Protein AF-A0A850DX77-F1 (afdb_monomer_lite)

InterPro domains:
  IPR023631 Amidase signature domain [PF01425] (141-314)
  IPR024507 AtzH-like [PF11533] (6-117)
  IPR032710 NTF2-like domain superfamily [SSF54427] (4-118)
  IPR036928 Amidase signature (AS) superfamily [G3DSA:3.90.1300.10] (129-436)
  IPR036928 Amidase signature (AS) superfamily [SSF75304] (129-435)

Foldseek 3Di:
DDDPDDAPCPVVLVVQCVVCLVVLVLVSVLVQADQAQAAWEEEPVGIDGGSVRVSVVSVPDDGDAAKDWPDWDKDDPDNFWIWIWTKIAGPVGAIKIKIFIWGQDPNDIHTRYMYIYDGDDPPQQLLAVWFDPFPFAAPAEAPQAPFEEAEELQWQDAQAFRCQLFPVNRVPTDHHNDTWLLVNLSSHRRYTYGGHTYFARNQQFWQQQRPVRGHQAQLQDRVGTLTARLRSLLSCQLVVVGAKRKDKPQPCHFPRNCQSNVWDKDFDDQPQFHGGRGQDQANVRITIMMTGRDVVVRVSSVCSGGDPPDDDDDAFAEEEAVLQLVLADPVLNVVLCVVVDDPHHYDYCVNLVADHPVVVVLLSLLNSLLRNCVRCVVVCVVPPPSGDPVVVVSNVCNVPPDPVSSVVSVVCVVVNVVSVCVSRVRYDYDHRSDRD

Radius of gyration: 27.1 Å; chains: 1; bounding box: 70×46×85 Å

Organism: NCBI:txid2036

Secondary structure (DSSP, 8-state):
---TTPPTTHHHHHHHHHHHHHTT-HHHHHHTB--STT-EEEETTEEEESHHHHHHHHHTSPPPPPEEEEEEEEEEEETTEEEEEEEEEETTS-EEEEEEEEEEETTEEEEEEEEEE-PPPP--TTTEEEEEEEEE--SS-STTTT-EEEEETTB-BBTB---TT-HHHHHHPPPBSS--HHHHHHHHTTPEEEEEE--SGGG--SS--BTTTB----SSSTTS---SSSHHHHHHHHTTS-SEEEEEESSSTTHHHHHHHT-EEEEPPTTSS--TTBPPS-TTT-EEEEEESSHHHHHHHHHTTS-TT-PPPPPPEEEEEHHHHHTS-HHHHHHHHHHH-TTS-EE-TTTTTPPPHHHHHHHHHHHHHHHHHHHHHHHHHHSTT-S-HHHHHHHHHHHTS-HHHHHHHHHHHHHHHHHHHHHTTTEEEE--SS--

pLDDT: mean 93.86, std 7.95, range [41.56, 98.94]

Sequence (436 aa):
MSGPDAPAGLLEALDAYERALATDDLAALDDAFVRSPTTLRGDDRGLLVGHDAISAFRGARGGVASRTLTRVDVRALADDLALVVAVSTFDAGGSGLQTQLWRRQDGTWRIEAAHVTGRPRAFDTTVWRVLGDPLVAPTGTGPLDGETVAVKDLYAVPGHPVGAGNPTYLRESVPAATAAAAVAALLAAGASIRGIARTDEFAYALTGRNEHHGTPPNGAVPTAVPGGSSSGSASAVRSGTAGIGLGTDTAGSIRVPASYQGLWGLRTTHGLVDRAGLLPLAPSFDTVGWLTRDADTLLRALDASVPDDTARQPVGDPVVLTDLLDAADPATREAFRAAVGPDVPETSLAALGLPGLDELRELLRLVQGAEATVVHGDWIAAHPGALGAVVGGRFAAAAAAPADQVAAARERFPGVRAAIREALRDRAFLAPTVPG

Structure (mmCIF, N/CA/C/O backbone):
data_AF-A0A850DX77-F1
#
_entry.id   AF-A0A850DX77-F1
#
loop_
_atom_site.group_PDB
_atom_site.id
_atom_site.type_symbol
_atom_site.label_atom_id
_atom_site.label_alt_id
_atom_site.label_comp_id
_atom_site.label_asym_id
_atom_site.label_entity_id
_atom_site.label_seq_id
_atom_site.pdbx_PDB_ins_code
_atom_site.Cartn_x
_atom_site.Cartn_y
_atom_site.Cartn_z
_atom_site.occupancy
_atom_site.B_iso_or_equiv
_atom_site.auth_seq_id
_atom_site.auth_comp_id
_atom_site.auth_asym_id
_atom_site.auth_atom_id
_atom_site.pdbx_PDB_model_num
ATOM 1 N N . MET A 1 1 ? -30.158 17.469 32.725 1.00 49.81 1 MET A N 1
ATOM 2 C CA . MET A 1 1 ? -29.612 16.117 32.953 1.00 49.81 1 MET A CA 1
ATOM 3 C C . MET A 1 1 ? -30.220 15.602 34.240 1.00 49.81 1 MET A C 1
ATOM 5 O O . MET A 1 1 ? -29.874 16.116 35.290 1.00 49.81 1 MET A O 1
ATOM 9 N N . SER A 1 2 ? -31.183 14.691 34.160 1.00 41.56 2 SER A N 1
ATOM 10 C CA . SER A 1 2 ? -31.751 14.023 35.337 1.00 41.56 2 SER A CA 1
ATOM 11 C C . SER A 1 2 ? -32.658 12.893 34.857 1.00 41.56 2 SER A C 1
ATOM 13 O O . SER A 1 2 ? -33.792 13.122 34.445 1.00 41.56 2 SER A O 1
ATOM 15 N N . GLY A 1 3 ? -32.144 11.664 34.863 1.00 48.41 3 GLY A N 1
ATOM 16 C CA . GLY A 1 3 ? -33.019 10.497 34.915 1.00 48.41 3 GLY A CA 1
ATOM 17 C C . GLY A 1 3 ? -33.551 10.394 36.350 1.00 48.41 3 GLY A C 1
ATOM 18 O O . GLY A 1 3 ? -32.726 10.422 37.261 1.00 48.41 3 GLY A O 1
ATOM 19 N N . PRO A 1 4 ? -34.870 10.315 36.586 1.00 53.53 4 PRO A N 1
ATOM 20 C CA . PRO A 1 4 ? -35.469 10.328 37.928 1.00 53.53 4 PRO A CA 1
ATOM 21 C C . PRO A 1 4 ? -35.072 9.156 38.855 1.00 53.53 4 PRO A C 1
ATOM 23 O O . PRO A 1 4 ? -35.459 9.171 40.017 1.00 53.53 4 PRO A O 1
ATOM 26 N N . ASP A 1 5 ? -34.248 8.207 38.390 1.00 72.06 5 ASP A N 1
ATOM 27 C CA . ASP A 1 5 ? -33.938 6.941 39.076 1.00 72.06 5 ASP A CA 1
ATOM 28 C C . ASP A 1 5 ? -32.433 6.709 39.349 1.00 72.06 5 ASP A C 1
ATOM 30 O O . ASP A 1 5 ? -31.997 5.572 39.542 1.00 72.06 5 ASP A O 1
ATOM 34 N N . ALA A 1 6 ? -31.590 7.748 39.320 1.00 83.69 6 ALA A N 1
ATOM 35 C CA . ALA A 1 6 ? -30.161 7.573 39.603 1.00 83.69 6 ALA A CA 1
ATOM 36 C C . ALA A 1 6 ? -29.906 7.333 41.111 1.00 83.69 6 ALA A C 1
ATOM 38 O O . ALA A 1 6 ? -30.356 8.138 41.930 1.00 83.69 6 ALA A O 1
ATOM 39 N N . PRO A 1 7 ? -29.150 6.284 41.506 1.00 92.06 7 PRO A N 1
ATOM 40 C CA . PRO A 1 7 ? -28.771 6.066 42.901 1.00 92.06 7 PRO A CA 1
ATOM 41 C C . PRO A 1 7 ? -28.042 7.264 43.522 1.00 92.06 7 PRO A C 1
ATOM 43 O O . PRO A 1 7 ? -27.242 7.936 42.865 1.00 92.06 7 PRO A O 1
ATOM 46 N N . ALA A 1 8 ? -28.281 7.503 44.814 1.00 92.00 8 ALA A N 1
ATOM 47 C CA . ALA A 1 8 ? -27.670 8.611 45.546 1.00 92.00 8 ALA A CA 1
ATOM 48 C C . ALA A 1 8 ? -26.130 8.592 45.440 1.00 92.00 8 ALA A C 1
ATOM 50 O O . ALA A 1 8 ? -25.496 7.543 45.600 1.00 92.00 8 ALA A O 1
ATOM 51 N N . GLY A 1 9 ? -25.538 9.756 45.156 1.00 92.94 9 GLY A N 1
ATOM 52 C CA . GLY A 1 9 ? -24.090 9.954 45.013 1.00 92.94 9 GLY A CA 1
ATOM 53 C C . GLY A 1 9 ? -23.470 9.447 43.702 1.00 92.94 9 GLY A C 1
ATOM 54 O O . GLY A 1 9 ? -22.302 9.725 43.445 1.00 92.94 9 GLY A O 1
ATOM 55 N N . LEU A 1 10 ? -24.209 8.731 42.843 1.00 95.44 10 LEU A N 1
ATOM 56 C CA . LEU A 1 10 ? -23.643 8.174 41.607 1.00 95.44 10 LEU A CA 1
ATOM 57 C C . LEU A 1 10 ? -23.278 9.262 40.590 1.00 95.44 10 LEU A C 1
ATOM 59 O O . LEU A 1 10 ? -22.200 9.227 40.004 1.00 95.44 10 LEU A O 1
ATOM 63 N N . LEU A 1 11 ? -24.171 10.232 40.375 1.00 94.19 11 LEU A N 1
ATOM 64 C CA . LEU A 1 11 ? -23.918 11.324 39.430 1.00 94.19 11 LEU A CA 1
ATOM 65 C C . LEU A 1 11 ? -22.773 12.228 39.904 1.00 94.19 11 LEU A C 1
ATOM 67 O O . LEU A 1 11 ? -21.973 12.671 39.090 1.00 94.19 11 LEU A O 1
ATOM 71 N N . GLU A 1 12 ? -22.630 12.424 41.217 1.00 95.12 12 GLU A N 1
ATOM 72 C CA . GLU A 1 12 ? -21.504 13.164 41.799 1.00 95.12 12 GLU A CA 1
ATOM 73 C C . GLU A 1 12 ? -20.167 12.450 41.550 1.00 95.12 12 GLU A C 1
ATOM 75 O O . GLU A 1 12 ? -19.172 13.100 41.221 1.00 95.12 12 GLU A O 1
ATOM 80 N N . ALA A 1 13 ? -20.151 11.116 41.657 1.00 96.31 13 ALA A N 1
ATOM 81 C CA . ALA A 1 13 ? -18.986 10.296 41.335 1.00 96.31 13 ALA A CA 1
ATOM 82 C C . ALA A 1 13 ? -18.656 10.317 39.832 1.00 96.31 13 ALA A C 1
ATOM 84 O O . ALA A 1 13 ? -17.486 10.432 39.464 1.00 96.31 13 ALA A O 1
ATOM 85 N N . LEU A 1 14 ? -19.672 10.280 38.961 1.00 95.94 14 LEU A N 1
ATOM 86 C CA . LEU A 1 14 ? -19.498 10.456 37.516 1.00 95.94 14 LEU A CA 1
ATOM 87 C C . LEU A 1 14 ? -18.901 11.831 37.187 1.00 95.94 14 LEU A C 1
ATOM 89 O O . LEU A 1 14 ? -17.938 11.916 36.428 1.00 95.94 14 LEU A O 1
ATOM 93 N N . ASP A 1 15 ? -19.424 12.901 37.785 1.00 94.88 15 ASP A N 1
ATOM 94 C CA . ASP A 1 15 ? -18.917 14.257 37.570 1.00 94.88 15 ASP A CA 1
ATOM 95 C C . ASP A 1 15 ? -17.485 14.417 38.102 1.00 94.88 15 ASP A C 1
ATOM 97 O O . ASP A 1 15 ? -16.668 15.112 37.497 1.00 94.88 15 ASP A O 1
ATOM 101 N N . ALA A 1 16 ? -17.152 13.773 39.227 1.00 95.81 16 ALA A N 1
ATOM 102 C CA . ALA A 1 16 ? -15.786 13.728 39.745 1.00 95.81 16 ALA A CA 1
ATOM 103 C C . ALA A 1 16 ? -14.839 13.007 38.780 1.00 95.81 16 ALA A C 1
ATOM 105 O O . ALA A 1 16 ? -13.742 13.501 38.519 1.00 95.81 16 ALA A O 1
ATOM 106 N N . TYR A 1 17 ? -15.289 11.896 38.197 1.00 95.25 17 TYR A N 1
ATOM 107 C CA . TYR A 1 17 ? -14.539 11.169 37.182 1.00 95.25 17 TYR A CA 1
ATOM 108 C C . TYR A 1 17 ? -14.312 12.001 35.909 1.00 95.25 17 TYR A C 1
ATOM 110 O O . TYR A 1 17 ? -13.185 12.063 35.421 1.00 95.25 17 TYR A O 1
ATOM 118 N N . GLU A 1 18 ? -15.330 12.697 35.390 1.00 93.62 18 GLU A N 1
ATOM 119 C CA . GLU A 1 18 ? -15.162 13.571 34.217 1.00 93.62 18 GLU A CA 1
ATOM 120 C C . GLU A 1 18 ? -14.251 14.773 34.508 1.00 93.62 18 GLU A C 1
ATOM 122 O O . GLU A 1 18 ? -13.449 15.148 33.653 1.00 93.62 18 GLU A O 1
ATOM 127 N N . ARG A 1 19 ? -14.303 15.349 35.718 1.00 93.75 19 ARG A N 1
ATOM 128 C CA . ARG A 1 19 ? -13.346 16.391 36.125 1.00 93.75 19 ARG A CA 1
ATOM 129 C C . ARG A 1 19 ? -11.918 15.861 36.156 1.00 93.75 19 ARG A C 1
ATOM 131 O O . ARG A 1 19 ? -11.038 16.506 35.598 1.00 93.75 19 ARG A O 1
ATOM 138 N N . ALA A 1 20 ? -11.706 14.686 36.746 1.00 93.25 20 ALA A N 1
ATOM 139 C CA . ALA A 1 20 ? -10.393 14.054 36.801 1.00 93.25 20 ALA A CA 1
ATOM 140 C C . ALA A 1 20 ? -9.849 13.732 35.396 1.00 93.25 20 ALA A C 1
ATOM 142 O O . ALA A 1 20 ? -8.661 13.911 35.143 1.00 93.25 20 ALA A O 1
ATOM 143 N N . LEU A 1 21 ? -10.717 13.338 34.452 1.00 90.19 21 LEU A N 1
ATOM 144 C CA . LEU A 1 21 ? -10.354 13.201 33.036 1.00 90.19 21 LEU A CA 1
ATOM 145 C C . LEU A 1 21 ? -9.938 14.535 32.400 1.00 90.19 21 LEU A C 1
ATOM 147 O O . LEU A 1 21 ? -8.981 14.561 31.629 1.00 90.19 21 LEU A O 1
ATOM 151 N N . ALA A 1 22 ? -10.654 15.622 32.694 1.00 88.06 22 ALA A N 1
ATOM 152 C CA . ALA A 1 22 ? -10.386 16.941 32.123 1.00 88.06 22 ALA A CA 1
ATOM 153 C C . ALA A 1 22 ? -9.085 17.570 32.650 1.00 88.06 22 ALA A C 1
ATOM 155 O O . ALA A 1 22 ? -8.426 18.308 31.921 1.00 88.06 22 ALA A O 1
ATOM 156 N N . THR A 1 23 ? -8.712 17.281 33.898 1.00 90.44 23 THR A N 1
ATOM 157 C CA . THR A 1 23 ? -7.493 17.804 34.538 1.00 90.44 23 THR A CA 1
ATOM 158 C C . THR A 1 23 ? -6.311 16.838 34.500 1.00 90.44 23 THR A C 1
ATOM 160 O O . THR A 1 23 ? -5.270 17.158 35.064 1.00 90.44 23 THR A O 1
ATOM 163 N N . ASP A 1 24 ? -6.472 15.673 33.866 1.00 89.00 24 ASP A N 1
ATOM 164 C CA . ASP A 1 24 ? -5.481 14.588 33.836 1.00 89.00 24 ASP A CA 1
ATOM 165 C C . ASP A 1 24 ? -4.999 14.167 35.245 1.00 89.00 24 ASP A C 1
ATOM 167 O O . ASP A 1 24 ? -3.820 13.908 35.486 1.00 89.00 24 ASP A O 1
ATOM 171 N N . ASP A 1 25 ? -5.924 14.119 36.212 1.00 93.12 25 ASP A N 1
ATOM 172 C CA . ASP A 1 25 ? -5.634 13.721 37.595 1.00 93.12 25 ASP A CA 1
ATOM 173 C C . ASP A 1 25 ? -5.518 12.194 37.692 1.00 93.12 25 ASP A C 1
ATOM 175 O O . ASP A 1 25 ? -6.491 11.480 37.949 1.00 93.12 25 ASP A O 1
ATOM 179 N N . LEU A 1 26 ? -4.308 11.682 37.456 1.00 91.06 26 LEU A N 1
ATOM 180 C CA . LEU A 1 26 ? -4.026 10.245 37.443 1.00 91.06 26 LEU A CA 1
ATOM 181 C C . LEU A 1 26 ? -4.393 9.543 38.759 1.00 91.06 26 LEU A C 1
ATOM 183 O O . LEU A 1 26 ? -4.825 8.393 38.718 1.00 91.06 26 LEU A O 1
ATOM 187 N N . ALA A 1 27 ? -4.259 10.215 39.907 1.00 93.19 27 ALA A N 1
ATOM 188 C CA . ALA A 1 27 ? -4.562 9.625 41.209 1.00 93.19 27 ALA A CA 1
ATOM 189 C C . ALA A 1 27 ? -6.075 9.474 41.417 1.00 93.19 27 ALA A C 1
ATOM 191 O O . ALA A 1 27 ? -6.542 8.403 41.809 1.00 93.19 27 ALA A O 1
ATOM 192 N N . ALA A 1 28 ? -6.856 10.509 41.097 1.00 94.25 28 ALA A N 1
ATOM 193 C CA . ALA A 1 28 ? -8.316 10.430 41.148 1.00 94.25 28 ALA A CA 1
ATOM 194 C C . ALA A 1 28 ? -8.869 9.428 40.120 1.00 94.25 28 ALA A C 1
ATOM 196 O O . ALA A 1 28 ? -9.812 8.688 40.396 1.00 94.25 28 ALA A O 1
ATOM 197 N N . LEU A 1 29 ? -8.257 9.370 38.937 1.00 93.50 29 LEU A N 1
ATOM 198 C CA . LEU A 1 29 ? -8.607 8.427 37.880 1.00 93.50 29 LEU A CA 1
ATOM 199 C C . LEU A 1 29 ? -8.309 6.965 38.240 1.00 93.50 29 LEU A C 1
ATOM 201 O O . LEU A 1 29 ? -9.047 6.080 37.804 1.00 93.50 29 LEU A O 1
ATOM 205 N N . ASP A 1 30 ? -7.237 6.719 38.994 1.00 94.00 30 ASP A N 1
ATOM 206 C CA . ASP A 1 30 ? -6.895 5.409 39.553 1.00 94.00 30 ASP A CA 1
ATOM 207 C C . ASP A 1 30 ? -7.893 4.975 40.637 1.00 94.00 30 ASP A C 1
ATOM 209 O O . ASP A 1 30 ? -8.385 3.845 40.611 1.00 94.00 30 ASP A O 1
ATOM 213 N N . ASP A 1 31 ? -8.238 5.887 41.555 1.00 94.75 31 ASP A N 1
ATOM 214 C CA . ASP A 1 31 ? -9.180 5.615 42.651 1.00 94.75 31 ASP A CA 1
ATOM 215 C C . ASP A 1 31 ? -10.629 5.439 42.175 1.00 94.75 31 ASP A C 1
ATOM 217 O O . ASP A 1 31 ? -11.420 4.736 42.811 1.00 94.75 31 ASP A O 1
ATOM 221 N N . ALA A 1 32 ? -10.969 6.023 41.023 1.00 95.88 32 ALA A N 1
ATOM 222 C CA . ALA A 1 32 ? -12.283 5.895 40.409 1.00 95.88 32 ALA A CA 1
ATOM 223 C C . ALA A 1 32 ? -12.614 4.464 39.955 1.00 95.88 32 ALA A C 1
ATOM 225 O O . ALA A 1 32 ? -13.770 4.206 39.630 1.00 95.88 32 ALA A O 1
ATOM 226 N N . PHE A 1 33 ? -11.651 3.538 39.906 1.00 96.94 33 PHE A N 1
ATOM 227 C CA . PHE A 1 33 ? -11.868 2.143 39.511 1.00 96.94 33 PHE A CA 1
ATOM 228 C C . PHE A 1 33 ? -11.869 1.209 40.722 1.00 96.94 33 PHE A C 1
ATOM 230 O O . PHE A 1 33 ? -11.128 1.394 41.685 1.00 96.94 33 PHE A O 1
ATOM 237 N N . VAL A 1 34 ? -12.695 0.161 40.670 1.00 97.38 34 VAL A N 1
ATOM 238 C CA . VAL A 1 34 ? -12.690 -0.903 41.681 1.00 97.38 34 VAL A CA 1
ATOM 239 C C . VAL A 1 34 ? -11.304 -1.550 41.713 1.00 97.38 34 VAL A C 1
ATOM 241 O O . VAL A 1 34 ? -10.776 -1.961 40.676 1.00 97.38 34 VAL A O 1
ATOM 244 N N . ARG A 1 35 ? -10.723 -1.679 42.910 1.00 96.00 35 ARG A N 1
ATOM 245 C CA . ARG A 1 35 ? -9.438 -2.359 43.133 1.00 96.00 35 ARG A CA 1
ATOM 246 C C . ARG A 1 35 ? -9.637 -3.873 43.144 1.00 96.00 35 ARG A C 1
ATOM 248 O O . ARG A 1 35 ? -9.748 -4.492 44.196 1.00 96.00 35 ARG A O 1
ATOM 255 N N . SER A 1 36 ? -9.741 -4.454 41.952 1.00 96.12 36 SER A N 1
ATOM 256 C CA . SER A 1 36 ? -9.939 -5.890 41.749 1.00 96.12 36 SER A CA 1
ATOM 257 C C . SER A 1 36 ? -9.125 -6.394 40.552 1.00 96.12 36 SER A C 1
ATOM 259 O O . SER A 1 36 ? -9.002 -5.675 39.554 1.00 96.12 36 SER A O 1
ATOM 261 N N . PRO A 1 37 ? -8.627 -7.647 40.582 1.00 96.44 37 PRO A N 1
ATOM 262 C CA . PRO A 1 37 ? -8.053 -8.303 39.405 1.00 96.44 37 PRO A CA 1
ATOM 263 C C . PRO A 1 37 ? -9.081 -8.551 38.286 1.00 96.44 37 PRO A C 1
ATOM 265 O O . PRO A 1 37 ? -8.695 -8.883 37.172 1.00 96.44 37 PRO A O 1
ATOM 268 N N . THR A 1 38 ? -10.381 -8.384 38.554 1.00 96.44 38 THR A N 1
ATOM 269 C CA . THR A 1 38 ? -11.464 -8.587 37.575 1.00 96.44 38 THR A CA 1
ATOM 270 C C . THR A 1 38 ? -12.010 -7.294 36.971 1.00 96.44 38 THR A C 1
ATOM 272 O O . THR A 1 38 ? -12.906 -7.360 36.133 1.00 96.44 38 THR A O 1
ATOM 275 N N . THR A 1 39 ? -11.518 -6.125 37.388 1.00 97.31 39 THR A N 1
ATOM 276 C CA . THR A 1 39 ? -11.984 -4.829 36.873 1.00 97.31 39 THR A CA 1
ATOM 277 C C . THR A 1 39 ? -11.677 -4.707 35.382 1.00 97.31 39 THR A C 1
ATOM 279 O O . THR A 1 39 ? -10.574 -5.037 34.951 1.00 97.31 39 THR A O 1
ATOM 282 N N . LEU A 1 40 ? -12.635 -4.227 34.585 1.00 97.50 40 LEU A N 1
ATOM 283 C CA . LEU A 1 40 ? -12.507 -4.184 33.124 1.00 97.50 40 LEU A CA 1
ATOM 284 C C . LEU A 1 40 ? -12.440 -2.755 32.587 1.00 97.50 40 LEU A C 1
ATOM 286 O O . LEU A 1 40 ? -13.198 -1.877 33.002 1.00 97.50 40 LEU A O 1
ATOM 290 N N . ARG A 1 41 ? -11.600 -2.529 31.576 1.00 95.19 41 ARG A N 1
ATOM 291 C CA . ARG A 1 41 ? -11.633 -1.292 30.788 1.00 95.19 41 ARG A CA 1
ATOM 292 C C . ARG A 1 41 ? -11.289 -1.558 29.330 1.00 95.19 41 ARG A C 1
ATOM 294 O O . ARG A 1 41 ? -10.190 -2.012 29.040 1.00 95.19 41 ARG A O 1
ATOM 301 N N . GLY A 1 42 ? -12.189 -1.218 28.413 1.00 91.25 42 GLY A N 1
ATOM 302 C CA . GLY A 1 42 ? -11.983 -1.359 26.971 1.00 91.25 42 GLY A CA 1
ATOM 303 C C . GLY A 1 42 ? -12.172 -0.061 26.185 1.00 91.25 42 GLY A C 1
ATOM 304 O O . GLY A 1 42 ? -12.937 0.818 26.589 1.00 91.25 42 GLY A O 1
ATOM 305 N N . ASP A 1 43 ? -11.477 0.051 25.056 1.00 88.06 43 ASP A N 1
ATOM 306 C CA . ASP A 1 43 ? -11.678 1.075 24.020 1.00 88.06 43 ASP A CA 1
ATOM 307 C C . ASP A 1 43 ? -11.360 0.513 22.618 1.00 88.06 43 ASP A C 1
ATOM 309 O O . ASP A 1 43 ? -11.314 -0.703 22.428 1.00 88.06 43 ASP A O 1
ATOM 313 N N . ASP A 1 44 ? -11.134 1.387 21.630 1.00 74.50 44 ASP A N 1
ATOM 314 C CA . ASP A 1 44 ? -10.750 1.014 20.260 1.00 74.50 44 ASP A CA 1
ATOM 315 C C . ASP A 1 44 ? -9.391 0.293 20.162 1.00 74.50 44 ASP A C 1
ATOM 317 O O . ASP A 1 44 ? -9.029 -0.168 19.083 1.00 74.50 44 ASP A O 1
ATOM 321 N N . ARG A 1 45 ? -8.626 0.197 21.258 1.00 72.25 45 ARG A N 1
ATOM 322 C CA . ARG A 1 45 ? -7.300 -0.439 21.308 1.00 72.25 45 ARG A CA 1
ATOM 323 C C . ARG A 1 45 ? -7.300 -1.800 22.003 1.00 72.25 45 ARG A C 1
ATOM 325 O O . ARG A 1 45 ? -6.244 -2.420 22.083 1.00 72.25 45 ARG A O 1
ATOM 332 N N . GLY A 1 46 ? -8.446 -2.262 22.502 1.00 80.94 46 GLY A N 1
ATOM 333 C CA . GLY A 1 46 ? -8.589 -3.566 23.151 1.00 80.94 46 GLY A CA 1
ATOM 334 C C . GLY A 1 46 ? -9.113 -3.487 24.584 1.00 80.94 46 GLY A C 1
ATOM 335 O O . GLY A 1 46 ? -9.675 -2.475 25.004 1.00 80.94 46 GLY A O 1
ATOM 336 N N . LEU A 1 47 ? -8.955 -4.589 25.324 1.00 93.19 47 LEU A N 1
ATOM 337 C CA . LEU A 1 47 ? -9.483 -4.792 26.676 1.00 93.19 47 LEU A CA 1
ATOM 338 C C . LEU A 1 47 ? -8.345 -4.924 27.696 1.00 93.19 47 LEU A C 1
ATOM 340 O O . LEU A 1 47 ? -7.440 -5.735 27.523 1.00 93.19 47 LEU A O 1
ATOM 344 N N . LEU A 1 48 ? -8.434 -4.166 28.784 1.00 93.31 48 LEU A N 1
ATOM 345 C CA . LEU A 1 48 ? -7.603 -4.294 29.978 1.00 93.31 48 LEU A CA 1
ATOM 346 C C . LEU A 1 48 ? -8.399 -5.009 31.071 1.00 93.31 48 LEU A C 1
ATOM 348 O O . LEU A 1 48 ? -9.574 -4.692 31.289 1.00 93.31 48 LEU A O 1
ATOM 352 N N . VAL A 1 49 ? -7.742 -5.943 31.757 1.00 96.38 49 VAL A N 1
ATOM 353 C CA . VAL A 1 49 ? -8.308 -6.738 32.852 1.00 96.38 49 VAL A CA 1
ATOM 354 C C . VAL A 1 49 ? -7.426 -6.570 34.088 1.00 96.38 49 VAL A C 1
ATOM 356 O O . VAL A 1 49 ? -6.222 -6.809 34.023 1.00 96.38 49 VAL A O 1
ATOM 359 N N . GLY A 1 50 ? -8.034 -6.159 35.198 1.00 96.50 50 GLY A N 1
ATOM 360 C CA . GLY A 1 50 ? -7.380 -5.887 36.474 1.00 96.50 50 GLY A CA 1
ATOM 361 C C . GLY A 1 50 ? -7.048 -4.410 36.690 1.00 96.50 50 GLY A C 1
ATOM 362 O O . GLY A 1 50 ? -6.656 -3.700 35.763 1.00 96.50 50 GLY A O 1
ATOM 363 N N . HIS A 1 51 ? -7.198 -3.953 37.938 1.00 96.12 51 HIS A N 1
ATOM 364 C CA . HIS A 1 51 ? -6.901 -2.574 38.352 1.00 96.12 51 HIS A CA 1
ATOM 365 C C . HIS A 1 51 ? -5.465 -2.161 37.991 1.00 96.12 51 HIS A C 1
ATOM 367 O O . HIS A 1 51 ? -5.304 -1.197 37.251 1.00 96.12 51 HIS A O 1
ATOM 373 N N . ASP A 1 52 ? -4.458 -2.968 38.342 1.00 93.06 52 ASP A N 1
ATOM 374 C CA . ASP A 1 52 ? -3.042 -2.674 38.058 1.00 93.06 52 ASP A CA 1
ATOM 375 C C . ASP A 1 52 ? -2.754 -2.421 36.564 1.00 93.06 52 ASP A C 1
ATOM 377 O O . ASP A 1 52 ? -1.990 -1.521 36.207 1.00 93.06 52 ASP A O 1
ATOM 381 N N . ALA A 1 53 ? -3.393 -3.184 35.666 1.00 91.06 53 ALA A N 1
ATOM 382 C CA . ALA A 1 53 ? -3.243 -3.010 34.220 1.00 91.06 53 ALA A CA 1
ATOM 383 C C . ALA A 1 53 ? -3.849 -1.681 33.738 1.00 91.06 53 ALA A C 1
ATOM 385 O O . ALA A 1 53 ? -3.305 -1.023 32.848 1.00 91.06 53 ALA A O 1
ATOM 386 N N . ILE A 1 54 ? -4.967 -1.268 34.340 1.00 92.00 54 ILE A N 1
ATOM 387 C CA . ILE A 1 54 ? -5.634 0.007 34.059 1.00 92.00 54 ILE A CA 1
ATOM 388 C C . ILE A 1 54 ? -4.782 1.173 34.578 1.00 92.00 54 ILE A C 1
ATOM 390 O O . ILE A 1 54 ? -4.610 2.160 33.857 1.00 92.00 54 ILE A O 1
ATOM 394 N N . SER A 1 55 ? -4.209 1.052 35.776 1.00 91.56 55 SER A N 1
ATOM 395 C CA . SER A 1 55 ? -3.310 2.044 36.378 1.00 91.56 55 SER A CA 1
ATOM 396 C C . SER A 1 55 ? -2.051 2.246 35.538 1.00 91.56 55 SER A C 1
ATOM 398 O O . SER A 1 55 ? -1.717 3.377 35.175 1.00 91.56 55 SER A O 1
ATOM 400 N N . ALA A 1 56 ? -1.394 1.149 35.142 1.00 87.62 56 ALA A N 1
ATOM 401 C CA . ALA A 1 56 ? -0.211 1.183 34.284 1.00 87.62 56 ALA A CA 1
ATOM 402 C C . ALA A 1 56 ? -0.513 1.821 32.919 1.00 87.62 56 ALA A C 1
ATOM 404 O O . ALA A 1 56 ? 0.248 2.661 32.436 1.00 87.62 56 ALA A O 1
ATOM 405 N N . PHE A 1 57 ? -1.659 1.480 32.317 1.00 84.50 57 PHE A N 1
ATOM 406 C CA . PHE A 1 57 ? -2.105 2.081 31.062 1.00 84.50 57 PHE A CA 1
ATOM 407 C C . PHE A 1 57 ? -2.304 3.598 31.172 1.00 84.50 57 PHE A C 1
ATOM 409 O O . PHE A 1 57 ? -1.930 4.330 30.255 1.00 84.50 57 PHE A O 1
ATOM 416 N N . ARG A 1 58 ? -2.891 4.082 32.275 1.00 80.25 58 ARG A N 1
ATOM 417 C CA . ARG A 1 58 ? -3.118 5.518 32.502 1.00 80.25 58 ARG A CA 1
ATOM 418 C C . ARG A 1 58 ? -1.809 6.272 32.705 1.00 80.25 58 ARG A C 1
ATOM 420 O O . ARG A 1 58 ? -1.630 7.305 32.077 1.00 80.25 58 ARG A O 1
ATOM 427 N N . GLY A 1 59 ? -0.881 5.726 33.492 1.00 74.94 59 GLY A N 1
ATOM 428 C CA . GLY A 1 59 ? 0.433 6.343 33.712 1.00 74.94 59 GLY A CA 1
ATOM 429 C C . GLY A 1 59 ? 1.270 6.504 32.436 1.00 74.94 59 GLY A C 1
ATOM 430 O O . GLY A 1 59 ? 2.126 7.381 32.371 1.00 74.94 59 GLY A O 1
ATOM 431 N N . ALA A 1 60 ? 1.011 5.690 31.408 1.00 70.94 60 ALA A N 1
ATOM 432 C CA . ALA A 1 60 ? 1.694 5.750 30.116 1.00 70.94 60 ALA A CA 1
ATOM 433 C C . ALA A 1 60 ? 0.994 6.638 29.064 1.00 70.94 60 ALA A C 1
ATOM 435 O O . ALA A 1 60 ? 1.530 6.831 27.969 1.00 70.94 60 ALA A O 1
ATOM 436 N N . ARG A 1 61 ? -0.212 7.148 29.341 1.00 66.12 61 ARG A N 1
ATOM 437 C CA . ARG A 1 61 ? -1.033 7.905 28.384 1.00 66.12 61 ARG A CA 1
ATOM 438 C C . ARG A 1 61 ? -1.049 9.391 28.759 1.00 66.12 61 ARG A C 1
ATOM 440 O O . ARG A 1 61 ? -1.058 9.726 29.931 1.00 66.12 61 ARG A O 1
ATOM 447 N N . GLY A 1 62 ? -1.088 10.277 27.762 1.00 62.41 62 GLY A N 1
ATOM 448 C CA . GLY A 1 62 ? -1.401 11.695 27.987 1.00 62.41 62 GLY A CA 1
ATOM 449 C C . GLY A 1 62 ? -2.904 11.947 28.171 1.00 62.41 62 GLY A C 1
ATOM 450 O O . GLY A 1 62 ? -3.721 11.058 27.909 1.00 62.41 62 GLY A O 1
ATOM 451 N N . GLY A 1 63 ? -3.256 13.175 28.556 1.00 68.25 63 GLY A N 1
ATOM 452 C CA . GLY A 1 63 ? -4.632 13.601 28.816 1.00 68.25 63 GLY A CA 1
ATOM 453 C C . GLY A 1 63 ? -5.662 13.302 27.716 1.00 68.25 63 GLY A C 1
ATOM 454 O O . GLY A 1 63 ? -5.358 13.024 26.549 1.00 68.25 63 GLY A O 1
ATOM 455 N N . VAL A 1 64 ? -6.937 13.345 28.106 1.00 74.44 64 VAL A N 1
ATOM 456 C CA . VAL A 1 64 ? -8.075 13.088 27.213 1.00 74.44 64 VAL A CA 1
ATOM 457 C C . VAL A 1 64 ? -8.455 14.357 26.449 1.00 74.44 64 VAL A C 1
ATOM 459 O O . VAL A 1 64 ? -8.375 15.464 26.971 1.00 74.44 64 VAL A O 1
ATOM 462 N N . ALA A 1 65 ? -8.884 14.202 25.192 1.00 77.81 65 ALA A N 1
ATOM 463 C CA . ALA A 1 65 ? -9.393 15.321 24.404 1.00 77.81 65 ALA A CA 1
ATOM 464 C C . ALA A 1 65 ? -10.590 15.986 25.106 1.00 77.81 65 ALA A C 1
ATOM 466 O O . ALA A 1 65 ? -11.523 15.291 25.518 1.00 77.81 65 ALA A O 1
ATOM 467 N N . SER A 1 66 ? -10.566 17.319 25.187 1.00 82.00 66 SER A N 1
ATOM 468 C CA . SER A 1 66 ? -11.622 18.111 25.825 1.00 82.00 66 SER A CA 1
ATOM 469 C C . SER A 1 66 ? -12.999 17.815 25.218 1.00 82.00 66 SER A C 1
ATOM 471 O O . SER A 1 66 ? -13.157 17.716 23.991 1.00 82.00 66 SER A O 1
ATOM 473 N N . ARG A 1 67 ? -13.982 17.601 26.098 1.00 87.56 67 ARG A N 1
ATOM 474 C CA . ARG A 1 67 ? -15.335 17.148 25.762 1.00 87.56 67 ARG A CA 1
ATOM 475 C C . ARG A 1 67 ? -16.338 17.536 26.844 1.00 87.56 67 ARG A C 1
ATOM 477 O O . ARG A 1 67 ? -15.972 17.714 28.000 1.00 87.56 67 ARG A O 1
ATOM 484 N N . THR A 1 68 ? -17.617 17.545 26.480 1.00 90.38 68 THR A N 1
ATOM 485 C CA . THR A 1 68 ? -18.747 17.724 27.406 1.00 90.38 68 THR A CA 1
ATOM 486 C C . THR A 1 68 ? -19.725 16.556 27.282 1.00 90.38 68 THR A C 1
ATOM 488 O O . THR A 1 68 ? -20.014 16.124 26.164 1.00 90.38 68 THR A O 1
ATOM 491 N N . LEU A 1 69 ? -20.258 16.043 28.400 1.00 92.56 69 LEU A N 1
ATOM 492 C CA . LEU A 1 69 ? -21.356 15.069 28.377 1.00 92.56 69 LEU A CA 1
ATOM 493 C C . LEU A 1 69 ? -22.661 15.764 27.962 1.00 92.56 69 LEU A C 1
ATOM 495 O O . LEU A 1 69 ? -23.108 16.706 28.609 1.00 92.56 69 LEU A O 1
ATOM 499 N N . THR A 1 70 ? -23.284 15.296 26.885 1.00 92.62 70 THR A N 1
ATOM 500 C CA . THR A 1 70 ? -24.546 15.848 26.360 1.00 92.62 70 THR A CA 1
ATOM 501 C C . THR A 1 70 ? -25.756 15.007 26.731 1.00 92.62 70 THR A C 1
ATOM 503 O O . THR A 1 70 ? -26.882 15.507 26.743 1.00 92.62 70 THR A O 1
ATOM 506 N N . ARG A 1 71 ? -25.541 13.732 27.067 1.00 93.12 71 ARG A N 1
ATOM 507 C CA . ARG A 1 71 ? -26.586 12.818 27.523 1.00 93.12 71 ARG A CA 1
ATOM 508 C C . ARG A 1 71 ? -26.006 11.816 28.512 1.00 93.12 71 ARG A C 1
ATOM 510 O O . ARG A 1 71 ? -24.915 11.307 28.288 1.00 93.12 71 ARG A O 1
ATOM 517 N N . VAL A 1 72 ? -26.754 11.527 29.571 1.00 95.12 72 VAL A N 1
ATOM 518 C CA . VAL A 1 72 ? -26.431 10.503 30.570 1.00 95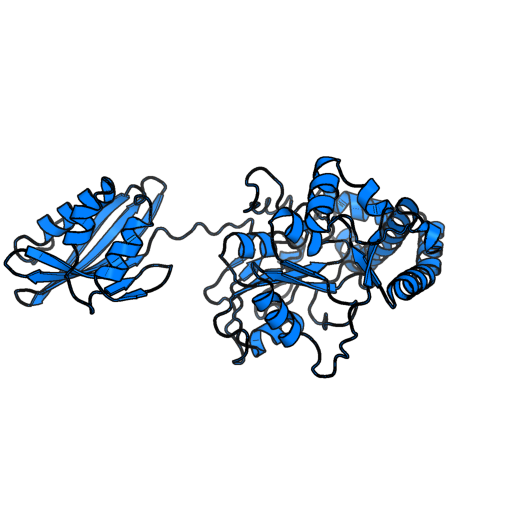.12 72 VAL A CA 1
ATOM 519 C C . VAL A 1 72 ? -27.712 9.736 30.874 1.00 95.12 72 VAL A C 1
ATOM 521 O O . VAL A 1 72 ? -28.698 10.332 31.310 1.00 95.12 72 VAL A O 1
ATOM 524 N N . ASP A 1 73 ? -27.695 8.428 30.647 1.00 95.31 73 ASP A N 1
ATOM 525 C CA . ASP A 1 73 ? -28.758 7.496 31.006 1.00 95.31 73 ASP A CA 1
ATOM 526 C C . ASP A 1 73 ? -28.236 6.553 32.098 1.00 95.31 73 ASP A C 1
ATOM 528 O O . ASP A 1 73 ? -27.171 5.949 31.959 1.00 95.31 73 ASP A O 1
ATOM 532 N N . VAL A 1 74 ? -28.995 6.419 33.186 1.00 95.94 74 VAL A N 1
ATOM 533 C CA . VAL A 1 74 ? -28.643 5.580 34.340 1.00 95.94 74 VAL A CA 1
ATOM 534 C C . VAL A 1 74 ? -29.675 4.472 34.503 1.00 95.94 74 VAL A C 1
ATOM 536 O O . VAL A 1 74 ? -30.878 4.714 34.395 1.00 95.94 74 VAL A O 1
ATOM 539 N N . ARG A 1 75 ? -29.212 3.255 34.792 1.00 95.62 75 ARG A N 1
ATOM 540 C CA . ARG A 1 75 ? -30.041 2.113 35.191 1.00 95.62 75 ARG A CA 1
ATOM 541 C C . ARG A 1 75 ? -29.489 1.516 36.479 1.00 95.62 75 ARG A C 1
ATOM 543 O O . ARG A 1 75 ? -28.420 0.914 36.461 1.00 95.62 75 ARG A O 1
ATOM 550 N N . ALA A 1 76 ? -30.215 1.671 37.583 1.00 94.56 76 ALA A N 1
ATOM 551 C CA . ALA A 1 76 ? -29.932 0.916 38.799 1.00 94.56 76 ALA A CA 1
ATOM 552 C C . ALA A 1 76 ? -30.155 -0.581 38.523 1.00 94.56 76 ALA A C 1
ATOM 554 O O . ALA A 1 76 ? -31.199 -0.967 37.997 1.00 94.56 76 ALA A O 1
ATOM 555 N N . LEU A 1 77 ? -29.152 -1.401 38.828 1.00 95.25 77 LEU A N 1
ATOM 556 C CA . LEU A 1 77 ? -29.196 -2.857 38.672 1.00 95.25 77 LEU A CA 1
ATOM 557 C C . LEU A 1 77 ? -29.335 -3.556 40.032 1.00 95.25 77 LEU A C 1
ATOM 559 O O . LEU A 1 77 ? -29.935 -4.624 40.110 1.00 95.25 77 LEU A O 1
ATOM 563 N N . ALA A 1 78 ? -28.793 -2.939 41.086 1.00 94.00 78 ALA A N 1
ATOM 564 C CA . ALA A 1 78 ? -28.941 -3.311 42.490 1.00 94.00 78 ALA A CA 1
ATOM 565 C C . ALA A 1 78 ? -28.708 -2.075 43.384 1.00 94.00 78 ALA A C 1
ATOM 567 O O . ALA A 1 78 ? -28.329 -1.010 42.889 1.00 94.00 78 ALA A O 1
ATOM 568 N N . ASP A 1 79 ? -28.875 -2.217 44.702 1.00 90.69 79 ASP A N 1
ATOM 569 C CA . ASP A 1 79 ? -28.643 -1.131 45.670 1.00 90.69 79 ASP A CA 1
ATOM 570 C C . ASP A 1 79 ? -27.205 -0.584 45.629 1.00 90.69 79 ASP A C 1
ATOM 572 O O . ASP A 1 79 ? -26.960 0.582 45.948 1.00 90.69 79 ASP A O 1
ATOM 576 N N . ASP A 1 80 ? -26.243 -1.426 45.254 1.00 95.56 80 ASP A N 1
ATOM 577 C CA . ASP A 1 80 ? -24.820 -1.119 45.156 1.00 95.56 80 ASP A CA 1
ATOM 578 C C . ASP A 1 80 ? -24.299 -1.144 43.713 1.00 95.56 80 ASP A C 1
ATOM 580 O O . ASP A 1 80 ? -23.089 -1.079 43.525 1.00 95.56 80 ASP A O 1
ATOM 584 N N . LEU A 1 81 ? -25.166 -1.236 42.696 1.00 97.06 81 LEU A N 1
ATOM 585 C CA . LEU A 1 81 ? -24.750 -1.454 41.308 1.00 97.06 81 LEU A CA 1
ATOM 586 C C . LEU A 1 81 ? -25.597 -0.656 40.312 1.00 97.06 81 LEU A C 1
ATOM 588 O O . LEU A 1 81 ? -26.825 -0.747 40.310 1.00 97.06 81 LEU A O 1
ATOM 592 N N . ALA A 1 82 ? -24.950 0.073 39.405 1.00 97.38 82 ALA A N 1
ATOM 593 C CA . ALA A 1 82 ? -25.630 0.854 38.377 1.00 97.38 82 ALA A CA 1
ATOM 594 C C . ALA A 1 82 ? -24.891 0.840 37.037 1.00 97.38 82 ALA A C 1
ATOM 596 O O . ALA A 1 82 ? -23.669 0.946 36.979 1.00 97.38 82 ALA A O 1
ATOM 597 N N . LEU A 1 83 ? -25.648 0.764 35.944 1.00 97.25 83 LEU A N 1
ATOM 598 C CA . LEU A 1 83 ? -25.155 0.993 34.592 1.00 97.25 83 LEU A CA 1
ATOM 599 C C . LEU A 1 83 ? -25.341 2.467 34.225 1.00 97.25 83 LEU A C 1
ATOM 601 O O . LEU A 1 83 ? -26.443 3.005 34.335 1.00 97.25 83 LEU A O 1
ATOM 605 N N . VAL A 1 84 ? -24.280 3.096 33.737 1.00 97.38 84 VAL A N 1
ATOM 606 C CA . VAL A 1 84 ? -24.271 4.463 33.218 1.00 97.38 84 VAL A CA 1
ATOM 607 C C . VAL A 1 84 ? -23.870 4.415 31.750 1.00 97.38 84 VAL A C 1
ATOM 609 O O . VAL A 1 84 ? -22.803 3.906 31.413 1.00 97.38 84 VAL A O 1
ATOM 612 N N . VAL A 1 85 ? -24.706 4.961 30.870 1.00 96.62 85 VAL A N 1
ATOM 613 C CA . VAL A 1 85 ? -24.378 5.180 29.457 1.00 96.62 85 VAL A CA 1
ATOM 614 C C . VAL A 1 85 ? -24.395 6.678 29.203 1.00 96.62 85 VAL A C 1
ATOM 616 O O . VAL A 1 85 ? -25.418 7.328 29.400 1.00 96.62 85 VAL A O 1
ATOM 619 N N . ALA A 1 86 ? -23.267 7.240 28.780 1.00 94.94 86 ALA A N 1
ATOM 620 C CA . ALA A 1 86 ? -23.139 8.667 28.530 1.00 94.94 86 ALA A CA 1
ATOM 621 C C . ALA A 1 86 ? -22.629 8.958 27.117 1.00 94.94 86 ALA A C 1
ATOM 623 O O . ALA A 1 86 ? -21.737 8.283 26.602 1.00 94.94 86 ALA A O 1
ATOM 624 N N . VAL A 1 87 ? -23.195 9.992 26.501 1.00 92.56 87 VAL A N 1
ATOM 625 C CA . VAL A 1 87 ? -22.780 10.537 25.207 1.00 92.56 87 VAL A CA 1
ATOM 626 C C . VAL A 1 87 ? -22.030 11.834 25.461 1.00 92.56 87 VAL A C 1
ATOM 628 O O . VAL A 1 87 ? -22.477 12.676 26.239 1.00 92.56 87 VAL A O 1
ATOM 631 N N . SER A 1 88 ? -20.901 12.002 24.784 1.00 91.81 88 SER A N 1
ATOM 632 C CA . SER A 1 88 ? -20.079 13.209 24.834 1.00 91.81 88 SER A CA 1
ATOM 633 C C . SER A 1 88 ? -20.002 13.880 23.469 1.00 91.81 88 SER A C 1
ATOM 635 O O . SER A 1 88 ? -20.085 13.211 22.440 1.00 91.81 88 SER A O 1
ATOM 637 N N . THR A 1 89 ? -19.811 15.195 23.456 1.00 85.56 89 THR A N 1
ATOM 638 C CA . THR A 1 89 ? -19.387 15.969 22.282 1.00 85.56 89 THR A CA 1
ATOM 639 C C . THR A 1 89 ? -18.012 16.559 22.549 1.00 85.56 89 THR A C 1
ATOM 641 O O . THR A 1 89 ? -17.798 17.144 23.610 1.00 85.56 89 THR A O 1
ATOM 644 N N . PHE A 1 90 ? -17.087 16.402 21.605 1.00 82.12 90 PHE A N 1
ATOM 645 C CA . PHE A 1 90 ? -15.722 16.924 21.714 1.00 82.12 90 PHE A CA 1
ATOM 646 C C . PHE A 1 90 ? -15.631 18.357 21.185 1.00 82.12 90 PHE A C 1
ATOM 648 O O . PHE A 1 90 ? -16.283 18.684 20.191 1.00 82.12 90 PHE A O 1
ATOM 655 N N . ASP A 1 91 ? -14.753 19.174 21.770 1.00 78.69 91 ASP A N 1
ATOM 656 C CA . ASP A 1 91 ? -14.567 20.580 21.368 1.00 78.69 91 ASP A CA 1
ATOM 657 C C . ASP A 1 91 ? -14.103 20.707 19.908 1.00 78.69 91 ASP A C 1
ATOM 659 O O . ASP A 1 91 ? -14.521 21.597 19.173 1.00 78.69 91 ASP A O 1
ATOM 663 N N . ALA A 1 92 ? -13.285 19.754 19.450 1.00 71.12 92 ALA A N 1
ATOM 664 C CA . ALA A 1 92 ? -12.806 19.663 18.070 1.00 71.12 92 ALA A CA 1
ATOM 665 C C . ALA A 1 92 ? -13.808 18.984 17.105 1.00 71.12 92 ALA A C 1
ATOM 667 O O . ALA A 1 92 ? -13.425 18.575 16.000 1.00 71.12 92 ALA A O 1
ATOM 668 N N . GLY A 1 93 ? -15.063 18.809 17.530 1.00 68.94 93 GLY A N 1
ATOM 669 C CA . GLY A 1 93 ? -16.133 18.146 16.789 1.00 68.94 93 GLY A CA 1
ATOM 670 C C . GLY A 1 93 ? -16.153 16.618 16.925 1.00 68.94 93 GLY A C 1
ATOM 671 O O . GLY A 1 93 ? -15.146 15.972 17.218 1.00 68.94 93 GLY A O 1
ATOM 672 N N . GLY A 1 94 ? -17.321 16.029 16.660 1.00 77.50 94 GLY A N 1
ATOM 673 C CA . GLY A 1 94 ? -17.593 14.597 16.817 1.00 77.50 94 GLY A CA 1
ATOM 674 C C . GLY A 1 94 ? -18.167 14.236 18.190 1.00 77.50 94 GLY A C 1
ATOM 675 O O . GLY A 1 94 ? -18.218 15.062 19.103 1.00 77.50 94 GLY A O 1
ATOM 676 N N . SER A 1 95 ? -18.608 12.987 18.326 1.00 83.50 95 SER A N 1
ATOM 677 C CA . SER A 1 95 ? -19.208 12.458 19.552 1.00 83.50 95 SER A CA 1
ATOM 678 C C . SER A 1 95 ? -18.438 11.256 20.084 1.00 83.50 95 SER A C 1
ATOM 680 O O . SER A 1 95 ? -17.775 10.559 19.322 1.00 83.50 95 SER A O 1
ATOM 682 N N . GLY A 1 96 ? -18.541 10.999 21.381 1.00 87.56 96 GLY A N 1
ATOM 683 C CA . GLY A 1 96 ? -18.066 9.773 22.018 1.00 87.56 96 GLY A CA 1
ATOM 684 C C . GLY A 1 96 ? -19.189 9.111 22.803 1.00 87.56 96 GLY A C 1
ATOM 685 O O . GLY A 1 96 ? -20.159 9.771 23.177 1.00 87.56 96 GLY A O 1
ATOM 686 N N . LEU A 1 97 ? -19.042 7.822 23.079 1.00 92.44 97 LEU A N 1
ATOM 687 C CA . LEU A 1 97 ? -19.952 7.052 23.920 1.00 92.44 97 LEU A CA 1
ATOM 688 C C . LEU A 1 97 ? -19.137 6.389 25.027 1.00 92.44 97 LEU A C 1
ATOM 690 O O . LEU A 1 97 ? -18.080 5.826 24.762 1.00 92.44 97 LEU A O 1
ATOM 694 N N . GLN A 1 98 ? -19.624 6.417 26.259 1.00 94.88 98 GLN A N 1
ATOM 695 C CA . GLN A 1 98 ? -19.063 5.611 27.335 1.00 94.88 98 GLN A CA 1
ATOM 696 C C . GLN A 1 98 ? -20.154 4.817 28.031 1.00 94.88 98 GLN A C 1
ATOM 698 O O . GLN A 1 98 ? -21.224 5.340 28.324 1.00 94.88 98 GLN A O 1
ATOM 703 N N . THR A 1 99 ? -19.866 3.546 28.281 1.00 97.19 99 THR A N 1
ATOM 704 C CA . THR A 1 99 ? -20.698 2.640 29.068 1.00 97.19 99 THR A CA 1
ATOM 705 C C . THR A 1 99 ? -19.893 2.223 30.283 1.00 97.19 99 THR A C 1
ATOM 707 O O . THR A 1 99 ? -18.779 1.727 30.138 1.00 97.19 99 THR A O 1
ATOM 710 N N . GLN A 1 100 ? -20.427 2.443 31.475 1.00 98.12 100 GLN A N 1
ATOM 711 C CA . GLN A 1 100 ? -19.750 2.168 32.734 1.00 98.12 100 GLN A CA 1
ATOM 712 C C . GLN A 1 100 ? -20.677 1.402 33.668 1.00 98.12 100 GLN A C 1
ATOM 714 O O . GLN A 1 100 ? -21.812 1.812 33.899 1.00 98.12 100 GLN A O 1
ATOM 719 N N . LEU A 1 101 ? -20.176 0.310 34.229 1.00 98.12 101 LEU A N 1
ATOM 720 C CA . LEU A 1 101 ? -20.771 -0.347 35.378 1.00 98.12 101 LEU A CA 1
ATOM 721 C C . LEU A 1 101 ? -20.116 0.226 36.632 1.00 98.12 101 LEU A C 1
ATOM 723 O O . LEU A 1 101 ? -18.900 0.131 36.798 1.00 98.12 101 LEU A O 1
ATOM 727 N N . TRP A 1 102 ? -20.922 0.825 37.492 1.00 98.25 102 TRP A N 1
ATOM 728 C CA . TRP A 1 102 ? -20.500 1.436 38.741 1.00 98.25 102 TRP A CA 1
ATOM 729 C C . TRP A 1 102 ? -20.953 0.575 39.908 1.00 98.25 102 TRP A C 1
ATOM 731 O O . TRP A 1 102 ? -22.123 0.202 39.971 1.00 98.25 102 TRP A O 1
ATOM 741 N N . ARG A 1 103 ? -20.044 0.314 40.846 1.00 97.50 103 ARG A N 1
ATOM 742 C CA . ARG A 1 103 ? -20.302 -0.387 42.099 1.00 97.50 103 ARG A CA 1
ATOM 743 C C . ARG A 1 103 ? -20.029 0.518 43.289 1.00 97.50 103 ARG A C 1
ATOM 745 O O . ARG A 1 103 ? -19.010 1.204 43.329 1.00 97.50 103 ARG A O 1
ATOM 752 N N . ARG A 1 104 ? -20.908 0.491 44.285 1.00 96.06 104 ARG A N 1
ATOM 753 C CA . ARG A 1 104 ? -20.714 1.180 45.559 1.00 96.06 104 ARG A CA 1
ATOM 754 C C . ARG A 1 104 ? -20.001 0.260 46.548 1.00 96.06 104 ARG A C 1
ATOM 756 O O . ARG A 1 104 ? -20.572 -0.731 46.985 1.00 96.06 104 ARG A O 1
ATOM 763 N N . GLN A 1 105 ? -18.776 0.608 46.925 1.00 90.75 105 GLN A N 1
ATOM 764 C CA . GLN A 1 105 ? -17.982 -0.087 47.943 1.00 90.75 105 GLN A CA 1
ATOM 765 C C . GLN A 1 105 ? -17.624 0.898 49.052 1.00 90.75 105 GLN A C 1
ATOM 767 O O . GLN A 1 105 ? -17.120 1.984 48.769 1.00 90.75 105 GLN A O 1
ATOM 772 N N . ASP A 1 106 ? -17.932 0.539 50.298 1.00 89.56 106 ASP A N 1
ATOM 773 C CA . ASP A 1 106 ? -17.676 1.370 51.484 1.00 89.56 106 ASP A CA 1
ATOM 774 C C . ASP A 1 106 ? -18.259 2.791 51.374 1.00 89.56 106 ASP A C 1
ATOM 776 O O . ASP A 1 106 ? -17.674 3.778 51.809 1.00 89.56 106 ASP A O 1
ATOM 780 N N . GLY A 1 107 ? -19.435 2.902 50.747 1.00 89.88 107 GLY A N 1
ATOM 781 C CA . GLY A 1 107 ? -20.122 4.177 50.520 1.00 89.88 107 GLY A CA 1
ATOM 782 C C . GLY A 1 107 ? -19.623 4.979 49.312 1.00 89.88 107 GLY A C 1
ATOM 783 O O . GLY A 1 107 ? -20.248 5.978 48.968 1.00 89.88 107 GLY A O 1
ATOM 784 N N . THR A 1 108 ? -18.569 4.535 48.620 1.00 94.00 108 THR A N 1
ATOM 785 C CA . THR A 1 108 ? -18.007 5.210 47.438 1.00 94.00 108 THR A CA 1
ATOM 786 C C . THR A 1 108 ? -18.362 4.470 46.152 1.00 94.00 108 THR A C 1
ATOM 788 O O . THR A 1 108 ? -18.154 3.262 46.042 1.00 94.00 108 THR A O 1
ATOM 791 N N . TRP A 1 109 ? -18.871 5.190 45.153 1.00 97.75 109 TRP A N 1
ATOM 792 C CA . TRP A 1 109 ? -19.081 4.651 43.809 1.00 97.75 109 TRP A CA 1
ATOM 793 C C . TRP A 1 109 ? -17.759 4.581 43.043 1.00 97.75 109 TRP A C 1
ATOM 795 O O . TRP A 1 109 ? -17.061 5.583 42.914 1.00 97.75 109 TRP A O 1
ATOM 805 N N . ARG A 1 110 ? -17.440 3.402 42.509 1.00 98.06 110 ARG A N 1
ATOM 806 C CA . ARG A 1 110 ? -16.274 3.140 41.659 1.00 98.06 110 ARG A CA 1
ATOM 807 C C . ARG A 1 110 ? -16.680 2.370 40.413 1.00 98.06 110 ARG A C 1
ATOM 809 O O . ARG A 1 110 ? -17.638 1.606 40.423 1.00 98.06 110 ARG A O 1
ATOM 816 N N . ILE A 1 111 ? -15.935 2.549 39.338 1.00 98.19 111 ILE A N 1
ATOM 817 C CA . ILE A 1 111 ? -16.129 1.879 38.059 1.00 98.19 111 ILE A CA 1
ATOM 818 C C . ILE A 1 111 ? -15.598 0.446 38.168 1.00 98.19 111 ILE A C 1
ATOM 820 O O . ILE A 1 111 ? -14.406 0.220 38.371 1.00 98.19 111 ILE A O 1
ATOM 824 N N . GLU A 1 112 ? -16.484 -0.532 38.024 1.00 97.94 112 GLU A N 1
ATOM 825 C CA . GLU A 1 112 ? -16.152 -1.959 37.970 1.00 97.94 112 GLU A CA 1
ATOM 826 C C . GLU A 1 112 ? -15.850 -2.415 36.535 1.00 97.94 112 GLU A C 1
ATOM 828 O O . GLU A 1 112 ? -14.974 -3.249 36.305 1.00 97.94 112 GLU A O 1
ATOM 833 N N . ALA A 1 113 ? -16.541 -1.832 35.553 1.00 97.88 113 ALA A N 1
ATOM 834 C CA . ALA A 1 113 ? -16.272 -2.056 34.139 1.00 97.88 113 ALA A CA 1
ATOM 835 C C . ALA A 1 113 ? -16.510 -0.778 33.331 1.00 97.88 113 ALA A C 1
ATOM 837 O O . ALA A 1 113 ? -17.492 -0.078 33.562 1.00 97.88 113 ALA A O 1
ATOM 838 N N . ALA A 1 114 ? -15.657 -0.487 32.351 1.00 97.00 114 ALA A N 1
ATOM 839 C CA . ALA A 1 114 ? -15.860 0.617 31.416 1.00 97.00 114 ALA A CA 1
ATOM 840 C C . ALA A 1 114 ? -15.586 0.211 29.967 1.00 97.00 114 ALA A C 1
ATOM 842 O O . ALA A 1 114 ? -14.560 -0.388 29.664 1.00 97.00 114 ALA A O 1
ATOM 843 N N . HIS A 1 115 ? -16.456 0.626 29.053 1.00 95.69 115 HIS A N 1
ATOM 844 C CA . HIS A 1 115 ? -16.196 0.670 27.619 1.00 95.69 115 HIS A CA 1
ATOM 845 C C . HIS A 1 115 ? -16.274 2.121 27.153 1.00 95.69 115 HIS A C 1
ATOM 847 O O . HIS A 1 115 ? -17.265 2.804 27.419 1.00 95.69 115 HIS A O 1
ATOM 853 N N . VAL A 1 116 ? -15.250 2.595 26.447 1.00 91.19 116 VAL A N 1
ATOM 854 C CA . VAL A 1 116 ? -15.210 3.957 25.908 1.00 91.19 116 VAL A CA 1
ATOM 855 C C . VAL A 1 116 ? -15.031 3.904 24.398 1.00 91.19 116 VAL A C 1
ATOM 857 O O . VAL A 1 116 ? -13.966 3.560 23.895 1.00 91.19 116 VAL A O 1
ATOM 860 N N . THR A 1 117 ? -16.059 4.319 23.671 1.00 85.94 117 THR A N 1
ATOM 861 C CA . THR A 1 117 ? -15.974 4.633 22.249 1.00 85.94 117 THR A CA 1
ATOM 862 C C . THR A 1 117 ? -15.539 6.090 22.108 1.00 85.94 117 THR A C 1
ATOM 864 O O . THR A 1 117 ? -16.283 7.020 22.434 1.00 85.94 117 THR A O 1
ATOM 867 N N . GLY A 1 118 ? -14.300 6.298 21.661 1.00 75.00 118 GLY A N 1
ATOM 868 C CA . GLY A 1 118 ? -13.770 7.633 21.390 1.00 75.00 118 GLY A CA 1
ATOM 869 C C . GLY A 1 118 ? -14.445 8.312 20.195 1.00 75.00 118 GLY A C 1
ATOM 870 O O . GLY A 1 118 ? -15.375 7.783 19.588 1.00 75.00 118 GLY A O 1
ATOM 871 N N . ARG A 1 119 ? -13.936 9.492 19.827 1.00 70.00 119 ARG A N 1
ATOM 872 C CA . ARG A 1 119 ? -14.318 10.162 18.580 1.00 70.00 119 ARG A CA 1
ATOM 873 C C . ARG A 1 119 ? -14.124 9.188 17.404 1.00 70.00 119 ARG A C 1
ATOM 875 O O . ARG A 1 119 ? -13.022 8.640 17.293 1.00 70.00 119 ARG A O 1
ATOM 882 N N . PRO A 1 120 ? -15.115 9.007 16.506 1.00 59.84 120 PRO A N 1
ATOM 883 C CA . PRO A 1 120 ? -14.896 8.320 15.241 1.00 59.84 120 PRO A CA 1
ATOM 884 C C . PRO A 1 120 ? -13.673 8.933 14.568 1.00 59.84 120 PRO A C 1
ATOM 886 O O . PRO A 1 120 ? -13.633 10.147 14.341 1.00 59.84 120 PRO A O 1
ATOM 889 N N . ARG A 1 121 ? -12.640 8.124 14.315 1.00 60.59 121 ARG A N 1
ATOM 890 C CA . ARG A 1 121 ? -11.459 8.627 13.614 1.00 60.59 121 ARG A CA 1
ATOM 891 C C . ARG A 1 121 ? -11.931 9.133 12.259 1.00 60.59 121 ARG A C 1
ATOM 893 O O . ARG A 1 121 ? -12.676 8.436 11.572 1.00 60.59 121 ARG A O 1
ATOM 900 N N . ALA A 1 122 ? -11.549 10.362 11.916 1.00 61.59 122 ALA A N 1
ATOM 901 C CA . ALA A 1 122 ? -11.872 10.916 10.614 1.00 61.59 122 ALA A CA 1
ATOM 902 C C . ALA A 1 122 ? -11.387 9.929 9.546 1.00 61.59 122 ALA A C 1
ATOM 904 O O . ALA A 1 122 ? -10.231 9.503 9.568 1.00 61.59 122 ALA A O 1
ATOM 905 N N . PHE A 1 123 ? -12.295 9.524 8.662 1.00 78.38 123 PHE A N 1
ATOM 906 C CA . PHE A 1 123 ? -11.954 8.740 7.488 1.00 78.38 123 PHE A CA 1
ATOM 907 C C . PHE A 1 123 ? -11.055 9.608 6.610 1.00 78.38 123 PHE A C 1
ATOM 909 O O . PHE A 1 123 ? -11.529 10.526 5.939 1.00 78.38 123 PHE A O 1
ATOM 916 N N . ASP A 1 124 ? -9.747 9.370 6.674 1.00 90.62 124 ASP A N 1
ATOM 917 C CA . ASP A 1 124 ? -8.803 10.087 5.833 1.00 90.62 124 ASP A CA 1
ATOM 918 C C . ASP A 1 124 ? -8.939 9.582 4.393 1.00 90.62 124 ASP A C 1
ATOM 920 O O . ASP A 1 124 ? -8.366 8.564 3.998 1.00 90.62 124 ASP A O 1
ATOM 924 N N . THR A 1 125 ? -9.733 10.315 3.614 1.00 94.50 125 THR A N 1
ATOM 925 C CA . THR A 1 125 ? -10.007 10.038 2.196 1.00 94.50 125 THR A CA 1
ATOM 926 C C . THR A 1 125 ? -8.757 10.076 1.311 1.00 94.50 125 THR A C 1
ATOM 928 O O . THR A 1 125 ? -8.792 9.559 0.187 1.00 94.50 125 THR A O 1
ATOM 931 N N . THR A 1 126 ? -7.663 10.668 1.811 1.00 95.44 126 THR A N 1
ATOM 932 C CA . THR A 1 126 ? -6.367 10.680 1.133 1.00 95.44 126 THR A CA 1
ATOM 933 C C . THR A 1 126 ? -5.629 9.357 1.326 1.00 95.44 126 THR A C 1
ATOM 935 O O . THR A 1 126 ? -4.928 8.936 0.417 1.00 95.44 126 THR A O 1
ATOM 938 N N . VAL A 1 127 ? -5.841 8.640 2.439 1.00 97.19 127 VAL A N 1
ATOM 939 C CA . VAL A 1 127 ? -5.303 7.285 2.671 1.00 97.19 127 VAL A CA 1
ATOM 940 C C . VAL A 1 127 ? -6.215 6.228 2.057 1.00 97.19 127 VAL A C 1
ATOM 942 O O . VAL A 1 127 ? -5.742 5.307 1.392 1.00 97.19 127 VAL A O 1
ATOM 945 N N . TRP A 1 128 ? -7.526 6.362 2.253 1.00 97.75 128 TRP A N 1
ATOM 946 C CA . TRP A 1 128 ? -8.508 5.329 1.942 1.00 97.75 128 TRP A CA 1
ATOM 947 C C . TRP A 1 128 ? -9.516 5.796 0.892 1.00 97.75 128 TRP A C 1
ATOM 949 O O . TRP A 1 128 ? -10.115 6.864 1.000 1.00 97.75 128 TRP A O 1
ATOM 959 N N . ARG A 1 129 ? -9.766 4.960 -0.119 1.00 97.50 129 ARG A N 1
ATOM 960 C CA . ARG A 1 129 ? -10.934 5.103 -0.998 1.00 97.50 129 ARG A CA 1
ATOM 961 C C . ARG A 1 129 ? -12.177 4.488 -0.367 1.00 97.50 129 ARG A C 1
ATOM 963 O O . ARG A 1 129 ? -13.247 5.081 -0.435 1.00 97.50 129 ARG A O 1
ATOM 970 N N . VAL A 1 130 ? -12.023 3.308 0.228 1.00 96.56 130 VAL A N 1
ATOM 971 C CA . VAL A 1 130 ? -13.073 2.566 0.938 1.00 96.56 130 VAL A CA 1
ATOM 972 C C . VAL A 1 130 ? -12.450 1.977 2.199 1.00 96.56 130 VAL A C 1
ATOM 974 O O . VAL A 1 130 ? -11.328 1.481 2.140 1.00 96.56 130 VAL A O 1
ATOM 977 N N . LEU A 1 131 ? -13.160 2.013 3.322 1.00 94.12 131 LEU A N 1
ATOM 978 C CA . LEU A 1 131 ? -12.724 1.434 4.593 1.00 94.12 131 LEU A CA 1
ATOM 979 C C . LEU A 1 131 ? -13.885 0.657 5.220 1.00 94.12 131 LEU A C 1
ATOM 981 O O . LEU A 1 131 ? -15.023 1.122 5.173 1.00 94.12 131 LEU A O 1
ATOM 985 N N . GLY A 1 132 ? -13.592 -0.504 5.798 1.00 86.19 132 GLY A N 1
ATOM 986 C CA . GLY A 1 132 ? -14.543 -1.361 6.508 1.00 86.19 132 GLY A CA 1
ATOM 987 C C . GLY A 1 132 ? -13.894 -2.053 7.710 1.00 86.19 132 GLY A C 1
ATOM 988 O O . GLY A 1 132 ? -12.697 -1.901 7.942 1.00 86.19 132 GLY A O 1
ATOM 989 N N . ASP A 1 133 ? -14.674 -2.809 8.486 1.00 79.62 133 ASP A N 1
ATOM 990 C CA . ASP A 1 133 ? -14.190 -3.522 9.679 1.00 79.62 133 ASP A CA 1
ATOM 991 C C . ASP A 1 133 ? -14.796 -4.930 9.850 1.00 79.62 133 ASP A C 1
ATOM 993 O O . ASP A 1 133 ? -15.715 -5.115 10.651 1.00 79.62 133 ASP A O 1
ATOM 997 N N . PRO A 1 134 ? -14.318 -5.932 9.092 1.00 89.88 134 PRO A N 1
ATOM 998 C CA . PRO A 1 134 ? -13.483 -5.801 7.899 1.00 89.88 134 PRO A CA 1
ATOM 999 C C . PRO A 1 134 ? -14.305 -5.349 6.677 1.00 89.88 134 PRO A C 1
ATOM 1001 O O . PRO A 1 134 ? -15.529 -5.449 6.659 1.00 89.88 134 PRO A O 1
ATOM 1004 N N . LEU A 1 135 ? -13.640 -4.847 5.632 1.00 93.00 135 LEU A N 1
ATOM 1005 C CA . LEU A 1 135 ? -14.271 -4.635 4.323 1.00 93.00 135 LEU A CA 1
ATOM 1006 C C . LEU A 1 135 ? -14.538 -5.976 3.624 1.00 93.00 135 LEU A C 1
ATOM 1008 O O . LEU A 1 135 ? -15.608 -6.178 3.059 1.00 93.00 135 LEU A O 1
ATOM 1012 N N . VAL A 1 136 ? -13.567 -6.892 3.685 1.00 95.88 136 VAL A N 1
ATOM 1013 C CA . VAL A 1 136 ? -13.709 -8.279 3.223 1.00 95.88 136 VAL A CA 1
ATOM 1014 C C . VAL A 1 136 ? -13.164 -9.200 4.308 1.00 95.88 136 VAL A C 1
ATOM 1016 O O . VAL A 1 136 ? -12.016 -9.053 4.733 1.00 95.88 136 VAL A O 1
ATOM 1019 N N . ALA A 1 137 ? -14.004 -10.122 4.775 1.00 93.56 137 ALA A N 1
ATOM 1020 C CA . ALA A 1 137 ? -13.640 -11.123 5.771 1.00 93.56 137 ALA A CA 1
ATOM 1021 C C . ALA A 1 137 ? -12.652 -12.159 5.195 1.00 93.56 137 ALA A C 1
ATOM 1023 O O . ALA A 1 137 ? -12.692 -12.410 3.987 1.00 93.56 137 ALA A O 1
ATOM 1024 N N . PRO A 1 138 ? -11.794 -12.771 6.034 1.00 95.62 138 PRO A N 1
ATOM 1025 C CA . PRO A 1 138 ? -10.913 -13.855 5.609 1.00 95.62 138 PRO A CA 1
ATOM 1026 C C . PRO A 1 138 ? -11.718 -15.035 5.053 1.00 95.62 138 PRO A C 1
ATOM 1028 O O . PRO A 1 138 ? -12.850 -15.292 5.470 1.00 95.62 138 PRO A O 1
ATOM 1031 N N . THR A 1 139 ? -11.124 -15.766 4.112 1.00 97.62 139 THR A N 1
ATOM 1032 C CA . THR A 1 139 ? -11.725 -16.970 3.510 1.00 97.62 139 THR A CA 1
ATOM 1033 C C . THR A 1 139 ? -11.150 -18.264 4.082 1.00 97.62 139 THR A C 1
ATOM 1035 O O . THR A 1 139 ? -11.649 -19.343 3.771 1.00 97.62 139 THR A O 1
ATOM 1038 N N . GLY A 1 140 ? -10.103 -18.162 4.898 1.00 95.88 140 GLY A N 1
ATOM 1039 C CA . GLY A 1 140 ? -9.463 -19.265 5.602 1.00 95.88 140 GLY A CA 1
ATOM 1040 C C . GLY A 1 140 ? -8.842 -18.789 6.913 1.00 95.88 140 GLY A C 1
ATOM 1041 O O . GLY A 1 140 ? -9.106 -17.677 7.363 1.00 95.88 140 GLY A O 1
ATOM 1042 N N . THR A 1 141 ? -8.029 -19.646 7.517 1.00 95.12 141 THR A N 1
ATOM 1043 C CA . THR A 1 141 ? -7.240 -19.353 8.720 1.00 95.12 141 THR A CA 1
ATOM 1044 C C . THR A 1 141 ? -5.786 -19.696 8.450 1.00 95.12 141 THR A C 1
ATOM 1046 O O . THR A 1 141 ? -5.516 -20.636 7.697 1.00 95.12 141 THR A O 1
ATOM 1049 N N . GLY A 1 142 ? -4.847 -19.010 9.088 1.00 96.25 142 GLY A N 1
ATOM 1050 C CA . GLY A 1 142 ? -3.437 -19.299 8.874 1.00 96.25 142 GLY A CA 1
ATOM 1051 C C . GLY A 1 142 ? -2.479 -18.306 9.528 1.00 96.25 142 GLY A C 1
ATOM 1052 O O . GLY A 1 142 ? -2.817 -17.660 10.519 1.00 96.25 142 GLY A O 1
ATOM 1053 N N . PRO A 1 143 ? -1.249 -18.178 8.999 1.00 96.44 143 PRO A N 1
ATOM 1054 C CA . PRO A 1 143 ? -0.202 -17.366 9.618 1.00 96.44 143 PRO A CA 1
ATOM 1055 C C . PRO A 1 143 ? -0.533 -15.868 9.682 1.00 96.44 143 PRO A C 1
ATOM 1057 O O . PRO A 1 143 ? 0.175 -15.128 10.364 1.00 96.44 143 PRO A O 1
ATOM 1060 N N . LEU A 1 144 ? -1.577 -15.408 8.985 1.00 97.75 144 LEU A N 1
ATOM 1061 C CA . LEU A 1 144 ? -2.033 -14.020 8.983 1.00 97.75 144 LEU A CA 1
ATOM 1062 C C . LEU A 1 144 ? -3.338 -13.809 9.770 1.00 97.75 144 LEU A C 1
ATOM 1064 O O . LEU A 1 144 ? -3.966 -12.760 9.623 1.00 97.75 144 LEU A O 1
ATOM 1068 N N . ASP A 1 145 ? -3.759 -14.765 10.601 1.00 93.50 145 ASP A N 1
ATOM 1069 C CA . ASP A 1 145 ? -4.921 -14.592 11.479 1.00 93.50 145 ASP A CA 1
ATOM 1070 C C . ASP A 1 145 ? -4.784 -13.324 12.340 1.00 93.50 145 ASP A C 1
ATOM 1072 O O . ASP A 1 145 ? -3.771 -13.089 13.000 1.00 93.50 145 ASP A O 1
ATOM 1076 N N . GLY A 1 146 ? -5.827 -12.490 12.331 1.00 87.81 146 GLY A N 1
ATOM 1077 C CA . GLY A 1 146 ? -5.854 -11.210 13.049 1.00 87.81 146 GLY A CA 1
ATOM 1078 C C . GLY A 1 146 ? -5.156 -10.053 12.324 1.00 87.81 146 GLY A C 1
ATOM 1079 O O . GLY A 1 146 ? -5.299 -8.904 12.747 1.00 87.81 146 GLY A O 1
ATOM 1080 N N . GLU A 1 147 ? -4.465 -10.312 11.211 1.00 96.81 147 GLU A N 1
ATOM 1081 C CA . GLU A 1 147 ? -3.870 -9.257 10.395 1.00 96.81 147 GLU A CA 1
ATOM 1082 C C . GLU A 1 147 ? -4.919 -8.528 9.548 1.00 96.81 147 GLU A C 1
ATOM 1084 O O . GLU A 1 147 ? -5.960 -9.058 9.137 1.00 96.81 147 GLU A O 1
ATOM 1089 N N . THR A 1 148 ? -4.615 -7.266 9.253 1.00 98.06 148 THR A N 1
ATOM 1090 C CA . THR A 1 148 ? -5.464 -6.380 8.452 1.00 98.06 148 THR A CA 1
ATOM 1091 C C . THR A 1 148 ? -4.693 -5.831 7.260 1.00 98.06 148 THR A C 1
ATOM 1093 O O . THR A 1 148 ? -3.559 -5.371 7.404 1.00 98.06 148 THR A O 1
ATOM 1096 N N . VAL A 1 149 ? -5.310 -5.845 6.075 1.00 98.88 149 VAL A N 1
ATOM 1097 C CA . VAL A 1 149 ? -4.652 -5.465 4.817 1.00 98.88 149 VAL A CA 1
ATOM 1098 C C . VAL A 1 149 ? -5.227 -4.167 4.249 1.00 98.88 149 VAL A C 1
ATOM 1100 O O . VAL A 1 149 ? -6.434 -4.051 4.018 1.00 98.88 149 VAL A O 1
ATOM 1103 N N . ALA A 1 150 ? -4.346 -3.207 3.970 1.00 98.81 150 ALA A N 1
ATOM 1104 C CA . ALA A 1 150 ? -4.604 -2.053 3.120 1.00 98.81 150 ALA A CA 1
ATOM 1105 C C . ALA A 1 150 ? -4.281 -2.412 1.664 1.00 98.81 150 ALA A C 1
ATOM 1107 O O . ALA A 1 150 ? -3.114 -2.581 1.305 1.00 98.81 150 ALA A O 1
ATOM 1108 N N . VAL A 1 151 ? -5.304 -2.549 0.820 1.00 98.94 151 VAL A N 1
ATOM 1109 C CA . VAL A 1 151 ? -5.129 -2.978 -0.575 1.00 98.94 151 VAL A CA 1
ATOM 1110 C C . VAL A 1 151 ? -5.034 -1.762 -1.481 1.00 98.94 151 VAL A C 1
ATOM 1112 O O . VAL A 1 151 ? -5.995 -1.007 -1.589 1.00 98.94 151 VAL A O 1
ATOM 1115 N N . LYS A 1 152 ? -3.900 -1.568 -2.159 1.00 98.88 152 LYS A N 1
ATOM 1116 C CA . LYS A 1 152 ? -3.749 -0.501 -3.159 1.00 98.88 152 LYS A CA 1
ATOM 1117 C C . LYS A 1 152 ? -4.858 -0.572 -4.211 1.00 98.88 152 LYS A C 1
ATOM 1119 O O . LYS A 1 152 ? -5.182 -1.653 -4.698 1.00 98.88 152 LYS A O 1
ATOM 1124 N N . ASP A 1 153 ? -5.374 0.584 -4.618 1.00 98.69 153 ASP A N 1
ATOM 1125 C CA . ASP A 1 153 ? -6.485 0.741 -5.567 1.00 98.69 153 ASP A CA 1
ATOM 1126 C C . ASP A 1 153 ? -6.153 0.415 -7.042 1.00 98.69 153 ASP A C 1
ATOM 1128 O O . ASP A 1 153 ? -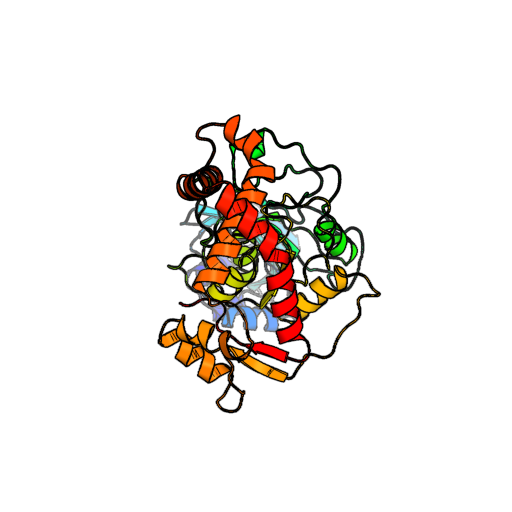6.477 1.163 -7.964 1.00 98.69 153 ASP A O 1
ATOM 1132 N N . LEU A 1 154 ? -5.474 -0.709 -7.254 1.00 98.75 154 LEU A N 1
ATOM 1133 C CA . LEU A 1 154 ? -5.188 -1.343 -8.542 1.00 98.75 154 LEU A CA 1
ATOM 1134 C C . LEU A 1 154 ? -5.579 -2.824 -8.545 1.00 98.75 154 LEU A C 1
ATOM 1136 O O . LEU A 1 154 ? -5.669 -3.428 -9.609 1.00 98.75 154 LEU A O 1
ATOM 1140 N N . TYR A 1 155 ? -5.797 -3.413 -7.369 1.00 98.88 155 TYR A N 1
ATOM 1141 C CA . TYR A 1 155 ? -6.196 -4.805 -7.225 1.00 98.88 155 TYR A CA 1
ATOM 1142 C C . TYR A 1 155 ? -7.718 -4.932 -7.215 1.00 98.88 155 TYR A C 1
ATOM 1144 O O . TYR A 1 155 ? -8.414 -4.166 -6.547 1.00 98.88 155 TYR A O 1
ATOM 1152 N N . ALA A 1 156 ? -8.227 -5.946 -7.905 1.00 98.81 156 ALA A N 1
ATOM 1153 C CA . ALA A 1 156 ? -9.603 -6.389 -7.778 1.00 98.81 156 ALA A CA 1
ATOM 1154 C C . ALA A 1 156 ? -9.891 -6.817 -6.328 1.00 98.81 156 ALA A C 1
ATOM 1156 O O . ALA A 1 156 ? -9.290 -7.759 -5.805 1.00 98.81 156 ALA A O 1
ATOM 1157 N N . VAL A 1 157 ? -10.829 -6.121 -5.686 1.00 98.75 157 VAL A N 1
ATOM 1158 C CA . VAL A 1 157 ? -11.386 -6.474 -4.375 1.00 98.75 157 VAL A CA 1
ATOM 1159 C C . VAL A 1 157 ? -12.861 -6.826 -4.589 1.00 98.75 157 VAL A C 1
ATOM 1161 O O . VAL A 1 157 ? -13.566 -6.018 -5.200 1.00 98.75 157 VAL A O 1
ATOM 1164 N N . PRO A 1 158 ? -13.345 -8.000 -4.133 1.00 96.94 158 PRO A N 1
ATOM 1165 C CA . PRO A 1 158 ? -14.711 -8.447 -4.404 1.00 96.94 158 PRO A CA 1
ATOM 1166 C C . PRO A 1 158 ? -15.763 -7.401 -4.023 1.00 96.94 158 PRO A C 1
ATOM 1168 O O . PRO A 1 158 ? -15.704 -6.822 -2.942 1.00 96.94 158 PRO A O 1
ATOM 1171 N N . GLY A 1 159 ? -16.722 -7.155 -4.914 1.00 97.38 159 GLY A N 1
ATOM 1172 C CA . GLY A 1 159 ? -17.804 -6.189 -4.707 1.00 97.38 159 GLY A CA 1
ATOM 1173 C C . GLY A 1 159 ? -17.415 -4.724 -4.927 1.00 97.38 159 GLY A C 1
ATOM 1174 O O . GLY A 1 159 ? -18.278 -3.851 -4.828 1.00 97.38 159 GLY A O 1
ATOM 1175 N N . HIS A 1 160 ? -16.157 -4.430 -5.274 1.00 98.50 160 HIS A N 1
ATOM 1176 C CA . HIS A 1 160 ? -15.678 -3.064 -5.470 1.00 98.50 160 HIS A CA 1
ATOM 1177 C C . HIS A 1 160 ? -15.022 -2.866 -6.845 1.00 98.50 160 HIS A C 1
ATOM 1179 O O . HIS A 1 160 ? -14.289 -3.738 -7.315 1.00 98.50 160 HIS A O 1
ATOM 1185 N N . PRO A 1 161 ? -15.264 -1.723 -7.514 1.00 98.31 161 PRO A N 1
ATOM 1186 C CA . PRO A 1 161 ? -14.563 -1.382 -8.750 1.00 98.31 161 PRO A CA 1
ATOM 1187 C C . PRO A 1 161 ? -13.115 -0.978 -8.451 1.00 98.31 161 PRO A C 1
ATOM 1189 O O . PRO A 1 161 ? -12.840 -0.443 -7.372 1.00 98.31 161 PRO A O 1
ATOM 1192 N N . VAL A 1 162 ? -12.201 -1.195 -9.399 1.00 98.50 162 VAL A N 1
ATOM 1193 C CA . VAL A 1 162 ? -10.819 -0.684 -9.333 1.00 98.50 162 VAL A CA 1
ATOM 1194 C C . VAL A 1 162 ? -10.820 0.795 -9.708 1.00 98.50 162 VAL A C 1
ATOM 1196 O O . VAL A 1 162 ? -11.346 1.161 -10.750 1.00 98.50 162 VAL A O 1
ATOM 1199 N N . GLY A 1 163 ? -10.255 1.660 -8.864 1.00 98.06 163 GLY A N 1
ATOM 1200 C CA . GLY A 1 163 ? -10.302 3.105 -9.090 1.00 98.06 163 GLY A CA 1
ATOM 1201 C C . GLY A 1 163 ? -9.078 3.695 -9.778 1.00 98.06 163 GLY A C 1
ATOM 1202 O O . GLY A 1 163 ? -9.178 4.786 -10.328 1.00 98.06 163 GLY A O 1
ATOM 1203 N N . ALA A 1 164 ? -7.924 3.021 -9.741 1.00 98.31 164 ALA A N 1
ATOM 1204 C CA . ALA A 1 164 ? -6.669 3.488 -10.339 1.00 98.31 164 ALA A CA 1
ATOM 1205 C C . ALA A 1 164 ? -6.227 4.899 -9.903 1.00 98.31 164 ALA A C 1
ATOM 1207 O O . ALA A 1 164 ? -5.427 5.541 -10.578 1.00 98.31 164 ALA A O 1
ATOM 1208 N N . GLY A 1 165 ? -6.753 5.412 -8.785 1.00 97.88 165 GLY A N 1
ATOM 1209 C CA . GLY A 1 165 ? -6.536 6.800 -8.377 1.00 97.88 165 GLY A CA 1
ATOM 1210 C C . GLY A 1 165 ? -7.102 7.843 -9.353 1.00 97.88 165 GLY A C 1
ATOM 1211 O O . GLY A 1 165 ? -6.660 8.987 -9.295 1.00 97.88 165 GLY A O 1
ATOM 1212 N N . ASN A 1 166 ? -8.041 7.475 -10.233 1.00 98.62 166 ASN A N 1
ATOM 1213 C CA . ASN A 1 166 ? -8.677 8.373 -11.195 1.00 98.62 166 ASN A CA 1
ATOM 1214 C C . ASN A 1 166 ? -10.216 8.310 -11.057 1.00 98.62 166 ASN A C 1
ATOM 1216 O O . ASN A 1 166 ? -10.814 7.245 -11.231 1.00 98.62 166 ASN A O 1
ATOM 1220 N N . PRO A 1 167 ? -10.904 9.432 -10.778 1.00 97.94 167 PRO A N 1
ATOM 1221 C CA . PRO A 1 167 ? -12.348 9.427 -10.554 1.00 97.94 167 PRO 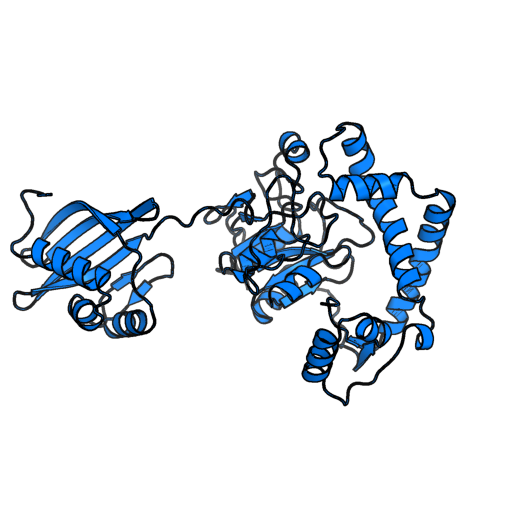A CA 1
ATOM 1222 C C . PRO A 1 167 ? -13.169 9.123 -11.814 1.00 97.94 167 PRO A C 1
ATOM 1224 O O . PRO A 1 167 ? -14.286 8.631 -11.687 1.00 97.94 167 PRO A O 1
ATOM 1227 N N . THR A 1 168 ? -12.665 9.422 -13.014 1.00 98.31 168 THR A N 1
ATOM 1228 C CA . THR A 1 168 ? -13.343 9.096 -14.280 1.00 98.31 168 THR A CA 1
ATOM 1229 C C . THR A 1 168 ? -13.259 7.605 -14.562 1.00 98.31 168 THR A C 1
ATOM 1231 O O . THR A 1 168 ? -14.297 6.977 -14.748 1.00 98.31 168 THR A O 1
ATOM 1234 N N . TYR A 1 169 ? -12.066 7.023 -14.444 1.00 98.50 169 TYR A N 1
ATOM 1235 C CA . TYR A 1 169 ? -11.859 5.581 -14.577 1.00 98.50 169 TYR A CA 1
ATOM 1236 C C . TYR A 1 169 ? -12.714 4.797 -13.573 1.00 98.50 169 TYR A C 1
ATOM 1238 O O . TYR A 1 169 ? -13.381 3.824 -13.924 1.00 98.50 169 TYR A O 1
ATOM 1246 N N . LEU A 1 170 ? -12.764 5.263 -12.320 1.00 98.31 170 LEU A N 1
ATOM 1247 C CA . LEU A 1 170 ? -13.568 4.652 -11.264 1.00 98.31 170 LEU A CA 1
ATOM 1248 C C . LEU A 1 170 ? -15.072 4.626 -11.586 1.00 98.31 170 LEU A C 1
ATOM 1250 O O . LEU A 1 170 ? -15.732 3.648 -11.247 1.00 98.31 170 LEU A O 1
ATOM 1254 N N . ARG A 1 171 ? -15.628 5.680 -12.206 1.00 97.88 171 ARG A N 1
ATOM 1255 C CA . ARG A 1 171 ? -17.066 5.747 -12.541 1.00 97.88 171 ARG A CA 1
ATOM 1256 C C . ARG A 1 171 ? -17.480 4.728 -13.603 1.00 97.88 171 ARG A C 1
ATOM 1258 O O . ARG A 1 171 ? -18.633 4.310 -13.604 1.00 97.88 171 ARG A O 1
ATOM 1265 N N . GLU A 1 172 ? -16.563 4.360 -14.489 1.00 97.12 172 GLU A N 1
ATOM 1266 C CA . GLU A 1 172 ? -16.795 3.409 -15.587 1.00 97.12 172 GLU A CA 1
ATOM 1267 C C . GLU A 1 172 ? -16.396 1.978 -15.221 1.00 97.12 172 GLU A C 1
ATOM 1269 O O . GLU A 1 172 ? -16.804 1.018 -15.875 1.00 97.12 172 GLU A O 1
ATOM 1274 N N . SER A 1 173 ? -15.604 1.828 -14.161 1.00 97.00 173 SER A N 1
ATOM 1275 C CA . SER A 1 173 ? -15.132 0.536 -13.692 1.00 97.00 173 SER A CA 1
ATOM 1276 C C . SER A 1 173 ? -16.259 -0.284 -13.073 1.00 97.00 173 SER A C 1
ATOM 1278 O O . SER A 1 173 ? -17.030 0.185 -12.235 1.00 97.00 173 SER A O 1
ATOM 1280 N N . VAL A 1 174 ? -16.317 -1.558 -13.451 1.00 96.94 174 VAL A N 1
ATOM 1281 C CA . VAL A 1 174 ? -17.300 -2.514 -12.937 1.00 96.94 174 VAL A CA 1
ATOM 1282 C C . VAL A 1 174 ? -16.780 -3.138 -11.636 1.00 96.94 174 VAL A C 1
ATOM 1284 O O . VAL A 1 174 ? -15.590 -3.459 -11.551 1.00 96.94 174 VAL A O 1
ATOM 1287 N N . PRO A 1 175 ? -17.634 -3.335 -10.612 1.00 97.94 175 PRO A N 1
ATOM 1288 C CA . PRO A 1 175 ? -17.258 -4.078 -9.417 1.00 97.94 175 PRO A CA 1
ATOM 1289 C C . PRO A 1 175 ? -16.695 -5.465 -9.736 1.00 97.94 175 PRO A C 1
ATOM 1291 O O . PRO A 1 175 ? -17.295 -6.229 -10.492 1.00 97.94 175 PRO A O 1
ATOM 1294 N N . ALA A 1 176 ? -15.553 -5.804 -9.141 1.00 96.31 176 ALA A N 1
ATOM 1295 C CA . ALA A 1 176 ? -14.942 -7.109 -9.346 1.00 96.31 176 ALA A CA 1
ATOM 1296 C C . ALA A 1 176 ? -15.769 -8.216 -8.674 1.00 96.31 176 ALA A C 1
ATOM 1298 O O . ALA A 1 176 ? -16.134 -8.106 -7.504 1.00 96.31 176 ALA A O 1
ATOM 1299 N N . ALA A 1 177 ? -16.039 -9.306 -9.395 1.00 95.62 177 ALA A N 1
ATOM 1300 C CA . ALA A 1 177 ? -16.729 -10.471 -8.835 1.00 95.62 177 ALA A CA 1
ATOM 1301 C C . ALA A 1 177 ? -15.802 -11.331 -7.958 1.00 95.62 177 ALA A C 1
ATOM 1303 O O . ALA A 1 177 ? -16.240 -11.916 -6.971 1.00 95.62 177 ALA A O 1
ATOM 1304 N N . THR A 1 178 ? -14.518 -11.396 -8.313 1.00 97.38 178 THR A N 1
ATOM 1305 C CA . THR A 1 178 ? -13.498 -12.203 -7.637 1.00 97.38 178 THR A CA 1
ATOM 1306 C C . THR A 1 178 ? -12.327 -11.335 -7.201 1.00 97.38 178 THR A C 1
ATOM 1308 O O . THR A 1 178 ? -12.053 -10.289 -7.792 1.00 97.38 178 THR A O 1
ATOM 1311 N N . ALA A 1 179 ? -11.621 -11.778 -6.163 1.00 98.50 179 ALA A N 1
ATOM 1312 C CA . ALA A 1 179 ? -10.419 -11.108 -5.693 1.00 98.50 179 ALA A CA 1
ATOM 1313 C C . ALA A 1 179 ? -9.271 -11.273 -6.700 1.00 98.50 179 ALA A C 1
ATOM 1315 O O . ALA A 1 179 ? -9.183 -12.289 -7.392 1.00 98.50 179 ALA A O 1
ATOM 1316 N N . ALA A 1 180 ? -8.371 -10.292 -6.748 1.00 98.75 180 ALA A N 1
ATOM 1317 C CA . ALA A 1 180 ? -7.064 -10.465 -7.372 1.00 98.75 180 ALA A CA 1
ATOM 1318 C C . ALA A 1 180 ? -6.291 -11.592 -6.673 1.00 98.75 180 ALA A C 1
ATOM 1320 O O . ALA A 1 180 ? -6.461 -11.790 -5.469 1.00 98.75 180 ALA A O 1
ATOM 1321 N N . ALA A 1 181 ? -5.405 -12.287 -7.387 1.00 98.44 181 ALA A N 1
ATOM 1322 C CA . ALA A 1 181 ? -4.698 -13.454 -6.853 1.00 98.44 181 ALA A CA 1
ATOM 1323 C C . ALA A 1 181 ? -3.939 -13.143 -5.549 1.00 98.44 181 ALA A C 1
ATOM 1325 O O . ALA A 1 181 ? -4.107 -13.842 -4.554 1.00 98.44 181 ALA A O 1
ATOM 1326 N N . ALA A 1 182 ? -3.206 -12.024 -5.504 1.00 98.38 182 ALA A N 1
ATOM 1327 C CA . ALA A 1 182 ? -2.515 -11.574 -4.293 1.00 98.38 182 ALA A CA 1
ATOM 1328 C C . ALA A 1 182 ? -3.464 -11.232 -3.125 1.00 98.38 182 ALA A C 1
ATOM 1330 O O . ALA A 1 182 ? -3.111 -11.417 -1.967 1.00 98.38 182 ALA A O 1
ATOM 1331 N N . VAL A 1 183 ? -4.676 -10.740 -3.406 1.00 98.81 183 VAL A N 1
ATOM 1332 C CA . VAL A 1 183 ? -5.692 -10.471 -2.372 1.00 98.81 183 VAL A CA 1
ATOM 1333 C C . VAL A 1 183 ? -6.278 -11.787 -1.857 1.00 98.81 183 VAL A C 1
ATOM 1335 O O . VAL A 1 183 ? -6.414 -11.964 -0.650 1.00 98.81 183 VAL A O 1
ATOM 1338 N N . ALA A 1 184 ? -6.587 -12.721 -2.761 1.00 98.75 184 ALA A N 1
ATOM 1339 C CA . ALA A 1 184 ? -7.111 -14.040 -2.424 1.00 98.75 184 ALA A CA 1
ATOM 1340 C C . ALA A 1 184 ? -6.133 -14.845 -1.554 1.00 98.75 184 ALA A C 1
ATOM 1342 O O . ALA A 1 184 ? -6.560 -15.466 -0.586 1.00 98.75 184 ALA A O 1
ATOM 1343 N N . ALA A 1 185 ? -4.834 -14.782 -1.856 1.00 98.56 185 ALA A N 1
ATOM 1344 C CA . ALA A 1 185 ? -3.790 -15.446 -1.081 1.00 98.56 185 ALA A CA 1
ATOM 1345 C C . ALA A 1 185 ? -3.757 -14.970 0.384 1.00 98.56 185 ALA A C 1
ATOM 1347 O O . ALA A 1 185 ? -3.806 -15.778 1.310 1.00 98.56 185 ALA A O 1
ATOM 1348 N N . LEU A 1 186 ? -3.783 -13.650 0.606 1.00 98.75 186 LEU A N 1
ATOM 1349 C CA . LEU A 1 186 ? -3.806 -13.076 1.957 1.00 98.75 186 LEU A CA 1
ATOM 1350 C C . LEU A 1 186 ? -5.096 -13.431 2.717 1.00 98.75 186 LEU A C 1
ATOM 1352 O O . LEU A 1 186 ? -5.033 -13.775 3.896 1.00 98.75 186 LEU A O 1
ATOM 1356 N N . LEU A 1 187 ? -6.251 -13.386 2.040 1.00 98.75 187 LEU A N 1
ATOM 1357 C CA . LEU A 1 187 ? -7.548 -13.781 2.607 1.00 98.75 187 LEU A CA 1
ATOM 1358 C C . LEU A 1 187 ? -7.586 -15.261 3.014 1.00 98.75 187 LEU A C 1
ATOM 1360 O O . LEU A 1 187 ? -8.157 -15.604 4.052 1.00 98.75 187 LEU A O 1
ATOM 1364 N N . ALA A 1 188 ? -6.993 -16.141 2.205 1.00 98.62 188 ALA A N 1
ATOM 1365 C CA . ALA A 1 188 ? -6.911 -17.571 2.486 1.00 98.62 188 ALA A CA 1
ATOM 1366 C C . ALA A 1 188 ? -5.983 -17.875 3.671 1.00 98.62 188 ALA A C 1
ATOM 1368 O O . ALA A 1 188 ? -6.264 -18.791 4.441 1.00 98.62 188 ALA A O 1
ATOM 1369 N N . ALA A 1 189 ? -4.931 -17.075 3.854 1.00 98.56 189 ALA A N 1
ATOM 1370 C CA . ALA A 1 189 ? -3.982 -17.195 4.959 1.00 98.56 189 ALA A CA 1
ATOM 1371 C C . ALA A 1 189 ? -4.458 -16.570 6.287 1.00 98.56 189 ALA A C 1
ATOM 1373 O O . ALA A 1 189 ? -3.675 -16.532 7.237 1.00 98.56 189 ALA A O 1
ATOM 1374 N N . GLY A 1 190 ? -5.705 -16.086 6.365 1.00 97.56 190 GLY A N 1
ATOM 1375 C CA . GLY A 1 190 ? -6.319 -15.585 7.603 1.00 97.56 190 GLY A CA 1
ATOM 1376 C C . GLY A 1 190 ? -6.423 -14.064 7.731 1.00 97.56 190 GLY A C 1
ATOM 1377 O O . GLY A 1 190 ? -7.081 -13.567 8.648 1.00 97.56 190 GLY A O 1
ATOM 1378 N N . ALA A 1 191 ? -5.831 -13.304 6.805 1.00 98.19 191 ALA A N 1
ATOM 1379 C CA . ALA A 1 191 ? -5.889 -11.848 6.857 1.00 98.19 191 ALA A CA 1
ATOM 1380 C C . ALA A 1 191 ? -7.273 -11.331 6.443 1.00 98.19 191 ALA A C 1
ATOM 1382 O O . ALA A 1 191 ? -7.921 -11.870 5.546 1.00 98.19 191 ALA A O 1
ATOM 1383 N N . SER A 1 192 ? -7.700 -10.214 7.027 1.00 97.44 192 SER A N 1
ATOM 1384 C CA . SER A 1 192 ? -8.903 -9.497 6.592 1.00 97.44 192 SER A CA 1
ATOM 1385 C C . SER A 1 192 ? -8.546 -8.257 5.771 1.00 97.44 192 SER A C 1
ATOM 1387 O O . SER A 1 192 ? -7.552 -7.577 6.041 1.00 97.44 192 SER A O 1
ATOM 1389 N N . ILE A 1 193 ? -9.356 -7.909 4.767 1.00 98.62 193 ILE A N 1
ATOM 1390 C CA . ILE A 1 193 ? -9.164 -6.641 4.052 1.00 98.62 193 ILE A CA 1
ATOM 1391 C C . ILE A 1 193 ? -9.798 -5.533 4.874 1.00 98.62 193 ILE A C 1
ATOM 1393 O O . ILE A 1 193 ? -11.013 -5.499 5.057 1.00 98.62 193 ILE A O 1
ATOM 1397 N N . ARG A 1 194 ? -8.974 -4.594 5.334 1.00 97.00 194 ARG A N 1
ATOM 1398 C CA . ARG A 1 194 ? -9.425 -3.409 6.068 1.00 97.00 194 ARG A CA 1
ATOM 1399 C C . ARG A 1 194 ? -10.053 -2.387 5.136 1.00 97.00 194 ARG A C 1
ATOM 1401 O O . ARG A 1 194 ? -11.054 -1.762 5.468 1.00 97.00 194 ARG A O 1
ATOM 1408 N N . GLY A 1 195 ? -9.465 -2.201 3.962 1.00 98.00 195 GLY A N 1
ATOM 1409 C CA . GLY A 1 195 ? -9.928 -1.195 3.024 1.00 98.00 195 GLY A CA 1
ATOM 1410 C C . GLY A 1 195 ? -9.150 -1.177 1.722 1.00 98.00 195 GLY A C 1
ATOM 1411 O O . GLY A 1 195 ? -8.120 -1.839 1.571 1.00 98.00 195 GLY A O 1
ATOM 1412 N N . ILE A 1 196 ? -9.646 -0.360 0.799 1.00 98.81 196 ILE A N 1
ATOM 1413 C CA . ILE A 1 196 ? -8.978 -0.043 -0.456 1.00 98.81 196 ILE A CA 1
ATOM 1414 C C . ILE A 1 196 ? -8.257 1.289 -0.276 1.00 98.81 196 ILE A C 1
ATOM 1416 O O . ILE A 1 196 ? -8.889 2.329 -0.076 1.00 98.81 196 ILE A O 1
ATOM 1420 N N . ALA A 1 197 ? -6.933 1.244 -0.313 1.00 98.62 197 ALA A N 1
ATOM 1421 C CA . ALA A 1 197 ? -6.045 2.369 -0.093 1.00 98.62 197 ALA A CA 1
ATOM 1422 C C . ALA A 1 197 ? -5.773 3.141 -1.390 1.00 98.62 197 ALA A C 1
ATOM 1424 O O . ALA A 1 197 ? -5.687 2.563 -2.475 1.00 98.62 197 ALA A O 1
ATOM 1425 N N . ARG A 1 198 ? -5.610 4.461 -1.281 1.00 98.00 198 ARG A N 1
ATOM 1426 C CA . ARG A 1 198 ? -5.313 5.345 -2.413 1.00 98.00 198 ARG A CA 1
ATOM 1427 C C . ARG A 1 198 ? -3.960 5.024 -3.049 1.00 98.00 198 ARG A C 1
ATOM 1429 O O . ARG A 1 198 ? -3.044 4.500 -2.417 1.00 98.00 198 ARG A O 1
ATOM 1436 N N . THR A 1 199 ? -3.860 5.382 -4.323 1.00 98.50 199 THR A N 1
ATOM 1437 C CA . THR A 1 199 ? -2.670 5.239 -5.162 1.00 98.50 199 THR A CA 1
ATOM 1438 C C . THR A 1 199 ? -2.421 6.537 -5.917 1.00 98.50 199 THR A C 1
ATOM 1440 O O . THR A 1 199 ? -3.364 7.289 -6.195 1.00 98.50 199 THR A O 1
ATOM 1443 N N . ASP A 1 200 ? -1.173 6.777 -6.315 1.00 98.38 200 ASP A N 1
ATOM 1444 C CA . ASP A 1 200 ? -0.899 7.722 -7.399 1.00 98.38 200 ASP A CA 1
ATOM 1445 C C . ASP A 1 200 ? -1.656 7.247 -8.646 1.00 98.38 200 ASP A C 1
ATOM 1447 O O . ASP A 1 200 ? -1.788 6.038 -8.882 1.00 98.38 200 ASP A O 1
ATOM 1451 N N . GLU A 1 201 ? -2.158 8.201 -9.422 1.00 98.56 201 GLU A N 1
ATOM 1452 C CA . GLU A 1 201 ? -2.991 7.958 -10.597 1.00 98.56 201 GLU A CA 1
ATOM 1453 C C . GLU A 1 201 ? -2.303 7.003 -11.597 1.00 98.56 201 GLU A C 1
ATOM 1455 O O . GLU A 1 201 ? -1.144 7.197 -11.974 1.00 98.56 201 GLU A O 1
ATOM 1460 N N . PHE A 1 202 ? -2.997 5.914 -11.955 1.00 98.50 202 PHE A N 1
ATOM 1461 C CA . PHE A 1 202 ? -2.511 4.784 -12.767 1.00 98.50 202 PHE A CA 1
ATOM 1462 C C . PHE A 1 202 ? -1.161 4.196 -12.322 1.00 98.50 202 PHE A C 1
ATOM 1464 O O . PHE A 1 202 ? -0.437 3.593 -13.109 1.00 98.50 202 PHE A O 1
ATOM 1471 N N . ALA A 1 203 ? -0.793 4.381 -11.052 1.00 98.25 203 ALA A N 1
ATOM 1472 C CA . ALA A 1 203 ? 0.526 4.066 -10.511 1.00 98.25 203 ALA A CA 1
ATOM 1473 C C . ALA A 1 203 ? 1.714 4.776 -11.190 1.00 98.25 203 ALA A C 1
ATOM 1475 O O . ALA A 1 203 ? 2.862 4.459 -10.864 1.00 98.25 203 ALA A O 1
ATOM 1476 N N . TYR A 1 204 ? 1.489 5.760 -12.070 1.00 98.19 204 TYR A N 1
ATOM 1477 C CA . TYR A 1 204 ? 2.552 6.336 -12.896 1.00 98.19 204 TYR A CA 1
ATOM 1478 C C . TYR A 1 204 ? 3.259 7.540 -12.250 1.00 98.19 204 TYR A C 1
ATOM 1480 O O . TYR A 1 204 ? 3.725 8.455 -12.930 1.00 98.19 204 TYR A O 1
ATOM 1488 N N . ALA A 1 205 ? 3.407 7.526 -10.927 1.00 96.50 205 ALA A N 1
ATOM 1489 C CA . ALA A 1 205 ? 4.205 8.477 -10.158 1.00 96.50 205 ALA A CA 1
ATOM 1490 C C . ALA A 1 205 ? 4.792 7.807 -8.899 1.00 96.50 205 ALA A C 1
ATOM 1492 O O . ALA A 1 205 ? 4.504 6.648 -8.602 1.00 96.50 205 ALA A O 1
ATOM 1493 N N . LEU A 1 206 ? 5.697 8.514 -8.215 1.00 96.88 206 LEU A N 1
ATOM 1494 C CA . LEU A 1 206 ? 6.427 8.004 -7.046 1.00 96.88 206 LEU A CA 1
ATOM 1495 C C . LEU A 1 206 ? 6.328 8.922 -5.821 1.00 96.88 206 LEU A C 1
ATOM 1497 O O . LEU A 1 206 ? 7.024 8.702 -4.834 1.00 96.88 206 LEU A O 1
ATOM 1501 N N . THR A 1 207 ? 5.498 9.965 -5.871 1.00 95.62 207 THR A N 1
ATOM 1502 C CA . THR A 1 207 ? 5.478 10.978 -4.802 1.00 95.62 207 THR A CA 1
ATOM 1503 C C . THR A 1 207 ? 4.393 10.712 -3.772 1.00 95.62 207 THR A C 1
ATOM 1505 O O . THR A 1 207 ? 4.531 11.148 -2.635 1.00 95.62 207 THR A O 1
ATOM 1508 N N . GLY A 1 208 ? 3.322 10.003 -4.133 1.00 95.81 208 GLY A N 1
ATOM 1509 C CA . GLY A 1 208 ? 2.146 9.891 -3.279 1.00 95.81 208 GLY A CA 1
ATOM 1510 C C . GLY A 1 208 ? 1.109 10.983 -3.500 1.00 95.81 208 GLY A C 1
ATOM 1511 O O . GLY A 1 208 ? 0.046 10.940 -2.888 1.00 95.81 208 GLY A O 1
ATOM 1512 N N . ARG A 1 209 ? 1.400 11.967 -4.358 1.00 95.81 209 ARG A N 1
ATOM 1513 C CA . ARG A 1 209 ? 0.465 13.043 -4.682 1.00 95.81 209 ARG A CA 1
ATOM 1514 C C . ARG A 1 209 ? -0.536 12.568 -5.724 1.00 95.81 209 ARG A C 1
ATOM 1516 O O . ARG A 1 209 ? -0.148 12.068 -6.779 1.00 95.81 209 ARG A O 1
ATOM 1523 N N . ASN A 1 210 ? -1.814 12.796 -5.453 1.00 96.69 210 ASN A N 1
ATOM 1524 C CA . ASN A 1 210 ? -2.887 12.584 -6.407 1.00 96.69 210 ASN A CA 1
ATOM 1525 C C . ASN A 1 210 ? -3.735 13.863 -6.501 1.00 96.69 210 ASN A C 1
ATOM 1527 O O . ASN A 1 210 ? -4.329 14.290 -5.514 1.00 96.69 210 ASN A O 1
ATOM 1531 N N . GLU A 1 211 ? -3.790 14.488 -7.678 1.00 94.12 211 GLU A N 1
ATOM 1532 C CA . GLU A 1 211 ? -4.500 15.763 -7.884 1.00 94.12 211 GLU A CA 1
ATOM 1533 C C . GLU A 1 211 ? -6.008 15.657 -7.601 1.00 94.12 211 GLU A C 1
ATOM 1535 O O . GLU A 1 211 ? -6.625 16.628 -7.168 1.00 94.12 211 GLU A O 1
ATOM 1540 N N . HIS A 1 212 ? -6.593 14.465 -7.761 1.00 94.94 212 HIS A N 1
ATOM 1541 C CA . HIS A 1 212 ? -8.022 14.223 -7.544 1.00 94.94 212 HIS A CA 1
ATOM 1542 C C . HIS A 1 212 ? -8.378 13.931 -6.087 1.00 94.94 212 HIS A C 1
ATOM 1544 O O . HIS A 1 212 ? -9.528 14.094 -5.676 1.00 94.94 212 HIS A O 1
ATOM 1550 N N . HIS A 1 213 ? -7.426 13.403 -5.317 1.00 93.88 213 HIS A N 1
ATOM 1551 C CA . HIS A 1 213 ? -7.694 12.795 -4.008 1.00 93.88 213 HIS A CA 1
ATOM 1552 C C . HIS A 1 213 ? -6.814 13.333 -2.879 1.00 93.88 213 HIS A C 1
ATOM 1554 O O . HIS A 1 213 ? -6.988 12.929 -1.732 1.00 93.88 213 HIS A O 1
ATOM 1560 N N . GLY A 1 214 ? -5.891 14.245 -3.178 1.00 93.62 214 GLY A N 1
ATOM 1561 C CA . GLY A 1 214 ? -4.933 14.768 -2.217 1.00 93.62 214 GLY A CA 1
ATOM 1562 C C . GLY A 1 214 ? -3.721 13.856 -2.031 1.00 93.62 214 GLY A C 1
ATOM 1563 O O . GLY A 1 214 ? -3.388 13.024 -2.874 1.00 93.62 214 GLY A O 1
ATOM 1564 N N . THR A 1 215 ? -3.005 14.069 -0.930 1.00 95.06 215 THR A N 1
ATOM 1565 C CA . THR A 1 215 ? -1.764 13.353 -0.605 1.00 95.06 215 THR A CA 1
ATOM 1566 C C . THR A 1 215 ? -1.919 12.711 0.771 1.00 95.06 215 THR A C 1
ATOM 1568 O O . THR A 1 215 ? -2.183 13.456 1.717 1.00 95.06 215 THR A O 1
ATOM 1571 N N . PRO A 1 216 ? -1.753 11.380 0.905 1.00 94.88 216 PRO A N 1
ATOM 1572 C CA . PRO A 1 216 ? -1.696 10.728 2.207 1.00 94.88 216 PRO A CA 1
ATOM 1573 C C . PRO A 1 216 ? -0.621 11.355 3.106 1.00 94.88 216 PRO A C 1
ATOM 1575 O O . PRO A 1 216 ? 0.428 11.772 2.605 1.00 94.88 216 PRO A O 1
ATOM 1578 N N . PRO A 1 217 ? -0.808 11.382 4.434 1.00 91.50 217 PRO A N 1
ATOM 1579 C CA . PRO A 1 217 ? 0.222 11.865 5.341 1.00 91.50 217 PRO A CA 1
ATOM 1580 C C . PRO A 1 217 ? 1.435 10.929 5.339 1.00 91.50 217 PRO A C 1
ATOM 1582 O O . PRO A 1 217 ? 1.289 9.704 5.354 1.00 91.50 217 PRO A O 1
ATOM 1585 N N . ASN A 1 218 ? 2.642 11.491 5.396 1.00 91.75 218 ASN A N 1
ATOM 1586 C CA . ASN A 1 218 ? 3.833 10.727 5.751 1.00 91.75 218 ASN A CA 1
ATOM 1587 C C . ASN A 1 218 ? 3.896 10.593 7.282 1.00 91.75 218 ASN A C 1
ATOM 1589 O O . ASN A 1 218 ? 4.151 11.561 7.996 1.00 91.75 218 ASN A O 1
ATOM 1593 N N . GLY A 1 219 ? 3.662 9.385 7.800 1.00 86.00 219 GLY A N 1
ATOM 1594 C CA . GLY A 1 219 ? 3.644 9.150 9.247 1.00 86.00 219 GLY A CA 1
ATOM 1595 C C . GLY A 1 219 ? 5.027 9.042 9.907 1.00 86.00 219 GLY A C 1
ATOM 1596 O O . GLY A 1 219 ? 5.103 8.805 11.113 1.00 86.00 219 GLY A O 1
ATOM 1597 N N . ALA A 1 220 ? 6.125 9.147 9.154 1.00 84.31 220 ALA A N 1
ATOM 1598 C CA . ALA A 1 220 ? 7.480 9.260 9.698 1.00 84.31 220 ALA A CA 1
ATOM 1599 C C . ALA A 1 220 ? 7.963 10.714 9.723 1.00 84.31 220 ALA A C 1
ATOM 1601 O O . ALA A 1 220 ? 8.564 11.140 10.706 1.00 84.31 220 ALA A O 1
ATOM 1602 N N . VAL A 1 221 ? 7.653 11.478 8.673 1.00 85.56 221 VAL A N 1
ATOM 1603 C CA . VAL A 1 221 ? 8.038 12.885 8.522 1.00 85.56 221 VAL A CA 1
ATOM 1604 C C . VAL A 1 221 ? 6.807 13.692 8.083 1.00 85.56 221 VAL A C 1
ATOM 1606 O O . VAL A 1 221 ? 6.563 13.812 6.885 1.00 85.56 221 VAL A O 1
ATOM 1609 N N . PRO A 1 222 ? 6.018 14.261 9.017 1.00 78.56 222 PRO A N 1
ATOM 1610 C CA . PRO A 1 222 ? 4.689 14.823 8.728 1.00 78.56 222 PRO A CA 1
ATOM 1611 C C . PRO A 1 222 ? 4.611 15.888 7.624 1.00 78.56 222 PRO A C 1
ATOM 1613 O O . PRO A 1 222 ? 3.561 16.061 7.012 1.00 78.56 222 PRO A O 1
ATOM 1616 N N . THR A 1 223 ? 5.697 16.620 7.374 1.00 82.75 223 THR A N 1
ATOM 1617 C CA . THR A 1 223 ? 5.772 17.697 6.370 1.00 82.75 223 THR A CA 1
ATOM 1618 C C . THR A 1 223 ? 6.294 17.226 5.010 1.00 82.75 223 THR A C 1
ATOM 1620 O O . THR A 1 223 ? 6.333 18.014 4.065 1.00 82.75 223 THR A O 1
ATOM 1623 N N . ALA A 1 224 ? 6.702 15.961 4.897 1.00 88.62 224 ALA A N 1
ATOM 1624 C CA . ALA A 1 224 ? 7.226 15.374 3.674 1.00 88.62 224 ALA A CA 1
ATOM 1625 C C . ALA A 1 224 ? 6.149 14.592 2.915 1.00 88.62 224 ALA A C 1
ATOM 1627 O O . ALA A 1 224 ? 5.090 14.238 3.436 1.00 88.62 224 ALA A O 1
ATOM 1628 N N . VAL A 1 225 ? 6.443 14.293 1.652 1.00 95.94 225 VAL A N 1
ATOM 1629 C CA . VAL A 1 225 ? 5.599 13.403 0.858 1.00 95.94 225 VAL A CA 1
ATOM 1630 C C . VAL A 1 225 ? 5.699 11.957 1.372 1.00 95.94 225 VAL A C 1
ATOM 1632 O O . VAL A 1 225 ? 6.762 11.549 1.843 1.00 95.94 225 VAL A O 1
ATOM 1635 N N . PRO A 1 226 ? 4.624 11.156 1.287 1.00 96.56 226 PRO A N 1
ATOM 1636 C CA . PRO A 1 226 ? 4.619 9.769 1.762 1.00 96.56 226 PRO A CA 1
ATOM 1637 C C . PRO A 1 226 ? 5.399 8.810 0.853 1.00 96.56 226 PRO A C 1
ATOM 1639 O O . PRO A 1 226 ? 5.654 7.679 1.260 1.00 96.56 226 PRO A O 1
ATOM 1642 N N . GLY A 1 227 ? 5.738 9.238 -0.368 1.00 98.06 227 GLY A N 1
ATOM 1643 C CA . GLY A 1 227 ? 6.217 8.359 -1.431 1.00 98.06 227 GLY A CA 1
ATOM 1644 C C . GLY A 1 227 ? 5.060 7.616 -2.093 1.00 98.06 227 GLY A C 1
ATOM 1645 O O . GLY A 1 227 ? 3.951 7.552 -1.567 1.00 98.06 227 GLY A O 1
ATOM 1646 N N . GLY A 1 228 ? 5.304 7.059 -3.273 1.00 97.38 228 GLY A N 1
ATOM 1647 C CA . GLY A 1 228 ? 4.271 6.425 -4.083 1.00 97.38 228 GLY A CA 1
ATOM 1648 C C . GLY A 1 228 ? 4.836 5.413 -5.078 1.00 97.38 228 GLY A C 1
ATOM 1649 O O . GLY A 1 228 ? 6.042 5.211 -5.156 1.00 97.38 228 GLY A O 1
ATOM 1650 N N . SER A 1 229 ? 4.001 4.741 -5.866 1.00 98.31 229 SER A N 1
ATOM 1651 C CA . SER A 1 229 ? 2.557 4.964 -5.977 1.00 98.31 229 SER A CA 1
ATOM 1652 C C . SER A 1 229 ? 1.697 4.238 -4.943 1.00 98.31 229 SER A C 1
ATOM 1654 O O . SER A 1 229 ? 0.496 4.467 -4.890 1.00 98.31 229 SER A O 1
ATOM 1656 N N . SER A 1 230 ? 2.270 3.373 -4.100 1.00 98.69 230 SER A N 1
ATOM 1657 C CA . SER A 1 230 ? 1.530 2.652 -3.042 1.00 98.69 230 SER A CA 1
ATOM 1658 C C . SER A 1 230 ? 1.364 3.500 -1.770 1.00 98.69 230 SER A C 1
ATOM 1660 O O . SER A 1 230 ? 1.583 3.029 -0.656 1.00 98.69 230 SER A O 1
ATOM 1662 N N . SER A 1 231 ? 1.026 4.775 -1.954 1.00 97.94 231 SER A N 1
ATOM 1663 C CA . SER A 1 231 ? 1.090 5.827 -0.940 1.00 97.94 231 SER A CA 1
ATOM 1664 C C . SER A 1 231 ? 0.076 5.635 0.186 1.00 97.94 231 SER A C 1
ATOM 1666 O O . SER A 1 231 ? 0.452 5.643 1.357 1.00 97.94 231 SER A O 1
ATOM 1668 N N . GLY A 1 232 ? -1.187 5.360 -0.152 1.00 98.44 232 GLY A N 1
ATOM 1669 C CA . GLY A 1 232 ? -2.220 5.045 0.833 1.00 98.44 232 GLY A CA 1
ATOM 1670 C C . GLY A 1 232 ? -1.891 3.779 1.628 1.00 98.44 232 GLY A C 1
ATOM 1671 O O . GLY A 1 232 ? -2.015 3.781 2.849 1.00 98.44 232 GLY A O 1
ATOM 1672 N N . SER A 1 233 ? -1.409 2.717 0.964 1.00 98.75 233 SER A N 1
ATOM 1673 C CA . SER A 1 233 ? -1.028 1.463 1.635 1.00 98.75 233 SER A CA 1
ATOM 1674 C C . SER A 1 233 ? 0.091 1.689 2.657 1.00 98.75 233 SER A C 1
ATOM 1676 O O . SER A 1 233 ? 0.011 1.196 3.780 1.00 98.75 233 SER A O 1
ATOM 1678 N N . ALA A 1 234 ? 1.109 2.472 2.294 1.00 98.75 234 ALA A N 1
ATOM 1679 C CA . ALA A 1 234 ? 2.218 2.810 3.182 1.00 98.75 234 ALA A CA 1
ATOM 1680 C C . ALA A 1 234 ? 1.761 3.649 4.383 1.00 98.75 234 ALA A C 1
ATOM 1682 O O . ALA A 1 234 ? 2.043 3.295 5.527 1.00 98.75 234 ALA A O 1
ATOM 1683 N N . SER A 1 235 ? 0.986 4.711 4.144 1.00 98.00 235 SER A N 1
ATOM 1684 C CA . SER A 1 235 ? 0.459 5.566 5.212 1.00 98.00 235 SER A CA 1
ATOM 1685 C C . SER A 1 235 ? -0.502 4.820 6.141 1.00 98.00 235 SER A C 1
ATOM 1687 O O . SER A 1 235 ? -0.497 5.062 7.350 1.00 98.00 235 SER A O 1
ATOM 1689 N N . ALA A 1 236 ? -1.289 3.872 5.622 1.00 97.62 236 ALA A N 1
ATOM 1690 C CA . ALA A 1 236 ? -2.149 3.010 6.429 1.00 97.62 236 ALA A CA 1
ATOM 1691 C C . ALA A 1 236 ? -1.336 2.145 7.408 1.00 97.62 236 ALA A C 1
ATOM 1693 O O . ALA A 1 236 ? -1.631 2.116 8.604 1.00 97.62 236 ALA A O 1
ATOM 1694 N N . VAL A 1 237 ? -0.266 1.509 6.920 1.00 98.38 237 VAL A N 1
ATOM 1695 C CA . VAL A 1 237 ? 0.644 0.699 7.745 1.00 98.38 237 VAL A CA 1
ATOM 1696 C C . VAL A 1 237 ? 1.381 1.560 8.763 1.00 98.38 237 VAL A C 1
ATOM 1698 O O . VAL A 1 237 ? 1.399 1.249 9.955 1.00 98.38 237 VAL A O 1
ATOM 1701 N N . ARG A 1 238 ? 1.956 2.685 8.325 1.00 95.75 238 ARG A N 1
ATOM 1702 C CA . ARG A 1 238 ? 2.725 3.574 9.201 1.00 95.75 238 ARG A CA 1
ATOM 1703 C C . ARG A 1 238 ? 1.875 4.172 10.321 1.00 95.75 238 ARG A C 1
ATOM 1705 O O . ARG A 1 238 ? 2.350 4.287 11.446 1.00 95.75 238 ARG A O 1
ATOM 1712 N N . SER A 1 239 ? 0.624 4.522 10.031 1.00 90.31 239 SER A N 1
ATOM 1713 C CA . SER A 1 239 ? -0.331 5.030 11.026 1.00 90.31 239 SER A CA 1
ATOM 1714 C C . SER A 1 239 ? -0.930 3.939 11.926 1.00 90.31 239 SER A C 1
ATOM 1716 O O . SER A 1 239 ? -1.673 4.261 12.855 1.00 90.31 239 SER A O 1
ATOM 1718 N N . GLY A 1 240 ? -0.627 2.660 11.666 1.00 90.69 240 GLY A N 1
ATOM 1719 C CA . GLY A 1 240 ? -1.178 1.521 12.399 1.00 90.69 240 GLY A CA 1
ATOM 1720 C C . GLY A 1 240 ? -2.668 1.290 12.141 1.00 90.69 240 GLY A C 1
ATOM 1721 O O . GLY A 1 240 ? -3.343 0.697 12.976 1.00 90.69 240 GLY A O 1
ATOM 1722 N N . THR A 1 241 ? -3.199 1.788 11.020 1.00 91.12 241 THR A N 1
ATOM 1723 C CA . THR A 1 241 ? -4.599 1.563 10.620 1.00 91.12 241 THR A CA 1
ATOM 1724 C C . THR A 1 241 ? -4.783 0.304 9.769 1.00 91.12 241 THR A C 1
ATOM 1726 O O . THR A 1 241 ? -5.921 -0.111 9.560 1.00 91.12 241 THR A O 1
ATOM 1729 N N . ALA A 1 242 ? -3.682 -0.316 9.332 1.00 96.50 242 ALA A N 1
ATOM 1730 C CA . ALA A 1 242 ? -3.595 -1.683 8.820 1.00 96.50 242 ALA A CA 1
ATOM 1731 C C . ALA A 1 242 ? -2.253 -2.319 9.240 1.00 96.50 242 ALA A C 1
ATOM 1733 O O . ALA A 1 242 ? -1.282 -1.598 9.478 1.00 96.50 242 ALA A O 1
ATOM 1734 N N . GLY A 1 243 ? -2.189 -3.650 9.325 1.00 96.25 243 GLY A N 1
ATOM 1735 C CA . GLY A 1 243 ? -0.952 -4.396 9.599 1.00 96.25 243 GLY A CA 1
ATOM 1736 C C . GLY A 1 243 ? -0.070 -4.571 8.359 1.00 96.25 243 GLY A C 1
ATOM 1737 O O . GLY A 1 243 ? 1.148 -4.402 8.427 1.00 96.25 243 GLY A O 1
ATOM 1738 N N . ILE A 1 244 ? -0.698 -4.826 7.206 1.00 98.94 244 ILE A N 1
ATOM 1739 C CA . ILE A 1 244 ? -0.037 -5.100 5.924 1.00 98.94 244 ILE A CA 1
ATOM 1740 C C . ILE A 1 244 ? -0.522 -4.112 4.864 1.00 98.94 244 ILE A C 1
ATOM 1742 O O . ILE A 1 244 ? -1.719 -3.900 4.683 1.00 98.94 244 ILE A O 1
ATOM 1746 N N . GLY A 1 245 ? 0.407 -3.535 4.109 1.00 98.88 245 GLY A N 1
ATOM 1747 C CA . GLY A 1 245 ? 0.117 -2.715 2.940 1.00 98.88 245 GLY A CA 1
ATOM 1748 C C . GLY A 1 245 ? 0.414 -3.497 1.672 1.00 98.88 245 GLY A C 1
ATOM 1749 O O . GLY A 1 245 ? 1.578 -3.678 1.339 1.00 98.88 245 GLY A O 1
ATOM 1750 N N . LEU A 1 246 ? -0.611 -3.931 0.941 1.00 98.94 246 LEU A N 1
ATOM 1751 C CA . LEU A 1 246 ? -0.442 -4.551 -0.374 1.00 98.94 246 LEU A CA 1
ATOM 1752 C C . LEU A 1 246 ? -0.305 -3.452 -1.433 1.00 98.94 246 LEU A C 1
ATOM 1754 O O . LEU A 1 246 ? -1.132 -2.536 -1.504 1.00 98.94 246 LEU A O 1
ATOM 1758 N N . GLY A 1 247 ? 0.726 -3.540 -2.270 1.00 98.69 247 GLY A N 1
ATOM 1759 C CA . GLY A 1 247 ? 0.985 -2.570 -3.328 1.00 98.69 247 GLY A CA 1
ATOM 1760 C C . GLY A 1 247 ? 1.653 -3.185 -4.549 1.00 98.69 247 GLY A C 1
ATOM 1761 O O . GLY A 1 247 ? 1.755 -4.402 -4.684 1.00 98.69 247 GLY A O 1
ATOM 1762 N N . THR A 1 248 ? 2.090 -2.327 -5.463 1.00 98.62 248 THR A N 1
ATOM 1763 C CA . THR A 1 248 ? 2.853 -2.722 -6.654 1.00 98.62 248 THR A CA 1
ATOM 1764 C C . THR A 1 248 ? 4.159 -1.958 -6.700 1.00 98.62 248 THR A C 1
ATOM 1766 O O . THR A 1 248 ? 4.231 -0.836 -6.197 1.00 98.62 248 THR A O 1
ATOM 1769 N N . ASP A 1 249 ? 5.179 -2.540 -7.325 1.00 98.75 249 ASP A N 1
ATOM 1770 C CA . ASP A 1 249 ? 6.450 -1.876 -7.612 1.00 98.75 249 ASP A CA 1
ATOM 1771 C C . ASP A 1 249 ? 6.776 -2.032 -9.100 1.00 98.75 249 ASP A C 1
ATOM 1773 O O . ASP A 1 249 ? 7.118 -3.116 -9.559 1.00 98.75 249 ASP A O 1
ATOM 1777 N N . THR A 1 250 ? 6.653 -0.947 -9.862 1.00 98.12 250 THR A N 1
ATOM 1778 C CA . THR A 1 250 ? 7.088 -0.904 -11.268 1.00 98.12 250 THR A CA 1
ATOM 1779 C C . THR A 1 250 ? 8.500 -0.327 -11.339 1.00 98.12 250 THR A C 1
ATOM 1781 O O . THR A 1 250 ? 9.421 -0.980 -11.820 1.00 98.12 250 THR A O 1
ATOM 1784 N N . ALA A 1 251 ? 8.687 0.862 -10.758 1.00 96.38 251 ALA A N 1
ATOM 1785 C CA . ALA A 1 251 ? 9.940 1.619 -10.757 1.00 96.38 251 ALA A CA 1
ATOM 1786 C C . ALA A 1 251 ? 10.347 2.103 -9.348 1.00 96.38 251 ALA A C 1
ATOM 1788 O O . ALA A 1 251 ? 11.095 3.064 -9.219 1.00 96.38 251 ALA A O 1
ATOM 1789 N N . GLY A 1 252 ? 9.833 1.468 -8.289 1.00 97.50 252 GLY A N 1
ATOM 1790 C CA . GLY A 1 252 ? 10.070 1.867 -6.894 1.00 97.50 252 GLY A CA 1
ATOM 1791 C C . GLY A 1 252 ? 8.812 1.991 -6.036 1.00 97.50 252 GLY A C 1
ATOM 1792 O O . GLY A 1 252 ? 8.901 2.403 -4.890 1.00 97.50 252 GLY A O 1
ATOM 1793 N N . SER A 1 253 ? 7.632 1.650 -6.557 1.00 98.38 253 SER A N 1
ATOM 1794 C CA . SER A 1 253 ? 6.357 1.975 -5.906 1.00 98.38 253 SER A CA 1
ATOM 1795 C C . SER A 1 253 ? 6.026 1.223 -4.608 1.00 98.38 253 SER A C 1
ATOM 1797 O O . SER A 1 253 ? 5.019 1.549 -3.980 1.00 98.38 253 SER A O 1
ATOM 1799 N N . ILE A 1 254 ? 6.867 0.279 -4.179 1.00 98.81 254 ILE A N 1
ATOM 1800 C CA . ILE A 1 254 ? 6.906 -0.253 -2.806 1.00 98.81 254 ILE A CA 1
ATOM 1801 C C . ILE A 1 254 ? 8.109 0.324 -2.060 1.00 98.81 254 ILE A C 1
ATOM 1803 O O . ILE A 1 254 ? 7.970 0.831 -0.951 1.00 98.81 254 ILE A O 1
ATOM 1807 N N . ARG A 1 255 ? 9.291 0.271 -2.682 1.00 98.69 255 ARG A N 1
ATOM 1808 C CA . ARG A 1 255 ? 10.566 0.615 -2.038 1.00 98.69 255 ARG A CA 1
ATOM 1809 C C . ARG A 1 255 ? 10.672 2.095 -1.647 1.00 98.69 255 ARG A C 1
ATOM 1811 O O . ARG A 1 255 ? 11.111 2.399 -0.545 1.00 98.69 255 ARG A O 1
ATOM 1818 N N . VAL A 1 256 ? 10.217 3.011 -2.503 1.00 98.69 256 VAL A N 1
ATOM 1819 C CA . VAL A 1 256 ? 10.207 4.463 -2.246 1.00 98.69 256 VAL A CA 1
ATOM 1820 C C . VAL A 1 256 ? 9.329 4.817 -1.039 1.00 98.69 256 VAL A C 1
ATOM 1822 O O . VAL A 1 256 ? 9.864 5.380 -0.084 1.00 98.69 256 VAL A O 1
ATOM 1825 N N . PRO A 1 257 ? 8.021 4.478 -1.004 1.00 98.62 257 PRO A N 1
ATOM 1826 C CA . PRO A 1 257 ? 7.207 4.781 0.171 1.00 98.62 257 PRO A CA 1
ATOM 1827 C C . PRO A 1 257 ? 7.662 4.026 1.428 1.00 98.62 257 PRO A C 1
ATOM 1829 O O . PRO A 1 257 ? 7.529 4.561 2.525 1.00 98.62 257 PRO A O 1
ATOM 1832 N N . ALA A 1 258 ? 8.250 2.830 1.297 1.00 98.75 258 ALA A N 1
ATOM 1833 C CA . ALA A 1 258 ? 8.850 2.139 2.438 1.00 98.75 258 ALA A CA 1
ATOM 1834 C C . ALA A 1 258 ? 10.008 2.947 3.045 1.00 98.75 258 ALA A C 1
ATOM 1836 O O . ALA A 1 258 ? 10.019 3.200 4.249 1.00 98.75 258 ALA A O 1
ATOM 1837 N N . SER A 1 259 ? 10.928 3.429 2.202 1.00 97.94 259 SER A N 1
ATOM 1838 C CA . SER A 1 259 ? 12.058 4.263 2.622 1.00 97.94 259 SER A CA 1
ATOM 1839 C C . SER A 1 259 ? 11.597 5.570 3.267 1.00 97.94 259 SER A C 1
ATOM 1841 O O . SER A 1 259 ? 12.064 5.920 4.346 1.00 97.94 259 SER A O 1
ATOM 1843 N N . TYR A 1 260 ? 10.656 6.283 2.641 1.00 97.75 260 TYR A N 1
ATOM 1844 C CA . TYR A 1 260 ? 10.173 7.578 3.135 1.00 97.75 260 TYR A CA 1
ATOM 1845 C C . TYR A 1 260 ? 9.380 7.490 4.439 1.00 97.75 260 TYR A C 1
ATOM 1847 O O . TYR A 1 260 ? 9.277 8.491 5.149 1.00 97.75 260 TYR A O 1
ATOM 1855 N N . GLN A 1 261 ? 8.817 6.323 4.763 1.00 96.81 261 GLN A N 1
ATOM 1856 C CA . GLN A 1 261 ? 8.013 6.131 5.973 1.00 96.81 261 GLN A CA 1
ATOM 1857 C C . GLN A 1 261 ? 8.676 5.241 7.031 1.00 96.81 261 GLN A C 1
ATOM 1859 O O . GLN A 1 261 ? 8.064 4.969 8.068 1.00 96.81 261 GLN A O 1
ATOM 1864 N N . GLY A 1 262 ? 9.918 4.802 6.806 1.00 96.69 262 GLY A N 1
ATOM 1865 C CA . GLY A 1 262 ? 10.626 3.909 7.724 1.00 96.69 262 GLY A CA 1
ATOM 1866 C C . GLY A 1 262 ? 9.880 2.590 7.929 1.00 96.69 262 GLY A C 1
ATOM 1867 O O . GLY A 1 262 ? 9.610 2.202 9.066 1.00 96.69 262 GLY A O 1
ATOM 1868 N N . LEU A 1 263 ? 9.476 1.957 6.827 1.00 98.62 263 LEU A N 1
ATOM 1869 C CA . LEU A 1 263 ? 8.802 0.661 6.796 1.00 98.62 263 LEU A CA 1
ATOM 1870 C C . LEU A 1 263 ? 9.698 -0.390 6.144 1.00 98.62 263 LEU A C 1
ATOM 1872 O O . LEU A 1 263 ? 10.566 -0.076 5.328 1.00 98.62 263 LEU A O 1
ATOM 1876 N N . TRP A 1 264 ? 9.416 -1.652 6.441 1.00 98.81 264 TRP A N 1
ATOM 1877 C CA . TRP A 1 264 ? 9.911 -2.755 5.634 1.00 98.81 264 TRP A CA 1
ATOM 1878 C C . TRP A 1 264 ? 9.113 -2.805 4.334 1.00 98.81 264 TRP A C 1
ATOM 1880 O O . TRP A 1 264 ? 7.886 -2.725 4.357 1.00 98.81 264 TRP A O 1
ATOM 1890 N N . GLY A 1 265 ? 9.801 -2.916 3.198 1.00 98.62 265 GLY A N 1
ATOM 1891 C CA . GLY A 1 265 ? 9.177 -2.978 1.880 1.00 98.62 265 GLY A CA 1
ATOM 1892 C C . GLY A 1 265 ? 9.829 -4.043 1.014 1.00 98.62 265 GLY A C 1
ATOM 1893 O O . GLY A 1 265 ? 11.037 -3.995 0.791 1.00 98.62 265 GLY A O 1
ATOM 1894 N N . LEU A 1 266 ? 9.035 -4.977 0.491 1.00 98.38 266 LEU A N 1
ATOM 1895 C CA . LEU A 1 266 ? 9.528 -6.041 -0.382 1.00 98.38 266 LEU A CA 1
ATOM 1896 C C . LEU A 1 266 ? 8.955 -5.902 -1.790 1.00 98.38 266 LEU A C 1
ATOM 1898 O O . LEU A 1 266 ? 7.752 -6.042 -2.002 1.00 98.38 266 LEU A O 1
ATOM 1902 N N . ARG A 1 267 ? 9.843 -5.688 -2.762 1.00 97.81 267 ARG A N 1
ATOM 1903 C CA . ARG A 1 267 ? 9.571 -5.913 -4.183 1.00 97.81 267 ARG A CA 1
ATOM 1904 C C . ARG A 1 267 ? 9.918 -7.366 -4.509 1.00 97.81 267 ARG A C 1
ATOM 1906 O O . ARG A 1 267 ? 11.068 -7.757 -4.334 1.00 97.81 267 ARG A O 1
ATOM 1913 N N . THR A 1 268 ? 8.964 -8.143 -5.014 1.00 96.56 268 THR A N 1
ATOM 1914 C CA . THR A 1 268 ? 9.211 -9.548 -5.376 1.00 96.56 268 THR A CA 1
ATOM 1915 C C . THR A 1 268 ? 9.983 -9.698 -6.689 1.00 96.56 268 THR A C 1
ATOM 1917 O O . THR A 1 268 ? 10.069 -8.777 -7.510 1.00 96.56 268 THR A O 1
ATOM 1920 N N . THR A 1 269 ? 10.538 -10.891 -6.910 1.00 94.44 269 THR A N 1
ATOM 1921 C CA . THR A 1 269 ? 11.016 -11.309 -8.231 1.00 94.44 269 THR A CA 1
ATOM 1922 C C . THR A 1 269 ? 9.886 -11.190 -9.255 1.00 94.44 269 THR A C 1
ATOM 1924 O O . THR A 1 269 ? 8.744 -11.567 -8.991 1.00 94.44 269 THR A O 1
ATOM 1927 N N . HIS A 1 270 ? 10.190 -10.660 -10.442 1.00 95.44 270 HIS A N 1
ATOM 1928 C CA . HIS A 1 270 ? 9.189 -10.502 -11.501 1.00 95.44 270 HIS A CA 1
ATOM 1929 C C . HIS A 1 270 ? 8.553 -11.844 -11.879 1.00 95.44 270 HIS A C 1
ATOM 1931 O O . HIS A 1 270 ? 9.264 -12.793 -12.200 1.00 95.44 270 HIS A O 1
ATOM 1937 N N . GLY A 1 271 ? 7.220 -11.899 -11.814 1.00 94.00 271 GLY A N 1
ATOM 1938 C CA . GLY A 1 271 ? 6.430 -13.098 -12.099 1.00 94.00 271 GLY A CA 1
ATOM 1939 C C . GLY A 1 271 ? 6.301 -14.098 -10.946 1.00 94.00 271 GLY A C 1
ATOM 1940 O O . GLY A 1 271 ? 5.615 -15.093 -11.131 1.00 94.00 271 GLY A O 1
ATOM 1941 N N . LEU A 1 272 ? 6.916 -13.852 -9.781 1.00 95.62 272 LEU A N 1
ATOM 1942 C CA . LEU A 1 272 ? 6.853 -14.787 -8.650 1.00 95.62 272 LEU A CA 1
ATOM 1943 C C . LEU A 1 272 ? 5.457 -14.873 -8.023 1.00 95.62 272 LEU A C 1
ATOM 1945 O O . LEU A 1 272 ? 4.998 -15.951 -7.670 1.00 95.62 272 LEU A O 1
ATOM 1949 N N . VAL A 1 273 ? 4.794 -13.728 -7.882 1.00 96.81 273 VAL A N 1
ATOM 1950 C CA . VAL A 1 273 ? 3.427 -13.643 -7.362 1.00 96.81 273 VAL A CA 1
ATOM 1951 C C . VAL A 1 273 ? 2.487 -13.397 -8.530 1.00 96.81 273 VAL A C 1
ATOM 1953 O O . VAL A 1 273 ? 2.755 -12.531 -9.374 1.00 96.81 273 VAL A O 1
ATOM 1956 N N . ASP A 1 274 ? 1.384 -14.140 -8.565 1.00 96.06 274 ASP A N 1
ATOM 1957 C CA . ASP A 1 274 ? 0.367 -13.987 -9.598 1.00 96.06 274 ASP A CA 1
ATOM 1958 C C . ASP A 1 274 ? -0.256 -12.578 -9.555 1.00 96.06 274 ASP A C 1
ATOM 1960 O O . ASP A 1 274 ? -0.594 -12.025 -8.505 1.00 96.06 274 ASP A O 1
ATOM 1964 N N . ARG A 1 275 ? -0.383 -11.981 -10.741 1.00 97.12 275 ARG A N 1
ATOM 1965 C CA . ARG A 1 275 ? -0.917 -10.636 -10.978 1.00 97.12 275 ARG A CA 1
ATOM 1966 C C . ARG A 1 275 ? -2.330 -10.675 -11.564 1.00 97.12 275 ARG A C 1
ATOM 1968 O O . ARG A 1 275 ? -2.838 -9.636 -11.977 1.00 97.12 275 ARG A O 1
ATOM 1975 N N . ALA A 1 276 ? -2.983 -11.834 -11.627 1.00 98.12 276 ALA A N 1
ATOM 1976 C CA . ALA A 1 276 ? -4.376 -11.922 -12.042 1.00 98.12 276 ALA A CA 1
ATOM 1977 C C . ALA A 1 276 ? -5.258 -10.991 -11.188 1.00 98.12 276 ALA A C 1
ATOM 1979 O O . ALA A 1 276 ? -5.181 -10.981 -9.958 1.00 98.12 276 ALA A O 1
ATOM 1980 N N . GLY A 1 277 ? -6.080 -10.172 -11.852 1.00 98.00 277 GLY A N 1
ATOM 1981 C CA . GLY A 1 277 ? -6.917 -9.157 -11.203 1.00 98.00 277 GLY A CA 1
ATOM 1982 C C . GLY A 1 277 ? -6.182 -7.882 -10.761 1.00 98.00 277 GLY A C 1
ATOM 1983 O O . GLY A 1 277 ? -6.779 -7.068 -10.062 1.00 98.00 277 GLY A O 1
ATOM 1984 N N . LEU A 1 278 ? -4.918 -7.682 -11.147 1.00 98.44 278 LEU A N 1
ATOM 1985 C CA . LEU A 1 278 ? -4.200 -6.414 -10.988 1.00 98.44 278 LEU A CA 1
ATOM 1986 C C . LEU A 1 278 ? -4.303 -5.575 -12.270 1.00 98.44 278 LEU A C 1
ATOM 1988 O O . LEU A 1 278 ? -3.979 -6.063 -13.351 1.00 98.44 278 LEU A O 1
ATOM 1992 N N . LEU A 1 279 ? -4.681 -4.300 -12.149 1.00 98.56 279 LEU A N 1
ATOM 1993 C CA . LEU A 1 279 ? -4.575 -3.326 -13.236 1.00 98.56 279 LEU A CA 1
ATOM 1994 C C . LEU A 1 279 ? -3.090 -2.988 -13.490 1.00 98.56 279 LEU A C 1
ATOM 1996 O O . LEU A 1 279 ? -2.443 -2.442 -12.589 1.00 98.56 279 LEU A O 1
ATOM 2000 N N . PRO A 1 280 ? -2.529 -3.302 -14.674 1.00 98.25 280 PRO A N 1
ATOM 2001 C CA . PRO A 1 280 ? -1.109 -3.100 -14.932 1.00 98.25 280 PRO A CA 1
ATOM 2002 C C . PRO A 1 280 ? -0.778 -1.639 -15.262 1.00 98.25 280 PRO A C 1
ATOM 2004 O O . PRO A 1 280 ? -1.629 -0.870 -15.706 1.00 98.25 280 PRO A O 1
ATOM 2007 N N . LEU A 1 281 ? 0.491 -1.273 -15.092 1.00 98.44 281 LEU A N 1
ATOM 2008 C CA . LEU A 1 281 ? 1.089 -0.057 -15.649 1.00 98.44 281 LEU A CA 1
ATOM 2009 C C . LEU A 1 281 ? 2.053 -0.426 -16.778 1.00 98.44 281 LEU A C 1
ATOM 2011 O O . LEU A 1 281 ? 1.902 0.043 -17.898 1.00 98.44 281 LEU A O 1
ATOM 2015 N N . ALA A 1 282 ? 3.041 -1.266 -16.480 1.00 98.25 282 ALA A N 1
ATOM 2016 C CA . ALA A 1 282 ? 4.039 -1.738 -17.430 1.00 98.25 282 ALA A 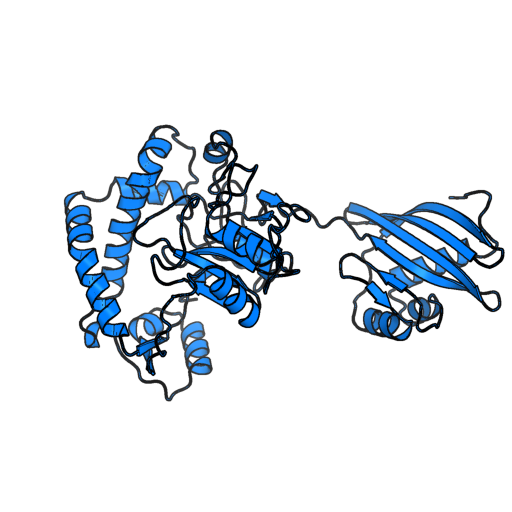CA 1
ATOM 2017 C C . ALA A 1 282 ? 4.358 -3.210 -17.116 1.00 98.25 282 ALA A C 1
ATOM 2019 O O . ALA A 1 282 ? 5.191 -3.494 -16.242 1.00 98.25 282 ALA A O 1
ATOM 2020 N N . PRO A 1 283 ? 3.679 -4.170 -17.776 1.00 97.69 283 PRO A N 1
ATOM 2021 C CA . PRO A 1 283 ? 3.731 -5.586 -17.426 1.00 97.69 283 PRO A CA 1
ATOM 2022 C C . PRO A 1 283 ? 5.133 -6.196 -17.332 1.00 97.69 283 PRO A C 1
ATOM 2024 O O . PRO A 1 283 ? 5.315 -7.134 -16.547 1.00 97.69 283 PRO A O 1
ATOM 2027 N N . SER A 1 284 ? 6.125 -5.684 -18.069 1.00 97.38 284 SER A N 1
ATOM 2028 C CA . SER A 1 284 ? 7.515 -6.162 -17.998 1.00 97.38 284 SER A CA 1
ATOM 2029 C C . SER A 1 284 ? 8.245 -5.758 -16.714 1.00 97.38 284 SER A C 1
ATOM 2031 O O . SER A 1 284 ? 9.300 -6.318 -16.410 1.00 97.38 284 SER A O 1
ATOM 2033 N N . PHE A 1 285 ? 7.691 -4.815 -15.953 1.00 97.75 285 PHE A N 1
ATOM 2034 C CA . PHE A 1 285 ? 8.287 -4.271 -14.734 1.00 97.75 285 PHE A CA 1
ATOM 2035 C C . PHE A 1 285 ? 7.419 -4.471 -13.494 1.00 97.75 285 PHE A C 1
ATOM 2037 O O . PHE A 1 285 ? 7.968 -4.540 -12.395 1.00 97.75 285 PHE A O 1
ATOM 2044 N N . ASP A 1 286 ? 6.100 -4.572 -13.655 1.00 98.44 286 ASP A N 1
ATOM 2045 C CA . ASP A 1 286 ? 5.151 -4.644 -12.545 1.00 98.44 286 ASP A CA 1
ATOM 2046 C C . ASP A 1 286 ? 5.333 -5.909 -11.699 1.00 98.44 286 ASP A C 1
ATOM 2048 O O . ASP A 1 286 ? 5.190 -7.032 -12.193 1.00 98.44 286 ASP A O 1
ATOM 2052 N N . THR A 1 287 ? 5.569 -5.716 -10.403 1.00 98.50 287 THR A N 1
ATOM 2053 C CA . THR A 1 287 ? 5.593 -6.770 -9.377 1.00 98.50 287 THR A CA 1
ATOM 2054 C C . THR A 1 287 ? 4.609 -6.467 -8.257 1.00 98.50 287 THR A C 1
ATOM 2056 O O . THR A 1 287 ? 4.393 -5.298 -7.924 1.00 98.50 287 THR A O 1
ATOM 2059 N N . VAL A 1 288 ? 4.092 -7.519 -7.625 1.00 98.56 288 VAL A N 1
ATOM 2060 C CA . VAL A 1 288 ? 3.395 -7.435 -6.335 1.00 98.56 288 VAL A CA 1
ATOM 2061 C C . VAL A 1 288 ? 4.422 -7.258 -5.217 1.00 98.56 288 VAL A C 1
ATOM 2063 O O . VAL A 1 288 ? 5.537 -7.783 -5.294 1.00 98.56 288 VAL A O 1
ATOM 2066 N N . GLY A 1 289 ? 4.060 -6.512 -4.182 1.00 98.56 289 GLY A N 1
ATOM 2067 C CA . GLY A 1 289 ? 4.885 -6.376 -2.993 1.00 98.56 289 GLY A CA 1
ATOM 2068 C C . GLY A 1 289 ? 4.103 -5.869 -1.795 1.00 98.56 289 GLY A C 1
ATOM 2069 O O . GLY A 1 289 ? 2.944 -5.459 -1.918 1.00 98.56 289 GLY A O 1
ATOM 2070 N N . TRP A 1 290 ? 4.765 -5.877 -0.643 1.00 98.81 290 TRP A N 1
ATOM 2071 C CA . TRP A 1 290 ? 4.151 -5.534 0.636 1.00 98.81 290 TRP A CA 1
ATOM 2072 C C . TRP A 1 290 ? 4.970 -4.505 1.401 1.00 98.81 290 TRP A C 1
ATOM 2074 O O . TRP A 1 290 ? 6.191 -4.428 1.244 1.00 98.81 290 TRP A O 1
ATOM 2084 N N . LEU A 1 291 ? 4.269 -3.739 2.233 1.00 98.88 291 LEU A N 1
ATOM 2085 C CA . LEU A 1 291 ? 4.828 -2.863 3.252 1.00 98.88 291 LEU A CA 1
ATOM 2086 C C . LEU A 1 291 ? 4.354 -3.309 4.635 1.00 98.88 291 LEU A C 1
ATOM 2088 O O . LEU A 1 291 ? 3.161 -3.554 4.818 1.00 98.88 291 LEU A O 1
ATOM 2092 N N . THR A 1 292 ? 5.256 -3.363 5.609 1.00 98.88 292 THR A N 1
ATOM 2093 C CA . THR A 1 292 ? 4.955 -3.728 7.005 1.00 98.88 292 THR A CA 1
ATOM 2094 C C . THR A 1 292 ? 5.821 -2.919 7.975 1.00 98.88 292 THR A C 1
ATOM 2096 O O . THR A 1 292 ? 6.787 -2.259 7.583 1.00 98.88 292 THR A O 1
ATOM 2099 N N . ARG A 1 293 ? 5.475 -2.939 9.268 1.00 98.25 293 ARG A N 1
ATOM 2100 C CA . ARG A 1 293 ? 6.285 -2.293 10.321 1.00 98.25 293 ARG A CA 1
ATOM 2101 C C . ARG A 1 293 ? 7.430 -3.174 10.822 1.00 98.25 293 ARG A C 1
ATOM 2103 O O . ARG A 1 293 ? 8.380 -2.654 11.399 1.00 98.25 293 ARG A O 1
ATOM 2110 N N . ASP A 1 294 ? 7.364 -4.471 10.558 1.00 97.19 294 ASP A N 1
ATOM 2111 C CA . ASP A 1 294 ? 8.344 -5.470 10.971 1.00 97.19 294 ASP A CA 1
ATOM 2112 C C . ASP A 1 294 ? 8.560 -6.530 9.880 1.00 97.19 294 ASP A C 1
ATOM 2114 O O . ASP A 1 294 ? 7.706 -6.757 9.016 1.00 97.19 294 ASP A O 1
ATOM 2118 N N . ALA A 1 295 ? 9.731 -7.164 9.921 1.00 97.62 295 ALA A N 1
ATOM 2119 C CA . ALA A 1 295 ? 10.140 -8.164 8.942 1.00 97.62 295 ALA A CA 1
ATOM 2120 C C . ALA A 1 295 ? 9.362 -9.483 9.068 1.00 97.62 295 ALA A C 1
ATOM 2122 O O . ALA A 1 295 ? 9.151 -10.147 8.060 1.00 97.62 295 ALA A O 1
ATOM 2123 N N . ASP A 1 296 ? 8.915 -9.857 10.269 1.00 98.12 296 ASP A N 1
ATOM 2124 C CA . ASP A 1 296 ? 8.185 -11.111 10.487 1.00 98.12 296 ASP A CA 1
ATOM 2125 C C . ASP A 1 296 ? 6.852 -11.111 9.729 1.00 98.12 296 ASP A C 1
ATOM 2127 O O . ASP A 1 296 ? 6.590 -11.987 8.907 1.00 98.12 296 ASP A O 1
ATOM 2131 N N . THR A 1 297 ? 6.060 -10.053 9.895 1.00 98.31 297 THR A N 1
ATOM 2132 C CA . THR A 1 297 ? 4.801 -9.860 9.167 1.00 98.31 297 THR A CA 1
ATOM 2133 C C . THR A 1 297 ? 5.026 -9.798 7.655 1.00 98.31 297 THR A C 1
ATOM 2135 O O . THR A 1 297 ? 4.217 -10.317 6.885 1.00 98.31 297 THR A O 1
ATOM 2138 N N . LEU A 1 298 ? 6.144 -9.208 7.208 1.00 98.69 298 LEU A N 1
ATOM 2139 C CA . LEU A 1 298 ? 6.508 -9.172 5.788 1.00 98.69 298 LEU A CA 1
ATOM 2140 C C . LEU A 1 298 ? 6.750 -10.577 5.232 1.00 98.69 298 LEU A C 1
ATOM 2142 O O . LEU A 1 298 ? 6.268 -10.898 4.147 1.00 98.69 298 LEU A O 1
ATOM 2146 N N . LEU A 1 299 ? 7.498 -11.399 5.972 1.00 97.44 299 LEU A N 1
ATOM 2147 C CA . LEU A 1 299 ? 7.819 -12.771 5.590 1.00 97.44 299 LEU A CA 1
ATOM 2148 C C . LEU A 1 299 ? 6.568 -13.650 5.602 1.00 97.44 299 LEU A C 1
ATOM 2150 O O . LEU A 1 299 ? 6.352 -14.377 4.639 1.00 97.44 299 LEU A O 1
ATOM 2154 N N . ARG A 1 300 ? 5.688 -13.510 6.602 1.00 98.06 300 ARG A N 1
ATOM 2155 C CA . ARG A 1 300 ? 4.390 -14.206 6.628 1.00 98.06 300 ARG A CA 1
ATOM 2156 C C . ARG A 1 300 ? 3.517 -13.836 5.422 1.00 98.06 300 ARG A C 1
ATOM 2158 O O . ARG A 1 300 ? 2.902 -14.713 4.823 1.00 98.06 300 ARG A O 1
ATOM 2165 N N . ALA A 1 301 ? 3.483 -12.558 5.030 1.00 98.31 301 ALA A N 1
ATOM 2166 C CA . ALA A 1 301 ? 2.741 -12.108 3.848 1.00 98.31 301 ALA A CA 1
ATOM 2167 C C . ALA A 1 301 ? 3.346 -12.628 2.531 1.00 98.31 301 ALA A C 1
ATOM 2169 O O . ALA A 1 301 ? 2.601 -13.004 1.623 1.00 98.31 301 ALA A O 1
ATOM 2170 N N . LEU A 1 302 ? 4.681 -12.669 2.439 1.00 96.81 302 LEU A N 1
ATOM 2171 C CA . LEU A 1 302 ? 5.402 -13.261 1.314 1.00 96.81 302 LEU A CA 1
ATOM 2172 C C . LEU A 1 302 ? 5.092 -14.755 1.197 1.00 96.81 302 LEU A C 1
ATOM 2174 O O . LEU A 1 302 ? 4.634 -15.185 0.143 1.00 96.81 302 LEU A O 1
ATOM 2178 N N . ASP A 1 303 ? 5.309 -15.518 2.268 1.00 95.56 303 ASP A N 1
ATOM 2179 C CA . ASP A 1 303 ? 5.126 -16.972 2.297 1.00 95.56 303 ASP A CA 1
ATOM 2180 C C . ASP A 1 303 ? 3.676 -17.359 1.970 1.00 95.56 303 ASP A C 1
ATOM 2182 O O . ASP A 1 303 ? 3.450 -18.308 1.230 1.00 95.56 303 ASP A O 1
ATOM 2186 N N . ALA A 1 304 ? 2.692 -16.575 2.425 1.00 96.19 304 ALA A N 1
ATOM 2187 C CA . ALA A 1 304 ? 1.282 -16.779 2.087 1.00 96.19 304 ALA A CA 1
ATOM 2188 C C . ALA A 1 304 ? 0.947 -16.569 0.597 1.00 96.19 304 ALA A C 1
ATOM 2190 O O . ALA A 1 304 ? -0.118 -16.989 0.150 1.00 96.19 304 ALA A O 1
ATOM 2191 N N . SER A 1 305 ? 1.801 -15.869 -0.155 1.00 95.81 305 SER A N 1
ATOM 2192 C CA . SER A 1 305 ? 1.487 -15.373 -1.502 1.00 95.81 305 SER A CA 1
ATOM 2193 C C . SER A 1 305 ? 2.337 -15.976 -2.618 1.00 95.81 305 SER A C 1
ATOM 2195 O O . SER A 1 305 ? 2.050 -15.733 -3.793 1.00 95.81 305 SER A O 1
ATOM 2197 N N . VAL A 1 306 ? 3.397 -16.710 -2.280 1.00 94.12 306 VAL A N 1
ATOM 2198 C CA . VAL A 1 306 ? 4.263 -17.391 -3.252 1.00 94.12 306 VAL A CA 1
ATOM 2199 C C . VAL A 1 306 ? 3.876 -18.867 -3.375 1.00 94.12 306 VAL A C 1
ATOM 2201 O O . VAL A 1 306 ? 3.368 -19.437 -2.414 1.00 94.12 306 VAL A O 1
ATOM 2204 N N . PRO A 1 307 ? 4.115 -19.514 -4.528 1.00 89.56 307 PRO A N 1
ATOM 2205 C CA . PRO A 1 307 ? 3.923 -20.958 -4.662 1.00 89.56 307 PRO A CA 1
ATOM 2206 C C . PRO A 1 307 ? 4.761 -21.760 -3.651 1.00 89.56 307 PRO A C 1
ATOM 2208 O O . PRO A 1 307 ? 5.930 -21.431 -3.432 1.00 89.56 307 PRO A O 1
ATOM 2211 N N . ASP A 1 308 ? 4.206 -22.841 -3.096 1.00 84.69 308 ASP A N 1
ATOM 2212 C CA . ASP A 1 308 ? 4.882 -23.698 -2.103 1.00 84.69 308 ASP A CA 1
ATOM 2213 C C . ASP A 1 308 ? 6.203 -24.304 -2.616 1.00 84.69 308 ASP A C 1
ATOM 2215 O O . ASP A 1 308 ? 7.131 -24.551 -1.846 1.00 84.69 308 ASP A O 1
ATOM 2219 N N . ASP A 1 309 ? 6.309 -24.533 -3.926 1.00 84.88 309 ASP A N 1
ATOM 2220 C CA . ASP A 1 309 ? 7.480 -25.097 -4.602 1.00 84.88 309 ASP A CA 1
ATOM 2221 C C . ASP A 1 309 ? 8.509 -24.038 -5.038 1.00 84.88 309 ASP A C 1
ATOM 2223 O O . ASP A 1 309 ? 9.471 -24.346 -5.749 1.00 84.88 309 ASP A O 1
ATOM 2227 N N . THR A 1 310 ? 8.350 -22.788 -4.589 1.00 86.69 310 THR A N 1
ATOM 2228 C CA . THR A 1 310 ? 9.293 -21.705 -4.883 1.00 86.69 310 THR A CA 1
ATOM 2229 C C . THR A 1 310 ? 10.685 -22.046 -4.351 1.00 86.69 310 THR A C 1
ATOM 2231 O O . THR A 1 310 ? 10.937 -22.068 -3.143 1.00 86.69 310 THR A O 1
ATOM 2234 N N . ALA A 1 311 ? 11.635 -22.247 -5.266 1.00 80.56 311 ALA A N 1
ATOM 2235 C CA . ALA A 1 311 ? 13.027 -22.489 -4.917 1.00 80.56 311 ALA A CA 1
ATOM 2236 C C . ALA A 1 311 ? 13.636 -21.273 -4.198 1.00 80.56 311 ALA A C 1
ATOM 2238 O O . ALA A 1 311 ? 13.719 -20.175 -4.753 1.00 80.56 311 ALA A O 1
ATOM 2239 N N . ARG A 1 312 ? 14.119 -21.483 -2.969 1.00 82.31 312 ARG A N 1
ATOM 2240 C CA . ARG A 1 312 ? 14.899 -20.489 -2.224 1.00 82.31 312 ARG A CA 1
ATOM 2241 C C . ARG A 1 312 ? 16.370 -20.644 -2.592 1.00 82.31 312 ARG A C 1
ATOM 2243 O O . ARG A 1 312 ? 16.947 -21.710 -2.390 1.00 82.31 312 ARG A O 1
ATOM 2250 N N . GLN A 1 313 ? 16.969 -19.591 -3.136 1.00 79.44 313 GLN A N 1
ATOM 2251 C CA . GLN A 1 313 ? 18.410 -19.551 -3.377 1.00 79.44 313 GLN A CA 1
ATOM 2252 C C . GLN A 1 313 ? 19.113 -18.866 -2.201 1.00 79.44 313 GLN A C 1
ATOM 2254 O O . GLN A 1 313 ? 18.547 -17.929 -1.629 1.00 79.44 313 GLN A O 1
ATOM 2259 N N . PRO A 1 314 ? 20.314 -19.327 -1.808 1.00 81.44 314 PRO A N 1
ATOM 2260 C CA . PRO A 1 314 ? 21.108 -18.619 -0.818 1.00 81.44 314 PRO A CA 1
ATOM 2261 C C . PRO A 1 314 ? 21.395 -17.198 -1.309 1.00 81.44 314 PRO A C 1
ATOM 2263 O O . PRO A 1 314 ? 21.631 -16.970 -2.495 1.00 81.44 314 PRO A O 1
ATOM 2266 N N . VAL A 1 315 ? 21.348 -16.239 -0.387 1.00 82.38 315 VAL A N 1
ATOM 2267 C CA . VAL A 1 315 ? 21.719 -14.854 -0.684 1.00 82.38 315 VAL A CA 1
ATOM 2268 C C . VAL A 1 315 ? 23.230 -14.819 -0.903 1.00 82.38 315 VAL A C 1
ATOM 2270 O O . VAL A 1 315 ? 23.979 -15.299 -0.055 1.00 82.38 315 VAL A O 1
ATOM 2273 N N . GLY A 1 316 ? 23.659 -14.294 -2.050 1.00 86.56 316 GLY A N 1
ATOM 2274 C CA . GLY A 1 316 ? 25.075 -14.092 -2.344 1.00 86.56 316 GLY A CA 1
ATOM 2275 C C . GLY A 1 316 ? 25.705 -12.993 -1.489 1.00 86.56 316 GLY A C 1
ATOM 2276 O O . GLY A 1 316 ? 25.003 -12.250 -0.800 1.00 86.56 316 GLY A O 1
ATOM 2277 N N . ASP A 1 317 ? 27.027 -12.858 -1.560 1.00 91.94 317 ASP A N 1
ATOM 2278 C CA . ASP A 1 317 ? 27.747 -11.900 -0.719 1.00 91.94 317 ASP A CA 1
ATOM 2279 C C . ASP A 1 317 ? 27.301 -10.452 -1.007 1.00 91.94 317 ASP A C 1
ATOM 2281 O O . ASP A 1 317 ? 27.110 -10.074 -2.174 1.00 91.94 317 ASP A O 1
ATOM 2285 N N . PRO A 1 318 ? 27.107 -9.621 0.034 1.00 95.38 318 PRO A N 1
ATOM 2286 C CA . PRO A 1 318 ? 26.720 -8.234 -0.149 1.00 95.38 318 PRO A CA 1
ATOM 2287 C C . PRO A 1 318 ? 27.849 -7.430 -0.799 1.00 95.38 318 PRO A C 1
ATOM 2289 O O . PRO A 1 318 ? 29.013 -7.541 -0.421 1.00 95.38 318 PRO A O 1
ATOM 2292 N N . VAL A 1 319 ? 27.491 -6.569 -1.749 1.00 96.56 319 VAL A N 1
ATOM 2293 C CA . VAL A 1 319 ? 28.399 -5.613 -2.389 1.00 96.56 319 VAL A CA 1
ATOM 2294 C C . VAL A 1 319 ? 27.691 -4.276 -2.565 1.00 96.56 319 VAL A C 1
ATOM 2296 O O . VAL A 1 319 ? 26.536 -4.218 -2.989 1.00 96.56 319 VAL A O 1
ATOM 2299 N N . VAL A 1 320 ? 28.370 -3.184 -2.237 1.00 97.56 320 VAL A N 1
ATOM 2300 C CA . VAL A 1 320 ? 27.854 -1.830 -2.436 1.00 97.56 320 VAL A CA 1
ATOM 2301 C C . VAL A 1 320 ? 28.018 -1.430 -3.899 1.00 97.56 320 VAL A C 1
ATOM 2303 O O . VAL A 1 320 ? 29.117 -1.510 -4.446 1.00 97.56 320 VAL A O 1
ATOM 2306 N N . LEU A 1 321 ? 26.935 -0.966 -4.527 1.00 96.75 321 LEU A N 1
ATOM 2307 C CA . LEU A 1 321 ? 26.989 -0.405 -5.878 1.00 96.75 321 LEU A CA 1
ATOM 2308 C C . LEU A 1 321 ? 27.282 1.099 -5.810 1.00 96.75 321 LEU A C 1
ATOM 2310 O O . LEU A 1 321 ? 26.403 1.893 -5.456 1.00 96.75 321 LEU A O 1
ATOM 2314 N N . THR A 1 322 ? 28.510 1.492 -6.151 1.00 97.25 322 THR A N 1
ATOM 2315 C CA . THR A 1 322 ? 28.993 2.867 -5.960 1.00 97.25 322 THR A CA 1
ATOM 2316 C C . THR A 1 322 ? 28.230 3.877 -6.801 1.00 97.25 322 THR A C 1
ATOM 2318 O O . THR A 1 322 ? 27.922 4.944 -6.290 1.00 97.25 322 THR A O 1
ATOM 2321 N N . ASP A 1 323 ? 27.814 3.532 -8.025 1.00 97.38 323 ASP A N 1
ATOM 2322 C CA . ASP A 1 323 ? 27.050 4.436 -8.894 1.00 97.38 323 ASP A CA 1
ATOM 2323 C C . ASP A 1 323 ? 25.761 4.945 -8.220 1.00 97.38 323 ASP A C 1
ATOM 2325 O O . ASP A 1 323 ? 25.416 6.120 -8.335 1.00 97.38 323 ASP A O 1
ATOM 2329 N N . LEU A 1 324 ? 25.045 4.073 -7.495 1.00 96.06 324 LEU A N 1
ATOM 2330 C CA . LEU A 1 324 ? 23.818 4.451 -6.782 1.00 96.06 324 LEU A CA 1
ATOM 2331 C C . LEU A 1 324 ? 24.113 5.214 -5.490 1.00 96.06 324 LEU A C 1
ATOM 2333 O O . LEU A 1 324 ? 23.374 6.135 -5.144 1.00 96.06 324 LEU A O 1
ATOM 2337 N N . LEU A 1 325 ? 25.185 4.853 -4.784 1.00 96.69 325 LEU A N 1
ATOM 2338 C CA . LEU A 1 325 ? 25.622 5.593 -3.604 1.00 96.69 325 LEU A CA 1
ATOM 2339 C C . LEU A 1 325 ? 26.048 7.020 -3.981 1.00 96.69 325 LEU A C 1
ATOM 2341 O O . LEU A 1 325 ? 25.665 7.978 -3.315 1.00 96.69 325 LEU A O 1
ATOM 2345 N N . ASP A 1 326 ? 26.768 7.175 -5.090 1.00 96.38 326 ASP A N 1
ATOM 2346 C CA . ASP A 1 326 ? 27.232 8.457 -5.615 1.00 96.38 326 ASP A CA 1
ATOM 2347 C C . ASP A 1 326 ? 26.113 9.310 -6.219 1.00 96.38 326 ASP A C 1
ATOM 2349 O O . ASP A 1 326 ? 26.284 10.520 -6.382 1.00 96.38 326 ASP A O 1
ATOM 2353 N N . ALA A 1 327 ? 24.953 8.719 -6.503 1.00 96.31 327 ALA A N 1
ATOM 2354 C CA . ALA A 1 327 ? 23.747 9.443 -6.892 1.00 96.31 327 ALA A CA 1
ATOM 2355 C C . ALA A 1 327 ? 22.945 9.979 -5.690 1.00 96.31 327 ALA A C 1
ATOM 2357 O O . ALA A 1 327 ? 22.057 10.809 -5.880 1.00 96.31 327 ALA A O 1
ATOM 2358 N N . ALA A 1 328 ? 23.228 9.518 -4.466 1.00 97.44 328 ALA A N 1
ATOM 2359 C CA . ALA A 1 328 ? 22.507 9.939 -3.268 1.00 97.44 328 ALA A CA 1
ATOM 2360 C C . ALA A 1 328 ? 23.015 11.279 -2.712 1.00 97.44 328 ALA A C 1
ATOM 2362 O O . ALA A 1 328 ? 24.156 11.674 -2.952 1.00 97.44 328 ALA A O 1
ATOM 2363 N N . ASP A 1 329 ? 22.203 11.968 -1.921 1.00 97.62 329 ASP A N 1
ATOM 2364 C CA . ASP A 1 329 ? 22.605 13.177 -1.207 1.00 97.62 329 ASP A CA 1
ATOM 2365 C C . ASP A 1 329 ? 23.635 12.851 -0.110 1.00 97.62 329 ASP A C 1
ATOM 2367 O O . ASP A 1 329 ? 23.635 11.738 0.429 1.00 97.62 329 ASP A O 1
ATOM 2371 N N . PRO A 1 330 ? 24.512 13.801 0.278 1.00 97.69 330 PRO A N 1
ATOM 2372 C CA . PRO A 1 330 ? 25.580 13.541 1.247 1.00 97.69 330 PRO A CA 1
ATOM 2373 C C . PRO A 1 330 ? 25.103 12.912 2.566 1.00 97.69 330 PRO A C 1
ATOM 2375 O O . PRO A 1 330 ? 25.708 11.947 3.030 1.00 97.69 330 PRO A O 1
ATOM 2378 N N . ALA A 1 331 ? 23.989 13.396 3.127 1.00 96.75 331 ALA A N 1
ATOM 2379 C CA . ALA A 1 331 ? 23.425 12.865 4.372 1.00 96.75 331 ALA A CA 1
ATOM 2380 C C . ALA A 1 331 ? 22.942 11.410 4.223 1.00 96.75 331 ALA A C 1
ATOM 2382 O O . ALA A 1 331 ? 23.145 10.583 5.112 1.00 96.75 331 ALA A O 1
ATOM 2383 N N . THR A 1 332 ? 22.357 11.069 3.073 1.00 97.31 332 THR A N 1
ATOM 2384 C CA . THR A 1 332 ? 21.932 9.702 2.755 1.00 97.31 332 THR A CA 1
ATOM 2385 C C . THR A 1 332 ? 23.130 8.769 2.609 1.00 97.31 332 THR A C 1
ATOM 2387 O O . THR A 1 332 ? 23.090 7.640 3.099 1.00 97.31 332 THR A O 1
ATOM 2390 N N . ARG A 1 333 ? 24.222 9.229 1.980 1.00 96.94 333 ARG A N 1
ATOM 2391 C CA . ARG A 1 333 ? 25.463 8.441 1.866 1.00 96.94 333 ARG A CA 1
ATOM 2392 C C . ARG A 1 333 ? 26.063 8.142 3.230 1.00 96.94 333 ARG A C 1
ATOM 2394 O O . ARG A 1 333 ? 26.469 7.010 3.477 1.00 96.94 333 ARG A O 1
ATOM 2401 N N . GLU A 1 334 ? 26.110 9.146 4.101 1.00 97.00 334 GLU A N 1
ATOM 2402 C CA . GLU A 1 334 ? 26.614 9.000 5.465 1.00 97.00 334 GLU A CA 1
ATOM 2403 C C . GLU A 1 334 ? 25.781 7.981 6.253 1.00 97.00 334 GLU A C 1
ATOM 2405 O O . GLU A 1 334 ? 26.335 7.017 6.783 1.00 97.00 334 GLU A O 1
ATOM 2410 N N . ALA A 1 335 ? 24.452 8.127 6.244 1.00 96.38 335 ALA A N 1
ATOM 2411 C CA . ALA A 1 335 ? 23.544 7.200 6.915 1.00 96.38 335 ALA A CA 1
ATOM 2412 C C . ALA A 1 335 ? 23.661 5.765 6.371 1.00 96.38 335 ALA A C 1
ATOM 2414 O O . ALA A 1 335 ? 23.691 4.807 7.143 1.00 96.38 335 ALA A O 1
ATOM 2415 N N . PHE A 1 336 ? 23.777 5.604 5.049 1.00 97.31 336 PHE A N 1
ATOM 2416 C CA . PHE A 1 336 ? 23.967 4.297 4.420 1.00 97.31 336 PHE A CA 1
ATOM 2417 C C . PHE A 1 336 ? 25.292 3.649 4.830 1.00 97.31 336 PHE A C 1
ATOM 2419 O O . PHE A 1 336 ? 25.302 2.488 5.235 1.00 97.31 336 PHE A O 1
ATOM 2426 N N . ARG A 1 337 ? 26.409 4.389 4.778 1.00 96.19 337 ARG A N 1
ATOM 2427 C CA . ARG A 1 337 ? 27.723 3.865 5.185 1.00 96.19 337 ARG A CA 1
ATOM 2428 C C . ARG A 1 337 ? 27.748 3.487 6.665 1.00 96.19 337 ARG A C 1
ATOM 2430 O O . ARG A 1 337 ? 28.316 2.454 7.008 1.00 96.19 337 ARG A O 1
ATOM 2437 N N . ALA A 1 338 ? 27.091 4.269 7.521 1.00 96.69 338 ALA A N 1
ATOM 2438 C CA . ALA A 1 338 ? 26.945 3.941 8.936 1.00 96.69 338 ALA A CA 1
ATOM 2439 C C . ALA A 1 338 ? 26.141 2.646 9.163 1.00 96.69 338 ALA A C 1
ATOM 2441 O O . ALA A 1 338 ? 26.470 1.882 10.066 1.00 96.69 338 ALA A O 1
ATOM 2442 N N . ALA A 1 339 ? 25.117 2.382 8.344 1.00 95.56 339 ALA A N 1
ATOM 2443 C CA . ALA A 1 339 ? 24.287 1.182 8.451 1.00 95.56 339 ALA A CA 1
ATOM 2444 C C . ALA A 1 339 ? 24.953 -0.085 7.883 1.00 95.56 339 ALA A C 1
ATOM 2446 O O . ALA A 1 339 ? 24.784 -1.164 8.444 1.00 95.56 339 ALA A O 1
ATOM 2447 N N . VAL A 1 340 ? 25.683 0.033 6.770 1.00 95.38 340 VAL A N 1
ATOM 2448 C CA . VAL A 1 340 ? 26.308 -1.107 6.071 1.00 95.38 340 VAL A CA 1
ATOM 2449 C C . VAL A 1 340 ? 27.658 -1.497 6.680 1.00 95.38 340 VAL A C 1
ATOM 2451 O O . VAL A 1 340 ? 28.010 -2.675 6.686 1.00 95.38 340 VAL A O 1
ATOM 2454 N N . GLY A 1 341 ? 28.394 -0.530 7.229 1.00 93.62 341 GLY A N 1
ATOM 2455 C CA . GLY A 1 341 ? 29.740 -0.735 7.758 1.00 93.62 341 GLY A CA 1
ATOM 2456 C C . GLY A 1 341 ? 30.838 -0.645 6.685 1.00 93.62 341 GLY A C 1
ATOM 2457 O O . GLY A 1 341 ? 30.554 -0.679 5.487 1.00 93.62 341 GLY A O 1
ATOM 2458 N N . PRO A 1 342 ? 32.107 -0.489 7.103 1.00 91.56 342 PRO A N 1
ATOM 2459 C CA . PRO A 1 342 ? 33.226 -0.223 6.195 1.00 91.56 342 PRO A CA 1
ATOM 2460 C C . PRO A 1 342 ? 33.746 -1.462 5.449 1.00 91.56 342 PRO A C 1
ATOM 2462 O O . PRO A 1 342 ? 34.476 -1.311 4.475 1.00 91.56 342 PRO A O 1
ATOM 2465 N N . ASP A 1 343 ? 33.393 -2.668 5.901 1.00 94.44 343 ASP A N 1
ATOM 2466 C CA . ASP A 1 343 ? 34.004 -3.919 5.431 1.00 94.44 343 ASP A CA 1
ATOM 2467 C C . ASP A 1 343 ? 33.282 -4.547 4.227 1.00 94.44 343 ASP A C 1
ATOM 2469 O O . ASP A 1 343 ? 33.735 -5.560 3.689 1.00 94.44 343 ASP A O 1
ATOM 2473 N N . VAL A 1 344 ? 32.156 -3.973 3.792 1.00 96.44 344 VAL A N 1
ATOM 2474 C CA . VAL A 1 344 ? 31.413 -4.487 2.637 1.00 96.44 344 VAL A CA 1
ATOM 2475 C C . VAL A 1 344 ? 32.115 -4.063 1.342 1.00 96.44 344 VAL A C 1
ATOM 2477 O O . VAL A 1 344 ? 32.321 -2.865 1.137 1.00 96.44 344 VAL A O 1
ATOM 2480 N N . PRO A 1 345 ? 32.463 -5.006 0.443 1.00 96.31 345 PRO A N 1
ATOM 2481 C CA . PRO A 1 345 ? 33.111 -4.686 -0.823 1.00 96.31 345 PRO A CA 1
ATOM 2482 C C . PRO A 1 345 ? 32.298 -3.706 -1.672 1.00 96.31 345 PRO A C 1
ATOM 2484 O O . PRO A 1 345 ? 31.068 -3.702 -1.637 1.00 96.31 345 PRO A O 1
ATOM 2487 N N . GLU A 1 346 ? 32.987 -2.923 -2.498 1.00 96.88 346 GLU A N 1
ATOM 2488 C CA . GLU A 1 346 ? 32.371 -1.987 -3.440 1.00 96.88 346 GLU A CA 1
ATOM 2489 C C . GLU A 1 346 ? 32.563 -2.458 -4.892 1.00 96.88 346 GLU A C 1
ATOM 2491 O O . GLU A 1 346 ? 33.578 -3.061 -5.250 1.00 96.88 346 GLU A O 1
ATOM 2496 N N . THR A 1 347 ? 31.586 -2.176 -5.751 1.00 97.00 347 THR A N 1
ATOM 2497 C CA . THR A 1 347 ? 31.660 -2.399 -7.199 1.00 97.00 347 THR A CA 1
ATOM 2498 C C . THR A 1 347 ? 30.912 -1.301 -7.951 1.00 97.00 347 THR A C 1
ATOM 2500 O O . THR A 1 347 ? 30.150 -0.545 -7.352 1.00 97.00 347 THR A O 1
ATOM 2503 N N . SER A 1 348 ? 31.101 -1.227 -9.268 1.00 97.56 348 SER A N 1
ATOM 2504 C CA . SER A 1 348 ? 30.403 -0.277 -10.136 1.00 97.56 348 SER A CA 1
ATOM 2505 C C . SER A 1 348 ? 29.715 -0.975 -11.304 1.00 97.56 348 SER A C 1
ATOM 2507 O O . SER A 1 348 ? 30.094 -2.078 -11.704 1.00 97.56 348 SER A O 1
ATOM 2509 N N . LEU A 1 349 ? 28.728 -0.310 -11.903 1.00 97.31 349 LEU A N 1
ATOM 2510 C CA . LEU A 1 349 ? 28.060 -0.772 -13.120 1.00 97.31 349 LEU A CA 1
ATOM 2511 C C . LEU A 1 349 ? 29.081 -1.033 -14.233 1.00 97.31 349 LEU A C 1
ATOM 2513 O O . LEU A 1 349 ? 29.043 -2.083 -14.870 1.00 97.31 349 LEU A O 1
ATOM 2517 N N . ALA A 1 350 ? 30.050 -0.130 -14.403 1.00 97.62 350 ALA A N 1
ATOM 2518 C CA . ALA A 1 350 ? 31.114 -0.281 -15.391 1.00 97.62 350 ALA A CA 1
ATOM 2519 C C . ALA A 1 350 ? 31.998 -1.515 -15.126 1.00 97.62 350 ALA A C 1
ATOM 2521 O O . ALA A 1 350 ? 32.307 -2.252 -16.062 1.00 97.62 350 ALA A O 1
ATOM 2522 N N . ALA A 1 351 ? 32.365 -1.780 -13.865 1.00 97.00 351 ALA A N 1
ATOM 2523 C CA . ALA A 1 351 ? 33.146 -2.965 -13.494 1.00 97.00 351 ALA A CA 1
ATOM 2524 C C . ALA A 1 351 ? 32.392 -4.279 -13.763 1.00 97.00 351 ALA A C 1
ATOM 2526 O O . ALA A 1 351 ? 33.008 -5.309 -14.029 1.00 97.00 351 ALA A O 1
ATOM 2527 N N . LEU A 1 352 ? 31.059 -4.230 -13.733 1.00 95.69 352 LEU A N 1
ATOM 2528 C CA . LEU A 1 352 ? 30.170 -5.345 -14.051 1.00 95.69 352 LEU A CA 1
ATOM 2529 C C . LEU A 1 352 ? 29.825 -5.440 -15.549 1.00 95.69 352 LEU A C 1
ATOM 2531 O O . LEU A 1 352 ? 29.057 -6.317 -15.940 1.00 95.69 352 LEU A O 1
ATOM 2535 N N . GLY A 1 353 ? 30.354 -4.546 -16.394 1.00 96.19 353 GLY A N 1
ATOM 2536 C CA . GLY A 1 353 ? 30.012 -4.482 -17.818 1.00 96.19 353 GLY A CA 1
ATOM 2537 C C . GLY A 1 353 ? 28.555 -4.079 -18.082 1.00 96.19 353 GLY A C 1
ATOM 2538 O O . GLY A 1 353 ? 27.994 -4.430 -19.120 1.00 96.19 353 GLY A O 1
ATOM 2539 N N . LEU A 1 354 ? 27.925 -3.377 -17.137 1.00 97.19 354 LEU A N 1
ATOM 2540 C CA . LEU A 1 354 ? 26.544 -2.915 -17.223 1.00 97.19 354 LEU A CA 1
ATOM 2541 C C . LEU A 1 354 ? 26.462 -1.475 -17.759 1.00 97.19 354 LEU A C 1
ATOM 2543 O O . LEU A 1 354 ? 27.386 -0.684 -17.553 1.00 97.19 354 LEU A O 1
ATOM 2547 N N . PRO A 1 355 ? 25.342 -1.103 -18.410 1.00 97.69 355 PRO A N 1
ATOM 2548 C CA . PRO A 1 355 ? 25.071 0.283 -18.783 1.00 97.69 355 PRO A CA 1
ATOM 2549 C C . PRO A 1 355 ? 25.064 1.220 -17.570 1.00 97.69 355 PRO A C 1
ATOM 2551 O O . PRO A 1 355 ? 24.646 0.825 -16.481 1.00 97.69 355 PRO A O 1
ATOM 2554 N N . GLY A 1 356 ? 25.467 2.476 -17.771 1.00 97.44 356 GLY A N 1
ATOM 2555 C CA . GLY A 1 356 ? 25.414 3.504 -16.728 1.00 97.44 356 GLY A CA 1
ATOM 2556 C C . GLY A 1 356 ? 23.982 3.903 -16.346 1.00 97.44 356 GLY A C 1
ATOM 2557 O O . GLY A 1 356 ? 23.022 3.625 -17.069 1.00 97.44 356 GLY A O 1
ATOM 2558 N N . LEU A 1 357 ? 23.829 4.602 -15.215 1.00 96.56 357 LEU A N 1
ATOM 2559 C CA . LEU A 1 357 ? 22.514 4.949 -14.653 1.00 96.56 357 LEU A CA 1
ATOM 2560 C C . LEU A 1 357 ? 21.610 5.739 -15.609 1.00 96.56 357 LEU A C 1
ATOM 2562 O O . LEU A 1 357 ? 20.417 5.450 -15.682 1.00 96.56 357 LEU A O 1
ATOM 2566 N N . ASP A 1 358 ? 22.152 6.703 -16.358 1.00 97.38 358 ASP A N 1
ATOM 2567 C CA . ASP A 1 358 ? 21.362 7.494 -17.310 1.00 97.38 358 ASP A CA 1
ATOM 2568 C C . ASP A 1 358 ? 20.797 6.633 -18.445 1.00 97.38 358 ASP A C 1
ATOM 2570 O O . ASP A 1 358 ? 19.639 6.795 -18.832 1.00 97.38 358 ASP A O 1
ATOM 2574 N N . GLU A 1 359 ? 21.587 5.679 -18.935 1.00 97.62 359 GLU A N 1
ATOM 2575 C CA . GLU A 1 359 ? 21.172 4.755 -19.985 1.00 97.62 359 GLU A CA 1
ATOM 2576 C C . GLU A 1 359 ? 20.132 3.751 -19.475 1.00 97.62 359 GLU A C 1
ATOM 2578 O O . GLU A 1 359 ? 19.127 3.509 -20.144 1.00 97.62 359 GLU A O 1
ATOM 2583 N N . LEU A 1 360 ? 20.317 3.216 -18.262 1.00 97.62 360 LEU A N 1
ATOM 2584 C CA . LEU A 1 360 ? 19.324 2.357 -17.610 1.00 97.62 360 LEU A CA 1
ATOM 2585 C C . LEU A 1 360 ? 18.007 3.101 -17.361 1.00 97.62 360 LEU A C 1
ATOM 2587 O O . LEU A 1 360 ? 16.930 2.549 -17.600 1.00 97.62 360 LEU A O 1
ATOM 2591 N N . ARG A 1 361 ? 18.079 4.359 -16.907 1.00 96.75 361 ARG A N 1
ATOM 2592 C CA . ARG A 1 361 ? 16.907 5.216 -16.696 1.00 96.75 361 ARG A CA 1
ATOM 2593 C C . ARG A 1 361 ? 16.169 5.467 -18.005 1.00 96.75 361 ARG A C 1
ATOM 2595 O O . ARG A 1 361 ? 14.944 5.393 -18.023 1.00 96.75 361 ARG A O 1
ATOM 2602 N N . GLU A 1 362 ? 16.891 5.756 -19.081 1.00 97.88 362 GLU A N 1
ATOM 2603 C CA . GLU A 1 362 ? 16.287 6.024 -20.385 1.00 97.88 362 GLU A CA 1
ATOM 2604 C C . GLU A 1 362 ? 15.648 4.770 -20.991 1.00 97.88 362 GLU A C 1
ATOM 2606 O O . GLU A 1 362 ? 14.511 4.818 -21.464 1.00 97.88 362 GLU A O 1
ATOM 2611 N N . LEU A 1 363 ? 16.323 3.623 -20.884 1.00 98.25 363 LEU A N 1
ATOM 2612 C CA . LEU A 1 363 ? 15.776 2.327 -21.275 1.00 98.25 363 LEU A CA 1
ATOM 2613 C C . LEU A 1 363 ? 14.479 2.018 -20.514 1.00 98.25 363 LEU A C 1
ATOM 2615 O O . LEU A 1 363 ? 13.473 1.665 -21.131 1.00 98.25 363 LEU A O 1
ATOM 2619 N N . LEU A 1 364 ? 14.477 2.197 -19.187 1.00 97.62 364 LEU A N 1
ATOM 2620 C CA . LEU A 1 364 ? 13.276 2.058 -18.364 1.00 97.62 364 LEU A CA 1
ATOM 2621 C C . LEU A 1 364 ? 12.176 3.012 -18.840 1.00 97.62 364 LEU A C 1
ATOM 2623 O O . LEU A 1 364 ? 11.056 2.565 -19.067 1.00 97.62 364 LEU A O 1
ATOM 2627 N N . ARG A 1 365 ? 12.484 4.304 -19.014 1.00 97.81 365 ARG A N 1
ATOM 2628 C CA . ARG A 1 365 ? 11.515 5.339 -19.404 1.00 97.81 365 ARG A CA 1
ATOM 2629 C C . ARG A 1 365 ? 10.813 4.996 -20.718 1.00 97.81 365 ARG A C 1
ATOM 2631 O O . ARG A 1 365 ? 9.587 5.074 -20.781 1.00 97.81 365 ARG A O 1
ATOM 2638 N N . LEU A 1 366 ? 11.575 4.613 -21.743 1.00 98.50 366 LEU A N 1
ATOM 2639 C CA . LEU A 1 366 ? 11.050 4.293 -23.071 1.00 98.50 366 LEU A CA 1
ATOM 2640 C C . LEU A 1 366 ? 10.197 3.021 -23.054 1.00 98.50 366 LEU A C 1
ATOM 2642 O O . LEU A 1 366 ? 9.077 3.030 -23.563 1.00 98.50 366 LEU A O 1
ATOM 2646 N N . VAL A 1 367 ? 10.687 1.937 -22.444 1.00 98.56 367 VAL A N 1
ATOM 2647 C CA . VAL A 1 367 ? 9.954 0.661 -22.425 1.00 98.56 367 VAL A CA 1
ATOM 2648 C C . VAL A 1 367 ? 8.712 0.761 -21.538 1.00 98.56 367 VAL A C 1
ATOM 2650 O O . VAL A 1 367 ? 7.627 0.385 -21.978 1.00 98.56 367 VAL A O 1
ATOM 2653 N N . GLN A 1 368 ? 8.837 1.327 -20.332 1.00 98.44 368 GLN A N 1
ATOM 2654 C CA . GLN A 1 368 ? 7.715 1.536 -19.414 1.00 98.44 368 GLN A CA 1
ATOM 2655 C C . GLN A 1 368 ? 6.645 2.433 -20.040 1.00 98.44 368 GLN A C 1
ATOM 2657 O O . GLN A 1 368 ? 5.471 2.083 -20.004 1.00 98.44 368 GLN A O 1
ATOM 2662 N N . GLY A 1 369 ? 7.036 3.572 -20.622 1.00 98.31 369 GLY A N 1
ATOM 2663 C CA . GLY A 1 369 ? 6.093 4.500 -21.244 1.00 98.31 369 GLY A CA 1
ATOM 2664 C C . GLY A 1 369 ? 5.362 3.873 -22.430 1.00 98.31 369 GLY A C 1
ATOM 2665 O O . GLY A 1 369 ? 4.149 4.036 -22.572 1.00 98.31 369 GLY A O 1
ATOM 2666 N N . ALA A 1 370 ? 6.072 3.097 -23.251 1.00 98.44 370 ALA A N 1
ATOM 2667 C CA . ALA A 1 370 ? 5.470 2.403 -24.379 1.00 98.44 370 ALA A CA 1
ATOM 2668 C C . ALA A 1 370 ? 4.495 1.300 -23.935 1.00 98.44 370 ALA A C 1
ATOM 2670 O O . ALA A 1 370 ? 3.456 1.120 -24.563 1.00 98.44 370 ALA A O 1
ATOM 2671 N N . GLU A 1 371 ? 4.795 0.559 -22.865 1.00 98.50 371 GLU A N 1
ATOM 2672 C CA . GLU A 1 371 ? 3.853 -0.409 -22.283 1.00 98.50 371 GLU A CA 1
ATOM 2673 C C . GLU A 1 371 ? 2.646 0.278 -21.637 1.00 98.50 371 GLU A C 1
ATOM 2675 O O . GLU A 1 371 ? 1.517 -0.116 -21.909 1.00 98.50 371 GLU A O 1
ATOM 2680 N N . ALA A 1 372 ? 2.858 1.354 -20.878 1.00 98.31 372 ALA A N 1
ATOM 2681 C CA . ALA A 1 372 ? 1.779 2.133 -20.275 1.00 98.31 372 ALA A CA 1
ATOM 2682 C C . ALA A 1 372 ? 0.824 2.704 -21.330 1.00 98.31 372 ALA A C 1
ATOM 2684 O O . ALA A 1 372 ? -0.392 2.670 -21.149 1.00 98.31 372 ALA A O 1
ATOM 2685 N N . THR A 1 373 ? 1.364 3.173 -22.458 1.00 97.75 373 THR A N 1
ATOM 2686 C CA . THR A 1 373 ? 0.569 3.656 -23.596 1.00 97.75 373 THR A CA 1
ATOM 2687 C C . THR A 1 373 ? -0.236 2.527 -24.238 1.00 97.75 373 THR A C 1
ATOM 2689 O O . THR A 1 373 ? -1.387 2.740 -24.591 1.00 97.75 373 THR A O 1
ATOM 2692 N N . VAL A 1 374 ? 0.318 1.315 -24.347 1.00 97.75 374 VAL A N 1
ATOM 2693 C CA . VAL A 1 374 ? -0.439 0.149 -24.839 1.00 97.75 374 VAL A CA 1
ATOM 2694 C C . VAL A 1 374 ? -1.571 -0.228 -23.881 1.00 97.75 374 VAL A C 1
ATOM 2696 O O . VAL A 1 374 ? -2.655 -0.571 -24.336 1.00 97.75 374 VAL A O 1
ATOM 2699 N N . VAL A 1 375 ? -1.338 -0.167 -22.568 1.00 97.88 375 VAL A N 1
ATOM 2700 C CA . VAL A 1 375 ? -2.345 -0.558 -21.570 1.00 97.88 375 VAL A CA 1
ATOM 2701 C C . VAL A 1 375 ? -3.480 0.465 -21.472 1.00 97.88 375 VAL A C 1
ATOM 2703 O O . VAL A 1 375 ? -4.643 0.076 -21.430 1.00 97.88 375 VAL A O 1
ATOM 2706 N N . HIS A 1 376 ? -3.158 1.761 -21.413 1.00 98.00 376 HIS A N 1
ATOM 2707 C CA . HIS A 1 376 ? -4.125 2.811 -21.055 1.00 98.00 376 HIS A CA 1
ATOM 2708 C C . HIS A 1 376 ? -4.427 3.799 -22.186 1.00 98.00 376 HIS A C 1
ATOM 2710 O O . HIS A 1 376 ? -5.342 4.607 -22.051 1.00 98.00 376 HIS A O 1
ATOM 2716 N N . GLY A 1 377 ? -3.678 3.768 -23.291 1.00 96.56 377 GLY A N 1
ATOM 2717 C CA . GLY A 1 377 ? -3.720 4.791 -24.341 1.00 96.56 377 GLY A CA 1
ATOM 2718 C C . GLY A 1 377 ? -5.097 4.978 -24.968 1.00 96.56 377 GLY A C 1
ATOM 2719 O O . GLY A 1 377 ? -5.543 6.116 -25.098 1.00 96.56 377 GLY A O 1
ATOM 2720 N N . ASP A 1 378 ? -5.799 3.886 -25.274 1.00 97.62 378 ASP A N 1
ATOM 2721 C CA . ASP A 1 378 ? -7.149 3.943 -25.851 1.00 97.62 378 ASP A CA 1
ATOM 2722 C C . ASP A 1 378 ? -8.148 4.595 -24.886 1.00 97.62 378 ASP A C 1
ATOM 2724 O O . ASP A 1 378 ? -8.924 5.469 -25.280 1.00 97.62 378 ASP A O 1
ATOM 2728 N N . TRP A 1 379 ? -8.094 4.228 -23.599 1.00 98.06 379 TRP A N 1
ATOM 2729 C CA . TRP A 1 379 ? -8.946 4.841 -22.580 1.00 98.06 379 TRP A CA 1
ATOM 2730 C C . TRP A 1 379 ? -8.612 6.326 -22.401 1.00 98.06 379 TRP A C 1
ATOM 2732 O O . TRP A 1 379 ? -9.516 7.154 -22.352 1.00 98.06 379 TRP A O 1
ATOM 2742 N N . ILE A 1 380 ? -7.329 6.691 -22.370 1.00 97.88 380 ILE A N 1
ATOM 2743 C CA . ILE A 1 380 ? -6.893 8.090 -22.249 1.00 97.88 380 ILE A CA 1
ATOM 2744 C C . ILE A 1 380 ? -7.359 8.915 -23.456 1.00 97.88 380 ILE A C 1
ATOM 2746 O O . ILE A 1 380 ? -7.856 10.028 -23.281 1.00 97.88 380 ILE A O 1
ATOM 2750 N N . ALA A 1 381 ? -7.238 8.377 -24.672 1.00 97.44 381 ALA A N 1
ATOM 2751 C CA . ALA A 1 381 ? -7.673 9.046 -25.896 1.00 97.44 381 ALA A CA 1
ATOM 2752 C C . ALA A 1 381 ? -9.193 9.286 -25.917 1.00 97.44 381 ALA A C 1
ATOM 2754 O O . ALA A 1 381 ? -9.644 10.327 -26.395 1.00 97.44 381 ALA A O 1
ATOM 2755 N N . ALA A 1 382 ? -9.975 8.357 -25.358 1.00 98.06 382 ALA A N 1
ATOM 2756 C CA . ALA A 1 382 ? -11.423 8.493 -25.215 1.00 98.06 382 ALA A CA 1
ATOM 2757 C C . ALA A 1 382 ? -11.850 9.500 -24.125 1.00 98.06 382 ALA A C 1
ATOM 2759 O O . ALA A 1 382 ? -12.983 9.979 -24.157 1.00 98.06 382 ALA A O 1
ATOM 2760 N N . HIS A 1 383 ? -10.956 9.862 -23.194 1.00 98.19 383 HIS A N 1
ATOM 2761 C CA . HIS A 1 383 ? -11.263 10.705 -22.031 1.00 98.19 383 HIS A CA 1
ATOM 2762 C C . HIS A 1 383 ? -10.318 11.915 -21.909 1.00 98.19 383 HIS A C 1
ATOM 2764 O O . HIS A 1 383 ? -9.566 12.036 -20.932 1.00 98.19 383 HIS A O 1
ATOM 2770 N N . PRO A 1 384 ? -10.348 12.855 -22.873 1.00 96.38 384 PRO A N 1
ATOM 2771 C CA . PRO A 1 384 ? -9.497 14.038 -22.829 1.00 96.38 384 PRO A CA 1
ATOM 2772 C C . PRO A 1 384 ? -9.740 14.849 -21.547 1.00 96.38 384 PRO A C 1
ATOM 2774 O O . PRO A 1 384 ? -10.874 15.175 -21.200 1.00 96.38 384 PRO A O 1
ATOM 2777 N N . GLY A 1 385 ? -8.658 15.180 -20.838 1.00 95.06 385 GLY A N 1
ATOM 2778 C CA . GLY A 1 385 ? -8.708 15.938 -19.581 1.00 95.06 385 GLY A CA 1
ATOM 2779 C C . GLY A 1 385 ? -9.038 15.113 -18.333 1.00 95.06 385 GLY A C 1
ATOM 2780 O O . GLY A 1 385 ? -9.169 15.688 -17.258 1.00 95.06 385 GLY A O 1
ATOM 2781 N N . ALA A 1 386 ? -9.156 13.784 -18.439 1.00 97.19 386 ALA A N 1
ATOM 2782 C CA . ALA A 1 386 ? -9.416 12.940 -17.273 1.00 97.19 386 ALA A CA 1
ATOM 2783 C C . ALA A 1 386 ? -8.193 12.738 -16.365 1.00 97.19 386 ALA A C 1
ATOM 2785 O O . ALA A 1 386 ? -8.376 12.405 -15.195 1.00 97.19 386 ALA A O 1
ATOM 2786 N N . LEU A 1 387 ? -6.974 12.912 -16.886 1.00 98.00 387 LEU A N 1
ATOM 2787 C CA . LEU A 1 387 ? -5.728 12.744 -16.134 1.00 98.00 387 LEU A CA 1
ATOM 2788 C C . LEU A 1 387 ? -5.334 14.018 -15.382 1.00 98.00 387 LEU A C 1
ATOM 2790 O O . LEU A 1 387 ? -5.534 15.124 -15.886 1.00 98.00 387 LEU A O 1
ATOM 2794 N N . GLY A 1 388 ? -4.693 13.854 -14.225 1.00 96.62 388 GLY A N 1
ATOM 2795 C CA . GLY A 1 388 ? -3.973 14.937 -13.557 1.00 96.62 388 GLY A CA 1
ATOM 2796 C C . GLY A 1 388 ? -2.778 15.413 -14.387 1.00 96.62 388 GLY A C 1
ATOM 2797 O O . GLY A 1 388 ? -2.229 14.667 -15.203 1.00 96.62 388 GLY A O 1
ATOM 2798 N N . ALA A 1 389 ? -2.343 16.653 -14.183 1.00 95.75 389 ALA A N 1
ATOM 2799 C CA . ALA A 1 389 ? -1.310 17.302 -14.987 1.00 95.75 389 ALA A CA 1
ATOM 2800 C C . ALA A 1 389 ? 0.014 16.518 -15.012 1.00 95.75 389 ALA A C 1
ATOM 2802 O O . ALA A 1 389 ? 0.609 16.342 -16.078 1.00 95.75 389 ALA A O 1
ATOM 2803 N N . VAL A 1 390 ? 0.470 16.005 -13.862 1.00 94.62 390 VAL A N 1
ATOM 2804 C CA . VAL A 1 390 ? 1.743 15.260 -13.782 1.00 94.62 390 VAL A CA 1
ATOM 2805 C C . VAL A 1 390 ? 1.682 13.938 -14.550 1.00 94.62 390 VAL A C 1
ATOM 2807 O O . VAL A 1 390 ? 2.595 13.619 -15.314 1.00 94.62 390 VAL A O 1
ATOM 2810 N N . VAL A 1 391 ? 0.620 13.155 -14.352 1.00 97.31 391 VAL A N 1
ATOM 2811 C CA . VAL A 1 391 ? 0.469 11.840 -14.993 1.00 97.31 391 VAL A CA 1
ATOM 2812 C C . VAL A 1 391 ? 0.118 11.995 -16.471 1.00 97.31 391 VAL A C 1
ATOM 2814 O O . VAL A 1 391 ? 0.712 11.319 -17.310 1.00 97.31 391 VAL A O 1
ATOM 2817 N N . GLY A 1 392 ? -0.741 12.955 -16.815 1.00 97.44 392 GLY A N 1
ATOM 2818 C CA . GLY A 1 392 ? -1.032 13.341 -18.194 1.00 97.44 392 GLY A CA 1
ATOM 2819 C C . GLY A 1 392 ? 0.225 13.747 -18.960 1.00 97.44 392 GLY A C 1
ATOM 2820 O O . GLY A 1 392 ? 0.443 13.267 -20.069 1.00 97.44 392 GLY A O 1
ATOM 2821 N N . GLY A 1 393 ? 1.113 14.535 -18.345 1.00 97.62 393 GLY A N 1
ATOM 2822 C CA . GLY A 1 393 ? 2.407 14.887 -18.933 1.00 97.62 393 GLY A CA 1
ATOM 2823 C C . GLY A 1 393 ? 3.299 13.672 -19.213 1.00 97.62 393 GLY A C 1
ATOM 2824 O O . GLY A 1 393 ? 3.957 13.619 -20.251 1.00 97.62 393 GLY A O 1
ATOM 2825 N N . ARG A 1 394 ? 3.292 12.660 -18.334 1.00 97.38 394 ARG A N 1
ATOM 2826 C CA . ARG A 1 394 ? 4.053 11.413 -18.536 1.00 97.38 394 ARG A CA 1
ATOM 2827 C C . ARG A 1 394 ? 3.499 10.573 -19.682 1.00 97.38 394 ARG A C 1
ATOM 2829 O O . ARG A 1 394 ? 4.282 10.121 -20.513 1.00 97.38 394 ARG A O 1
ATOM 2836 N N . PHE A 1 395 ? 2.180 10.401 -19.763 1.00 97.94 395 PHE A N 1
ATOM 2837 C CA . PHE A 1 395 ? 1.554 9.701 -20.888 1.00 97.94 395 PHE A CA 1
ATOM 2838 C C . PHE A 1 395 ? 1.747 10.450 -22.210 1.00 97.94 395 PHE A C 1
ATOM 2840 O O . PHE A 1 395 ? 2.079 9.826 -23.212 1.00 97.94 395 PHE A O 1
ATOM 2847 N N . ALA A 1 396 ? 1.633 11.781 -22.215 1.00 97.31 396 ALA A N 1
ATOM 2848 C CA . ALA A 1 396 ? 1.910 12.593 -23.398 1.00 97.31 396 ALA A CA 1
ATOM 2849 C C . ALA A 1 396 ? 3.372 12.455 -23.856 1.00 97.31 396 ALA A C 1
ATOM 2851 O O . ALA A 1 396 ? 3.631 12.260 -25.041 1.00 97.31 396 ALA A O 1
ATOM 2852 N N . ALA A 1 397 ? 4.330 12.486 -22.923 1.00 97.38 397 ALA A N 1
ATOM 2853 C CA . ALA A 1 397 ? 5.743 12.273 -23.230 1.00 97.38 397 ALA A CA 1
ATOM 2854 C C . ALA A 1 397 ? 6.033 10.848 -23.734 1.00 97.38 397 ALA A C 1
ATOM 2856 O O . ALA A 1 397 ? 6.885 10.670 -24.603 1.00 97.38 397 ALA A O 1
ATOM 2857 N N . ALA A 1 398 ? 5.334 9.838 -23.208 1.00 97.06 398 ALA A N 1
ATOM 2858 C CA . ALA A 1 398 ? 5.437 8.463 -23.684 1.00 97.06 398 ALA A CA 1
ATOM 2859 C C . ALA A 1 398 ? 4.875 8.306 -25.107 1.00 97.06 398 ALA A C 1
ATOM 2861 O O . ALA A 1 398 ? 5.533 7.707 -25.953 1.00 97.06 398 ALA A O 1
ATOM 2862 N N . ALA A 1 399 ? 3.711 8.897 -25.390 1.00 94.31 399 ALA A N 1
ATOM 2863 C CA . ALA A 1 399 ? 3.086 8.873 -26.711 1.00 94.31 399 ALA A CA 1
ATOM 2864 C C . ALA A 1 399 ? 3.883 9.660 -27.769 1.00 94.31 399 ALA A C 1
ATOM 2866 O O . ALA A 1 399 ? 3.876 9.295 -28.941 1.00 94.31 399 ALA A O 1
ATOM 2867 N N . ALA A 1 400 ? 4.586 10.721 -27.362 1.00 96.38 400 ALA A N 1
ATOM 2868 C CA . ALA A 1 400 ? 5.428 11.536 -28.239 1.00 96.38 400 ALA A CA 1
ATOM 2869 C C . ALA A 1 400 ? 6.853 10.982 -28.436 1.00 96.38 400 ALA A C 1
ATOM 2871 O O . ALA A 1 400 ? 7.636 11.573 -29.183 1.00 96.38 400 ALA A O 1
ATOM 2872 N N . ALA A 1 401 ? 7.225 9.889 -27.759 1.00 97.12 401 ALA A N 1
ATOM 2873 C CA . ALA A 1 401 ? 8.564 9.319 -27.871 1.00 97.12 401 ALA A CA 1
ATOM 2874 C C . ALA A 1 401 ? 8.834 8.810 -29.307 1.00 97.12 401 ALA A C 1
ATOM 2876 O O . ALA A 1 401 ? 7.965 8.155 -29.888 1.00 97.12 401 ALA A O 1
ATOM 2877 N N . PRO A 1 402 ? 10.027 9.061 -29.889 1.00 97.62 402 PRO A N 1
ATOM 2878 C CA . PRO A 1 402 ? 10.343 8.612 -31.245 1.00 97.62 402 PRO A CA 1
ATOM 2879 C C . PRO A 1 402 ? 10.227 7.089 -31.395 1.00 97.62 402 PRO A C 1
ATOM 2881 O O . PRO A 1 402 ? 10.788 6.326 -30.604 1.00 97.62 402 PRO A O 1
ATOM 2884 N N . ALA A 1 403 ? 9.485 6.639 -32.411 1.00 97.31 403 ALA A N 1
ATOM 2885 C CA . ALA A 1 403 ? 9.147 5.226 -32.589 1.00 97.31 403 ALA A CA 1
ATOM 2886 C C . ALA A 1 403 ? 10.381 4.332 -32.805 1.00 97.31 403 ALA A C 1
ATOM 2888 O O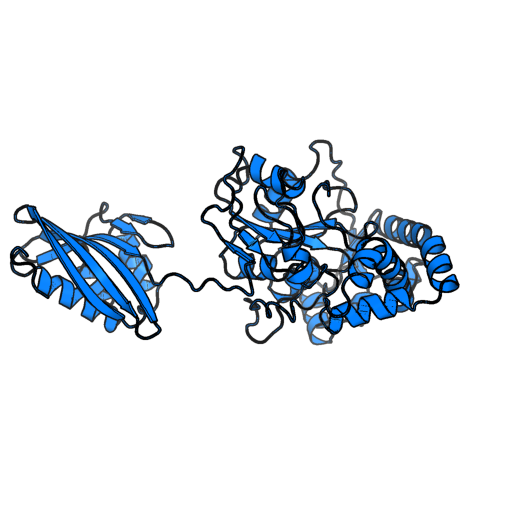 . ALA A 1 403 ? 10.416 3.200 -32.323 1.00 97.31 403 ALA A O 1
ATOM 2889 N N . ASP A 1 404 ? 11.402 4.848 -33.486 1.00 98.06 404 ASP A N 1
ATOM 2890 C CA . ASP A 1 404 ? 12.695 4.196 -33.694 1.00 98.06 404 ASP A CA 1
ATOM 2891 C C . ASP A 1 404 ? 13.458 4.003 -32.375 1.00 98.06 404 ASP A C 1
ATOM 2893 O O . ASP A 1 404 ? 13.966 2.913 -32.108 1.00 98.06 404 ASP A O 1
ATOM 2897 N N . GLN A 1 405 ? 13.463 5.013 -31.499 1.00 97.94 405 GLN A N 1
ATOM 2898 C CA . GLN A 1 405 ? 14.085 4.916 -30.175 1.00 97.94 405 GLN A CA 1
ATOM 2899 C C . GLN A 1 405 ? 13.348 3.926 -29.271 1.00 97.94 405 GLN A C 1
ATOM 2901 O O . GLN A 1 405 ? 13.982 3.128 -28.580 1.00 97.94 405 GLN A O 1
ATOM 2906 N N . VAL A 1 406 ? 12.012 3.934 -29.291 1.00 98.25 406 VAL A N 1
ATOM 2907 C CA . VAL A 1 406 ? 11.198 2.971 -28.533 1.00 98.25 406 VAL A CA 1
ATOM 2908 C C . VAL A 1 406 ? 11.436 1.544 -29.032 1.00 98.25 406 VAL A C 1
ATOM 2910 O O . VAL A 1 406 ? 11.589 0.630 -28.217 1.00 98.25 406 VAL A O 1
ATOM 2913 N N . ALA A 1 407 ? 11.497 1.337 -30.350 1.00 98.25 407 ALA A N 1
ATOM 2914 C CA . ALA A 1 407 ? 11.791 0.033 -30.939 1.00 98.25 407 ALA A CA 1
ATOM 2915 C C . ALA A 1 407 ? 13.186 -0.466 -30.529 1.00 98.25 407 ALA A C 1
ATOM 2917 O O . ALA A 1 407 ? 13.303 -1.580 -30.016 1.00 98.25 407 ALA A O 1
ATOM 2918 N N . ALA A 1 408 ? 14.211 0.383 -30.644 1.00 98.25 408 ALA A N 1
ATOM 2919 C CA . ALA A 1 408 ? 15.572 0.058 -30.222 1.00 98.25 408 ALA A CA 1
ATOM 2920 C C . ALA A 1 408 ? 15.658 -0.248 -28.715 1.00 98.25 408 ALA A C 1
ATOM 2922 O O . ALA A 1 408 ? 16.317 -1.202 -28.303 1.00 98.25 408 ALA A O 1
ATOM 2923 N N . ALA A 1 409 ? 14.958 0.515 -27.871 1.00 98.31 409 ALA A N 1
ATOM 2924 C CA . ALA A 1 409 ? 14.892 0.263 -26.433 1.00 98.31 409 ALA A CA 1
ATOM 2925 C C . ALA A 1 409 ? 14.258 -1.105 -26.121 1.00 98.31 409 ALA A C 1
ATOM 2927 O O . ALA A 1 409 ? 14.795 -1.874 -25.321 1.00 98.31 409 ALA A O 1
ATOM 2928 N N . ARG A 1 410 ? 13.149 -1.450 -26.787 1.00 98.06 410 ARG A N 1
ATOM 2929 C CA . ARG A 1 410 ? 12.480 -2.752 -26.629 1.00 98.06 410 ARG A CA 1
ATOM 2930 C C . ARG A 1 410 ? 13.356 -3.920 -27.077 1.00 98.06 410 ARG A C 1
ATOM 2932 O O . ARG A 1 410 ? 13.362 -4.948 -26.406 1.00 98.06 410 ARG A O 1
ATOM 2939 N N . GLU A 1 411 ? 14.110 -3.756 -28.159 1.00 98.25 411 GLU A N 1
ATOM 2940 C CA . GLU A 1 411 ? 15.059 -4.766 -28.640 1.00 98.25 411 GLU A CA 1
ATOM 2941 C C . GLU A 1 411 ? 16.214 -4.983 -27.651 1.00 98.25 411 GLU A C 1
ATOM 2943 O O . GLU A 1 411 ? 16.586 -6.118 -27.353 1.00 98.25 411 GLU A O 1
ATOM 2948 N N . ARG A 1 412 ? 16.749 -3.900 -27.075 1.00 97.94 412 ARG A N 1
ATOM 2949 C CA . ARG A 1 412 ? 17.869 -3.957 -26.121 1.00 97.94 412 ARG A CA 1
ATOM 2950 C C . ARG A 1 412 ? 17.479 -4.470 -24.734 1.00 97.94 412 ARG A C 1
ATOM 2952 O O . ARG A 1 412 ? 18.307 -5.071 -24.043 1.00 97.94 412 ARG A O 1
ATOM 2959 N N . PHE A 1 413 ? 16.242 -4.231 -24.303 1.00 97.75 413 PHE A N 1
ATOM 2960 C CA . PHE A 1 413 ? 15.782 -4.491 -22.937 1.00 97.75 413 PHE A CA 1
ATOM 2961 C C . PHE A 1 413 ? 16.024 -5.927 -22.428 1.00 97.75 413 PHE A C 1
ATOM 2963 O O . PHE A 1 413 ? 16.572 -6.071 -21.329 1.00 97.75 413 PHE A O 1
ATOM 2970 N N . PRO A 1 414 ? 15.700 -7.002 -23.177 1.00 97.56 414 PRO A N 1
ATOM 2971 C CA . PRO A 1 414 ? 15.957 -8.370 -22.729 1.00 97.56 414 PRO A CA 1
ATOM 2972 C C . PRO A 1 414 ? 17.437 -8.655 -22.446 1.00 97.56 414 PRO A C 1
ATOM 2974 O O . PRO A 1 414 ? 17.734 -9.348 -21.472 1.00 97.56 414 PRO A O 1
ATOM 2977 N N . GLY A 1 415 ? 18.347 -8.102 -23.258 1.00 98.06 415 GLY A N 1
ATOM 2978 C CA . GLY A 1 415 ? 19.792 -8.277 -23.102 1.00 98.06 415 GLY A CA 1
ATOM 2979 C C . GLY A 1 415 ? 20.326 -7.599 -21.842 1.00 98.06 415 GLY A C 1
ATOM 2980 O O . GLY A 1 415 ? 21.010 -8.233 -21.043 1.00 98.06 415 GLY A O 1
ATOM 2981 N N . VAL A 1 416 ? 19.929 -6.344 -21.601 1.00 97.62 416 VAL A N 1
ATOM 2982 C CA . VAL A 1 416 ? 20.301 -5.614 -20.374 1.00 97.62 416 VAL A CA 1
ATOM 2983 C C . VAL A 1 416 ? 19.748 -6.313 -19.130 1.00 97.62 416 VAL A C 1
ATOM 2985 O O . VAL A 1 416 ? 20.458 -6.483 -18.140 1.00 97.62 416 VAL A O 1
ATOM 2988 N N . ARG A 1 417 ? 18.503 -6.800 -19.186 1.00 95.88 417 ARG A N 1
ATOM 2989 C CA . ARG A 1 417 ? 17.896 -7.576 -18.096 1.00 95.88 417 ARG A CA 1
ATOM 2990 C C . ARG A 1 417 ? 18.680 -8.854 -17.789 1.00 95.88 417 ARG A C 1
ATOM 2992 O O . ARG A 1 417 ? 18.855 -9.183 -16.618 1.00 95.88 417 ARG A O 1
ATOM 2999 N N . ALA A 1 418 ? 19.119 -9.582 -18.815 1.00 96.56 418 ALA A N 1
ATOM 3000 C CA . ALA A 1 418 ? 19.929 -10.784 -18.638 1.00 96.56 418 ALA A CA 1
ATOM 3001 C C . ALA A 1 418 ? 21.295 -10.454 -18.016 1.00 96.56 418 ALA A C 1
ATOM 3003 O O . ALA A 1 418 ? 21.697 -11.125 -17.070 1.00 96.56 418 ALA A O 1
ATOM 3004 N N . ALA A 1 419 ? 21.950 -9.382 -18.471 1.00 96.88 419 ALA A N 1
ATOM 3005 C CA . ALA A 1 419 ? 23.228 -8.931 -17.924 1.00 96.88 419 ALA A CA 1
ATOM 3006 C C . ALA A 1 419 ? 23.131 -8.545 -16.436 1.00 96.88 419 ALA A C 1
ATOM 3008 O O . ALA A 1 419 ? 23.964 -8.967 -15.640 1.00 96.88 419 ALA A O 1
ATOM 3009 N N . ILE A 1 420 ? 22.082 -7.816 -16.029 1.00 94.81 420 ILE A N 1
ATOM 3010 C CA . ILE A 1 420 ? 21.862 -7.461 -14.614 1.00 94.81 420 ILE A CA 1
ATOM 3011 C C . ILE A 1 420 ? 21.646 -8.715 -13.756 1.00 94.81 420 ILE A C 1
ATOM 3013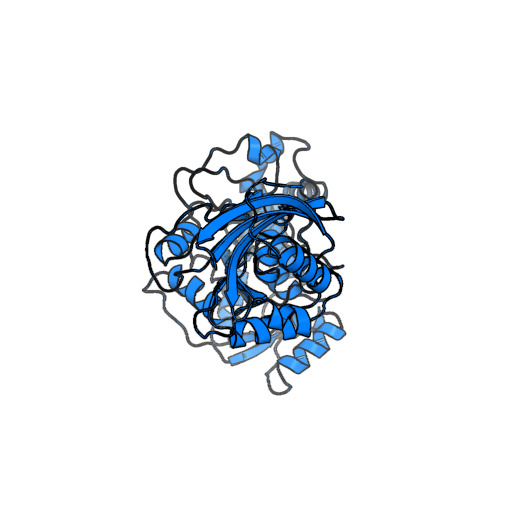 O O . ILE A 1 420 ? 22.208 -8.820 -12.668 1.00 94.81 420 ILE A O 1
ATOM 3017 N N . ARG A 1 421 ? 20.847 -9.681 -14.233 1.00 92.38 421 ARG A N 1
ATOM 3018 C CA . ARG A 1 421 ? 20.631 -10.951 -13.515 1.00 92.38 421 ARG A CA 1
ATOM 3019 C C . ARG A 1 421 ? 21.921 -11.749 -13.369 1.00 92.38 421 ARG A C 1
ATOM 3021 O O . ARG A 1 421 ? 22.144 -12.329 -12.316 1.00 92.38 421 ARG A O 1
ATOM 3028 N N . GLU A 1 422 ? 22.759 -11.753 -14.400 1.00 93.44 422 GLU A N 1
ATOM 3029 C CA . GLU A 1 422 ? 24.053 -12.424 -14.345 1.00 93.44 422 GLU A CA 1
ATOM 3030 C C . GLU A 1 422 ? 24.990 -11.771 -13.328 1.00 93.44 422 GLU A C 1
ATOM 3032 O O . GLU A 1 422 ? 25.588 -12.461 -12.508 1.00 93.44 422 GLU A O 1
ATOM 3037 N N . ALA A 1 423 ? 25.053 -10.438 -13.311 1.00 92.62 423 ALA A N 1
ATOM 3038 C CA . ALA A 1 423 ? 25.859 -9.702 -12.342 1.00 92.62 423 ALA A CA 1
ATOM 3039 C C . ALA A 1 423 ? 25.449 -9.990 -10.878 1.00 92.62 423 ALA A C 1
ATOM 3041 O O . ALA A 1 423 ? 26.303 -9.977 -9.984 1.00 92.62 423 ALA A O 1
ATOM 3042 N N . LEU A 1 424 ? 24.163 -10.293 -10.654 1.00 89.38 424 LEU A N 1
ATOM 3043 C CA . LEU A 1 424 ? 23.557 -10.616 -9.357 1.00 89.38 424 LEU A CA 1
ATOM 3044 C C . LEU A 1 424 ? 23.641 -12.096 -8.949 1.00 89.38 424 LEU A C 1
ATOM 3046 O O . LEU A 1 424 ? 23.300 -12.401 -7.811 1.00 89.38 424 LEU A O 1
ATOM 3050 N N . ARG A 1 425 ? 24.059 -13.017 -9.831 1.00 86.62 425 ARG A N 1
ATOM 3051 C CA . ARG A 1 425 ? 23.916 -14.475 -9.623 1.00 86.62 425 ARG A CA 1
ATOM 3052 C C . ARG A 1 425 ? 24.420 -14.968 -8.258 1.00 86.62 425 ARG A C 1
ATOM 3054 O O . ARG A 1 425 ? 23.745 -15.773 -7.631 1.00 86.62 425 ARG A O 1
ATOM 3061 N N . ASP A 1 426 ? 25.549 -14.434 -7.798 1.00 84.94 426 ASP A N 1
ATOM 3062 C CA . ASP A 1 426 ? 26.201 -14.816 -6.538 1.00 84.94 426 ASP A CA 1
ATOM 3063 C C . ASP A 1 426 ? 26.398 -13.612 -5.600 1.00 84.94 426 ASP A C 1
ATOM 3065 O O . ASP A 1 426 ? 27.319 -13.590 -4.784 1.00 84.94 426 ASP A O 1
ATOM 3069 N N . ARG A 1 427 ? 25.578 -12.557 -5.744 1.00 91.81 427 ARG A N 1
ATOM 3070 C CA . ARG A 1 427 ? 25.756 -11.285 -5.022 1.00 91.81 427 ARG A CA 1
ATOM 3071 C C . ARG A 1 427 ? 24.437 -10.669 -4.583 1.00 91.81 427 ARG A C 1
ATOM 3073 O O . ARG A 1 427 ? 23.430 -10.763 -5.280 1.00 91.81 427 ARG A O 1
ATOM 3080 N N . ALA A 1 428 ? 24.478 -9.920 -3.488 1.00 93.75 428 ALA A N 1
ATOM 3081 C CA . ALA A 1 428 ? 23.416 -8.998 -3.108 1.00 93.75 428 ALA A CA 1
ATOM 3082 C C . ALA A 1 428 ? 23.896 -7.552 -3.280 1.00 93.75 428 ALA A C 1
ATOM 3084 O O . ALA A 1 428 ? 24.847 -7.125 -2.634 1.00 93.75 428 ALA A O 1
ATOM 3085 N N . PHE A 1 429 ? 23.244 -6.772 -4.144 1.00 94.69 429 PHE A N 1
ATOM 3086 C CA . PHE A 1 429 ? 23.573 -5.351 -4.273 1.00 94.69 429 PHE A CA 1
ATOM 3087 C C . PHE A 1 429 ? 22.963 -4.550 -3.129 1.00 94.69 429 PHE A C 1
ATOM 3089 O O . PHE A 1 429 ? 21.749 -4.569 -2.919 1.00 94.69 429 PHE A O 1
ATOM 3096 N N . LEU A 1 430 ? 23.813 -3.810 -2.425 1.00 96.56 430 LEU A N 1
ATOM 3097 C CA . LEU A 1 430 ? 23.430 -2.840 -1.414 1.00 96.56 430 LEU A CA 1
ATOM 3098 C C . LEU A 1 430 ? 23.558 -1.429 -1.990 1.00 96.56 430 LEU A C 1
ATOM 3100 O O . LEU A 1 430 ? 24.582 -1.061 -2.566 1.00 96.56 430 LEU A O 1
ATOM 3104 N N . ALA A 1 431 ? 22.513 -0.627 -1.820 1.00 96.38 431 ALA A N 1
ATOM 3105 C CA . ALA A 1 431 ? 22.499 0.784 -2.182 1.00 96.38 431 ALA A CA 1
ATOM 3106 C C . ALA A 1 431 ? 21.413 1.522 -1.382 1.00 96.38 431 ALA A C 1
ATOM 3108 O O . ALA A 1 431 ? 20.448 0.887 -0.937 1.00 96.38 431 ALA A O 1
ATOM 3109 N N . PRO A 1 432 ? 21.515 2.855 -1.225 1.00 97.19 432 PRO A N 1
ATOM 3110 C CA . PRO A 1 432 ? 20.393 3.660 -0.766 1.00 97.19 432 PRO A CA 1
ATOM 3111 C C . PRO A 1 432 ? 19.166 3.442 -1.659 1.00 97.19 432 PRO A C 1
ATOM 3113 O O . PRO A 1 432 ? 19.272 3.394 -2.884 1.00 97.19 432 PRO A O 1
ATOM 3116 N N . THR A 1 433 ? 17.987 3.314 -1.051 1.00 96.44 433 THR A N 1
ATOM 3117 C CA . THR A 1 433 ? 16.742 3.081 -1.807 1.00 96.44 433 THR A CA 1
ATOM 3118 C C . THR A 1 433 ? 16.292 4.327 -2.578 1.00 96.44 433 THR A C 1
ATOM 3120 O O . THR A 1 433 ? 15.728 4.221 -3.667 1.00 96.44 433 THR A O 1
ATOM 3123 N N . VAL A 1 434 ? 16.539 5.503 -2.004 1.00 95.75 434 VAL A N 1
ATOM 3124 C CA . VAL A 1 434 ? 16.222 6.835 -2.534 1.00 95.75 434 VAL A CA 1
ATOM 3125 C C . VAL A 1 434 ? 17.431 7.747 -2.309 1.00 95.75 434 VAL A C 1
ATOM 3127 O O . VAL A 1 434 ? 18.188 7.497 -1.370 1.00 95.75 434 VAL A O 1
ATOM 3130 N N . PRO A 1 435 ? 17.643 8.778 -3.147 1.00 92.81 435 PRO A N 1
ATOM 3131 C CA . PRO A 1 435 ? 18.807 9.649 -3.011 1.00 92.81 435 PRO A CA 1
ATOM 3132 C C . PRO A 1 435 ? 18.723 10.584 -1.794 1.00 92.81 435 PRO A C 1
ATOM 3134 O O . PRO A 1 435 ? 19.757 10.878 -1.202 1.00 92.81 435 PRO A O 1
ATOM 3137 N N . GLY A 1 436 ? 17.522 10.995 -1.381 1.00 87.56 436 GLY A N 1
ATOM 3138 C CA . GLY A 1 436 ? 17.268 11.929 -0.281 1.00 87.56 436 GLY A CA 1
ATOM 3139 C C . GLY A 1 436 ? 15.781 12.121 -0.030 1.00 87.56 436 GLY A C 1
ATOM 3140 O O . GLY A 1 436 ? 14.981 11.855 -0.969 1.00 87.56 436 GLY A O 1
#